Protein AF-A0A7C3US54-F1 (afdb_monomer_lite)

Structure (mmCIF, N/CA/C/O backbone):
data_AF-A0A7C3US54-F1
#
_entry.id   AF-A0A7C3US54-F1
#
loop_
_atom_site.group_PDB
_atom_site.id
_atom_site.type_symbol
_atom_site.label_atom_id
_atom_site.label_alt_id
_atom_site.label_comp_id
_atom_site.label_asym_id
_atom_site.label_entity_id
_atom_site.label_seq_id
_atom_site.pdbx_PDB_ins_code
_atom_site.Cartn_x
_atom_site.Cartn_y
_atom_site.Cartn_z
_atom_site.occupancy
_atom_site.B_iso_or_equiv
_atom_site.auth_seq_id
_atom_site.auth_comp_id
_atom_site.auth_asym_id
_atom_site.auth_atom_id
_atom_site.pdbx_PDB_model_num
ATOM 1 N N . MET A 1 1 ? -48.140 4.385 60.393 1.00 35.81 1 MET A N 1
ATOM 2 C CA . MET A 1 1 ? -47.039 3.477 60.007 1.00 35.81 1 MET A CA 1
ATOM 3 C C . MET A 1 1 ? -47.183 3.166 58.527 1.00 35.81 1 MET A C 1
ATOM 5 O O . MET A 1 1 ? -48.168 2.559 58.137 1.00 35.81 1 MET A O 1
ATOM 9 N N . ILE A 1 2 ? -46.263 3.697 57.724 1.00 23.53 2 ILE A N 1
ATOM 10 C CA . ILE A 1 2 ? -46.192 3.577 56.259 1.00 23.53 2 ILE A CA 1
ATOM 11 C C . ILE A 1 2 ? -45.453 2.259 55.897 1.00 23.53 2 ILE A C 1
ATOM 13 O O . ILE A 1 2 ? -44.579 1.858 56.667 1.00 23.53 2 ILE A O 1
ATOM 17 N N . PRO A 1 3 ? -45.800 1.570 54.786 1.00 53.53 3 PRO A N 1
ATOM 18 C CA . PRO A 1 3 ? -45.443 0.174 54.487 1.00 53.53 3 PRO A CA 1
ATOM 19 C C . PRO A 1 3 ? -44.293 0.050 53.470 1.00 53.53 3 PRO A C 1
ATOM 21 O O . PRO A 1 3 ? -44.214 0.888 52.579 1.00 53.53 3 PRO A O 1
ATOM 24 N N . ILE A 1 4 ? -43.458 -1.008 53.498 1.00 31.31 4 ILE A N 1
ATOM 25 C CA . ILE A 1 4 ? -42.535 -1.314 52.376 1.00 31.31 4 ILE A CA 1
ATOM 26 C C . ILE A 1 4 ? -42.378 -2.830 52.115 1.00 31.31 4 ILE A C 1
ATOM 28 O O . ILE A 1 4 ? -41.689 -3.551 52.827 1.00 31.31 4 ILE A O 1
ATOM 32 N N . PHE A 1 5 ? -43.041 -3.233 51.026 1.00 30.67 5 PHE A N 1
ATOM 33 C CA . PHE A 1 5 ? -42.710 -4.196 49.964 1.00 30.67 5 PHE A CA 1
ATOM 34 C C . PHE A 1 5 ? -42.272 -5.645 50.255 1.00 30.67 5 PHE A C 1
ATOM 36 O O . PHE A 1 5 ? -41.184 -5.968 50.725 1.00 30.67 5 PHE A O 1
ATOM 43 N N . ASN A 1 6 ? -43.149 -6.534 49.783 1.00 31.12 6 ASN A N 1
ATOM 44 C CA . ASN A 1 6 ? -43.106 -7.985 49.828 1.00 31.12 6 ASN A CA 1
ATOM 45 C C . ASN A 1 6 ? -42.250 -8.551 48.670 1.00 31.12 6 ASN A C 1
ATOM 47 O O . ASN A 1 6 ? -42.545 -8.348 47.493 1.00 31.12 6 ASN A O 1
ATOM 51 N N . LYS A 1 7 ? -41.198 -9.300 49.015 1.00 34.69 7 LYS A N 1
ATOM 52 C CA . LYS A 1 7 ? -40.131 -9.845 48.147 1.00 34.69 7 LYS A CA 1
ATOM 53 C C . LYS A 1 7 ? -40.537 -10.992 47.197 1.00 34.69 7 LYS A C 1
ATOM 55 O O . LYS A 1 7 ? -39.666 -11.690 46.688 1.00 34.69 7 LYS A O 1
ATOM 60 N N . LYS A 1 8 ? -41.828 -11.232 46.946 1.00 31.34 8 LYS A N 1
ATOM 61 C CA . LYS A 1 8 ? -42.293 -12.450 46.242 1.00 31.34 8 LYS A CA 1
ATOM 62 C C . LYS A 1 8 ? -42.841 -12.251 44.824 1.00 31.34 8 LYS A C 1
ATOM 64 O O . LYS A 1 8 ? -43.105 -13.242 44.158 1.00 31.34 8 LYS A O 1
ATOM 69 N N . ALA A 1 9 ? -42.923 -11.020 44.316 1.00 32.28 9 ALA A N 1
ATOM 70 C CA . ALA A 1 9 ? -43.407 -10.767 42.950 1.00 32.28 9 ALA A CA 1
ATOM 71 C C . ALA A 1 9 ? -42.309 -10.768 41.861 1.00 32.28 9 ALA A C 1
ATOM 73 O O . ALA A 1 9 ? -42.632 -10.756 40.680 1.00 32.28 9 ALA A O 1
ATOM 74 N N . PHE A 1 10 ? -41.020 -10.820 42.224 1.00 33.91 10 PHE A N 1
ATOM 75 C CA . PHE A 1 10 ? -39.912 -10.690 41.258 1.00 33.91 10 PHE A CA 1
ATOM 76 C C . PHE A 1 10 ? -39.234 -12.018 40.867 1.00 33.91 10 PHE A C 1
ATOM 78 O O . PHE A 1 10 ? -38.395 -12.043 39.975 1.00 33.91 10 PHE A O 1
ATOM 85 N N . ILE A 1 11 ? -39.595 -13.131 41.516 1.00 35.44 11 ILE A N 1
ATOM 86 C CA . ILE A 1 11 ? -38.935 -14.439 41.324 1.00 35.44 11 ILE A CA 1
ATOM 87 C C . ILE A 1 11 ? -39.655 -15.311 40.275 1.00 35.44 11 ILE A C 1
ATOM 89 O O . ILE A 1 11 ? -39.061 -16.229 39.721 1.00 35.44 11 ILE A O 1
ATOM 93 N N . VAL A 1 12 ? -40.906 -14.998 39.922 1.00 31.88 12 VAL A N 1
ATOM 94 C CA . VAL A 1 12 ? -41.716 -15.855 39.032 1.00 31.88 12 VAL A CA 1
ATOM 95 C C . VAL A 1 12 ? -41.492 -15.565 37.537 1.00 31.88 12 VAL A C 1
ATOM 97 O O . VAL A 1 12 ? -41.744 -16.436 36.712 1.00 31.88 12 VAL A O 1
ATOM 100 N N . LEU A 1 13 ? -40.910 -14.418 37.161 1.00 34.03 13 LEU A N 1
ATOM 101 C CA . LEU A 1 13 ? -40.567 -14.137 35.755 1.00 34.03 13 LEU A CA 1
ATOM 102 C C . LEU A 1 13 ? -39.196 -14.699 35.318 1.00 34.03 13 LEU A C 1
ATOM 104 O O . LEU A 1 13 ? -38.851 -14.616 34.144 1.00 34.03 13 LEU A O 1
ATOM 108 N N . PHE A 1 14 ? -38.412 -15.270 36.242 1.00 36.09 14 PHE A N 1
ATOM 109 C CA . PHE A 1 14 ? -37.009 -15.641 35.999 1.00 36.09 14 PHE A CA 1
ATOM 110 C C . PHE A 1 14 ? -36.790 -17.127 35.654 1.00 36.09 14 PHE A C 1
ATOM 112 O O . PHE A 1 14 ? -35.673 -17.530 35.349 1.00 36.09 14 PHE A O 1
ATOM 119 N N . LEU A 1 15 ? -37.844 -17.951 35.679 1.00 32.41 15 LEU A N 1
ATOM 120 C CA . LEU A 1 15 ? -37.748 -19.409 35.496 1.00 32.41 15 LEU A CA 1
ATOM 121 C C . LEU A 1 15 ? -38.333 -19.939 34.174 1.00 32.41 15 LEU A C 1
ATOM 123 O O . LEU A 1 15 ? -38.174 -21.119 33.888 1.00 32.41 15 LEU A O 1
ATOM 127 N N . PHE A 1 16 ? -38.942 -19.092 33.334 1.00 34.66 16 PHE A N 1
ATOM 128 C CA . PHE A 1 16 ? -39.591 -19.533 32.084 1.00 34.66 16 PHE A CA 1
ATOM 129 C C . PHE A 1 16 ? -38.756 -19.373 30.799 1.00 34.66 16 PHE A C 1
ATOM 131 O O . PHE A 1 16 ? -39.230 -19.726 29.725 1.00 34.66 16 PHE A O 1
ATOM 138 N N . PHE A 1 17 ? -37.504 -18.910 30.887 1.00 34.47 17 PHE A N 1
ATOM 139 C CA . PHE A 1 17 ? -36.594 -18.776 29.732 1.00 34.47 17 PHE A CA 1
ATOM 140 C C . PHE A 1 17 ? -35.448 -19.806 29.725 1.00 34.47 17 PHE A C 1
ATOM 142 O O . PHE A 1 17 ? -34.390 -19.582 29.146 1.00 34.47 17 PHE A O 1
ATOM 149 N N . LEU A 1 18 ? -35.660 -20.960 30.363 1.00 32.53 18 LEU A N 1
ATOM 150 C CA . LEU A 1 18 ? -34.814 -22.151 30.232 1.00 32.53 18 LEU A CA 1
ATOM 151 C C . LEU A 1 18 ? -35.495 -23.164 29.302 1.00 32.53 18 LEU A C 1
ATOM 153 O O . LEU A 1 18 ? -35.832 -24.268 29.712 1.00 32.53 18 LEU A O 1
ATOM 157 N N . ILE A 1 19 ? -35.725 -22.785 28.043 1.00 34.28 19 ILE A N 1
ATOM 158 C CA . ILE A 1 19 ? -36.080 -23.739 26.985 1.00 34.28 19 ILE A CA 1
ATOM 159 C C . ILE A 1 19 ? -35.162 -23.484 25.784 1.00 34.28 19 ILE A C 1
ATOM 161 O O . ILE A 1 19 ? -35.350 -22.555 25.007 1.00 34.28 19 ILE A O 1
ATOM 165 N N . SER A 1 20 ? -34.111 -24.307 25.737 1.00 37.22 20 SER A N 1
ATOM 166 C CA . SER A 1 20 ? -33.373 -24.791 24.562 1.00 37.22 20 SER A CA 1
ATOM 167 C C . SER A 1 20 ? -33.284 -23.872 23.335 1.00 37.22 20 SER A C 1
ATOM 169 O O . SER A 1 20 ? -34.081 -23.982 22.404 1.00 37.22 20 SER A O 1
ATOM 171 N N . VAL A 1 21 ? -32.206 -23.089 23.263 1.00 31.91 21 VAL A N 1
ATOM 172 C CA . VAL A 1 21 ? -31.596 -22.697 21.982 1.00 31.91 21 VAL A CA 1
ATOM 173 C C . VAL A 1 21 ? -30.257 -23.438 21.888 1.00 31.91 21 VAL A C 1
ATOM 175 O O . VAL A 1 21 ? -29.496 -23.397 22.861 1.00 31.91 21 VAL A O 1
ATOM 178 N N . PRO A 1 22 ? -29.954 -24.152 20.787 1.00 32.31 22 PRO A N 1
ATOM 179 C CA . PRO A 1 22 ? -28.672 -24.828 20.627 1.00 32.31 22 PRO A CA 1
ATOM 180 C C . PRO A 1 22 ? -27.536 -23.814 20.729 1.00 32.31 22 PRO A C 1
ATOM 182 O O . PRO A 1 22 ? -27.635 -22.701 20.210 1.00 32.31 22 PRO A O 1
ATOM 185 N N . ALA A 1 23 ? -26.454 -24.207 21.394 1.00 31.52 23 ALA A N 1
ATOM 186 C CA . ALA A 1 23 ? -25.244 -23.414 21.513 1.00 31.52 23 ALA A CA 1
ATOM 187 C C . ALA A 1 23 ? -24.623 -23.173 20.125 1.00 31.52 23 ALA A C 1
ATOM 189 O O . ALA A 1 23 ? -23.796 -23.954 19.663 1.00 31.52 23 ALA A O 1
ATOM 190 N N . LEU A 1 24 ? -24.994 -22.074 19.463 1.00 28.88 24 LEU A N 1
ATOM 191 C CA . LEU A 1 24 ? -24.120 -21.470 18.465 1.00 28.88 24 LEU A CA 1
ATOM 192 C C . LEU A 1 24 ? -22.898 -20.947 19.219 1.00 28.88 24 LEU A C 1
ATOM 194 O O . LEU A 1 24 ? -23.015 -20.062 20.072 1.00 28.88 24 LEU A O 1
ATOM 198 N N . SER A 1 25 ? -21.726 -21.510 18.929 1.00 30.16 25 SER A N 1
ATOM 199 C CA . SER A 1 25 ? -20.461 -21.014 19.457 1.00 30.16 25 SER A CA 1
ATOM 200 C C . SER A 1 25 ? -20.162 -19.644 18.847 1.00 30.16 25 SER A C 1
ATOM 202 O O . SER A 1 25 ? -19.461 -19.518 17.844 1.00 30.16 25 SER A O 1
ATOM 204 N N . PHE A 1 26 ? -20.697 -18.591 19.456 1.00 33.28 26 PHE A N 1
ATOM 205 C CA . PHE A 1 26 ? -20.136 -17.263 19.280 1.00 33.28 26 PHE A CA 1
ATOM 206 C C . PHE A 1 26 ? -18.711 -17.292 19.833 1.00 33.28 26 PHE A C 1
ATOM 208 O O . PHE A 1 26 ? -18.492 -17.704 20.976 1.00 33.28 26 PHE A O 1
ATOM 215 N N . SER A 1 27 ? -17.741 -16.875 19.016 1.00 34.56 27 SER A N 1
ATOM 216 C CA . SER A 1 27 ? -16.387 -16.565 19.474 1.00 34.56 27 SER A CA 1
ATOM 217 C C . SER A 1 27 ? -16.487 -15.697 20.733 1.00 34.56 27 SER A C 1
ATOM 219 O O . SER A 1 27 ? -17.011 -14.581 20.685 1.00 34.56 27 SER A O 1
ATOM 221 N N . LYS A 1 28 ? -16.074 -16.242 21.885 1.00 43.22 28 LYS A N 1
ATOM 222 C CA . LYS A 1 28 ? -16.088 -15.531 23.168 1.00 43.22 28 LYS A CA 1
ATOM 223 C C . LYS A 1 28 ? -15.021 -14.441 23.117 1.00 43.22 28 LYS A C 1
ATOM 225 O O . LYS A 1 28 ? -13.876 -14.674 23.498 1.00 43.22 28 LYS A O 1
ATOM 230 N N . THR A 1 29 ? -15.379 -13.243 22.667 1.00 50.97 29 THR A N 1
ATOM 231 C CA . THR A 1 29 ? -14.553 -12.066 22.946 1.00 50.97 29 THR A CA 1
ATOM 232 C C . THR A 1 29 ? -14.470 -11.877 24.447 1.00 50.97 29 THR A C 1
ATOM 234 O O . THR A 1 29 ? -15.498 -11.727 25.113 1.00 50.97 29 THR A O 1
ATOM 237 N N . LYS A 1 30 ? -13.242 -11.916 24.967 1.00 71.19 30 LYS A N 1
ATOM 238 C CA . LYS A 1 30 ? -12.977 -11.686 26.382 1.00 71.19 30 LYS A CA 1
ATOM 239 C C . LYS A 1 30 ? -13.421 -10.277 26.764 1.00 71.19 30 LYS A C 1
ATOM 241 O O . LYS A 1 30 ? -13.181 -9.337 26.009 1.00 71.19 30 LYS A O 1
ATOM 246 N N . LYS A 1 31 ? -14.052 -10.125 27.924 1.00 79.31 31 LYS A N 1
ATOM 247 C CA . LYS A 1 31 ? -14.560 -8.841 28.429 1.00 79.31 31 LYS A CA 1
ATOM 248 C C . LYS A 1 31 ? -14.144 -8.624 29.871 1.00 79.31 31 LYS A C 1
ATOM 250 O O . LYS A 1 31 ? -13.974 -9.571 30.630 1.00 79.31 31 LYS A O 1
ATOM 255 N N . ILE A 1 32 ? -14.019 -7.365 30.258 1.00 83.31 32 ILE A N 1
ATOM 256 C CA . ILE A 1 32 ? -13.775 -6.953 31.635 1.00 83.31 32 ILE A CA 1
ATOM 257 C C . ILE A 1 32 ? -14.896 -6.006 32.049 1.00 83.31 32 ILE A C 1
ATOM 259 O O . ILE A 1 32 ? -15.244 -5.098 31.296 1.00 83.31 32 ILE A O 1
ATOM 263 N N . VAL A 1 33 ? -15.458 -6.220 33.238 1.00 87.88 33 VAL A N 1
ATOM 264 C CA . VAL A 1 33 ? -16.332 -5.260 33.920 1.00 87.88 33 VAL A CA 1
ATOM 265 C C . VAL A 1 33 ? -15.626 -4.771 35.177 1.00 87.88 33 VAL A C 1
ATOM 267 O O . VAL A 1 33 ? -15.167 -5.574 35.988 1.00 87.88 33 VAL A O 1
ATOM 270 N N . LEU A 1 34 ? -15.543 -3.455 35.329 1.00 91.19 34 LEU A N 1
ATOM 271 C CA . LEU A 1 34 ? -14.987 -2.770 36.487 1.00 91.19 34 LEU A CA 1
ATOM 272 C C . LEU A 1 34 ? -16.121 -2.109 37.267 1.00 91.19 34 LEU A C 1
ATOM 274 O O . LEU A 1 34 ? -16.958 -1.421 36.686 1.00 91.19 34 LEU A O 1
ATOM 278 N N . ILE A 1 35 ? -16.148 -2.312 38.582 1.00 93.44 35 ILE A N 1
ATOM 279 C CA . ILE A 1 35 ? -17.165 -1.750 39.475 1.00 93.44 35 ILE A CA 1
ATOM 280 C C . ILE A 1 35 ? -16.452 -1.007 40.592 1.00 93.44 35 ILE A C 1
ATOM 282 O O . ILE A 1 35 ? -15.770 -1.619 41.421 1.00 93.44 35 ILE A O 1
ATOM 286 N N . LYS A 1 36 ? -16.621 0.313 40.629 1.00 93.88 36 LYS A N 1
ATOM 287 C CA . LYS A 1 36 ? -16.100 1.156 41.700 1.00 93.88 36 LYS A CA 1
ATOM 288 C C . LYS A 1 36 ? -17.197 1.421 42.715 1.00 93.88 36 LYS A C 1
ATOM 290 O O . LYS A 1 36 ? -18.272 1.905 42.368 1.00 93.88 36 LYS A O 1
ATOM 295 N N . PHE A 1 37 ? -16.909 1.134 43.977 1.00 94.19 37 PHE A N 1
ATOM 296 C CA . PHE A 1 37 ? -17.789 1.433 45.099 1.00 94.19 37 PHE A CA 1
ATOM 297 C C . PHE A 1 37 ? -17.300 2.662 45.863 1.00 94.19 37 PHE A C 1
ATOM 299 O O . PHE A 1 37 ? -16.101 2.884 46.015 1.00 94.19 37 PHE A O 1
ATOM 306 N N . LYS A 1 38 ? -18.242 3.413 46.434 1.00 91.31 38 LYS A N 1
ATOM 307 C CA . LYS A 1 38 ? -17.962 4.594 47.265 1.00 91.31 38 LYS A CA 1
ATOM 308 C C . LYS A 1 38 ? -17.380 4.248 48.636 1.00 91.31 38 LYS A C 1
ATOM 310 O O . LYS A 1 38 ? -16.891 5.132 49.329 1.00 91.31 38 LYS A O 1
ATOM 315 N N . ASN A 1 39 ? -17.488 2.991 49.074 1.00 92.44 39 ASN A N 1
ATOM 316 C CA . ASN A 1 39 ? -16.942 2.539 50.351 1.00 92.44 39 ASN A CA 1
ATOM 317 C C . ASN A 1 39 ? -16.528 1.061 50.326 1.00 92.44 39 ASN A C 1
ATOM 319 O O . ASN A 1 39 ? -17.101 0.236 49.607 1.00 92.44 39 ASN A O 1
ATOM 323 N N . GLN A 1 40 ? -15.568 0.729 51.189 1.00 92.31 40 GLN A N 1
ATOM 324 C CA . GLN A 1 40 ? -14.991 -0.608 51.308 1.00 92.31 40 GLN A CA 1
ATOM 325 C C . GLN A 1 40 ? -16.030 -1.673 51.655 1.00 92.31 40 GLN A C 1
ATOM 327 O O . GLN A 1 40 ? -16.058 -2.730 51.024 1.00 92.31 40 GLN A O 1
ATOM 332 N N . LYS A 1 41 ? -16.934 -1.382 52.595 1.00 93.81 41 LYS A N 1
ATOM 333 C CA . LYS A 1 41 ? -17.951 -2.335 53.061 1.00 93.81 41 LYS A CA 1
ATOM 334 C C . LYS A 1 41 ? -18.859 -2.816 51.922 1.00 93.81 41 LYS A C 1
ATOM 336 O O . LYS A 1 41 ? -19.197 -3.998 51.874 1.00 93.81 41 LYS A O 1
ATOM 341 N N . ALA A 1 42 ? -19.231 -1.926 51.002 1.00 90.31 42 ALA A N 1
ATOM 342 C CA . ALA A 1 42 ? -20.020 -2.268 49.822 1.00 90.31 42 ALA A CA 1
ATOM 343 C C . ALA A 1 42 ? -19.232 -3.154 48.843 1.00 90.31 42 ALA A C 1
ATOM 345 O O . ALA A 1 42 ? -19.743 -4.193 48.427 1.00 90.31 42 ALA A O 1
ATOM 346 N N . SER A 1 43 ? -17.968 -2.814 48.556 1.00 91.31 43 SER A N 1
ATOM 347 C CA . SER A 1 43 ? -17.116 -3.634 47.680 1.00 91.31 43 SER A CA 1
ATOM 348 C C . SER A 1 43 ? -16.856 -5.040 48.244 1.00 91.31 43 SER A C 1
ATOM 350 O O . SER A 1 43 ? -16.920 -6.028 47.516 1.00 91.31 43 SER A O 1
ATOM 352 N N . GLU A 1 44 ? -16.642 -5.166 49.557 1.00 91.25 44 GLU A N 1
ATOM 353 C CA . GLU A 1 44 ? -16.421 -6.455 50.224 1.00 91.25 44 GLU A CA 1
ATOM 354 C C . GLU A 1 44 ? -17.678 -7.316 50.265 1.00 91.25 44 GLU A C 1
ATOM 356 O O . GLU A 1 44 ? -17.603 -8.539 50.136 1.00 91.25 44 GLU A O 1
ATOM 361 N N . ARG A 1 45 ? -18.845 -6.689 50.437 1.00 90.38 45 ARG A N 1
ATOM 362 C CA . ARG A 1 45 ? -20.123 -7.386 50.326 1.00 90.38 45 ARG A CA 1
ATOM 363 C C . ARG A 1 45 ? -20.322 -7.923 48.910 1.00 90.38 45 ARG A C 1
ATOM 365 O O . ARG A 1 45 ? -20.666 -9.091 48.760 1.00 90.38 45 ARG A O 1
ATOM 372 N N . PHE A 1 46 ? -20.050 -7.103 47.898 1.00 89.44 46 PHE A N 1
ATOM 373 C CA . PHE A 1 46 ? -20.179 -7.505 46.503 1.00 89.44 46 PHE A CA 1
ATOM 374 C C . PHE A 1 46 ? -19.272 -8.698 46.162 1.00 89.44 46 PHE A C 1
ATOM 376 O O . PHE A 1 46 ? -19.759 -9.681 45.607 1.00 89.44 46 PHE A O 1
ATOM 383 N N . LEU A 1 47 ? -17.999 -8.664 46.581 1.00 89.19 47 LEU A N 1
ATOM 384 C CA . LEU A 1 47 ? -17.037 -9.765 46.402 1.00 89.19 47 LEU A CA 1
ATOM 385 C C . LEU A 1 47 ? -17.506 -11.083 47.043 1.00 89.19 47 LEU A C 1
ATOM 387 O O . LEU A 1 47 ? -17.237 -12.160 46.516 1.00 89.19 47 LEU A O 1
ATOM 391 N N . LYS A 1 48 ? -18.216 -11.020 48.178 1.00 89.44 48 LYS A N 1
ATOM 392 C CA . LYS A 1 48 ? -18.788 -12.212 48.832 1.00 89.44 48 LYS A CA 1
ATOM 393 C C . LYS A 1 48 ? -19.981 -12.785 48.067 1.00 89.44 48 LYS A C 1
ATOM 395 O O . LYS A 1 48 ? -20.170 -13.999 48.064 1.00 89.44 48 LYS A O 1
ATOM 400 N N . GLU A 1 49 ? -20.787 -11.920 47.458 1.00 84.81 49 GLU A N 1
ATOM 401 C CA . GLU A 1 49 ? -21.992 -12.298 46.713 1.00 84.81 49 GLU A CA 1
ATOM 402 C C . GLU A 1 49 ? -21.664 -12.767 45.275 1.00 84.81 49 GLU A C 1
ATOM 404 O O . GLU A 1 49 ? -22.356 -13.641 44.756 1.00 84.81 49 GLU A O 1
ATOM 409 N N . HIS A 1 50 ? -20.575 -12.276 44.663 1.00 84.06 50 HIS A N 1
ATOM 410 C CA . HIS A 1 50 ? -20.191 -12.552 43.268 1.00 84.06 50 HIS A CA 1
ATOM 411 C C . HIS A 1 50 ? -18.857 -13.305 43.182 1.00 84.06 50 HIS A C 1
ATOM 413 O O . HIS A 1 50 ? -17.781 -12.712 43.114 1.00 84.06 50 HIS A O 1
ATOM 419 N N . LYS A 1 51 ? -18.914 -14.640 43.165 1.00 81.25 51 LYS A N 1
ATOM 420 C CA . LYS A 1 51 ? -17.720 -15.508 43.255 1.00 81.25 51 LYS A CA 1
ATOM 421 C C . LYS A 1 51 ? -16.753 -15.433 42.064 1.00 81.25 51 LYS A C 1
ATOM 423 O O . LYS A 1 51 ? -15.614 -15.863 42.190 1.00 81.25 51 LYS A O 1
ATOM 428 N N . ASN A 1 52 ? -17.199 -14.931 40.919 1.00 82.31 52 ASN A N 1
ATOM 429 C CA . ASN A 1 52 ? -16.388 -14.706 39.717 1.00 82.31 52 ASN A CA 1
ATOM 430 C C . ASN A 1 52 ? -15.691 -13.333 39.703 1.00 82.31 52 ASN A C 1
ATOM 432 O O . ASN A 1 52 ? -14.964 -13.024 38.759 1.00 82.31 52 ASN A O 1
ATOM 436 N N . SER A 1 53 ? -15.911 -12.516 40.734 1.00 87.50 53 SER A N 1
ATOM 437 C CA . SER A 1 53 ? -15.298 -11.203 40.873 1.00 87.50 53 SER A CA 1
ATOM 438 C C . SER A 1 53 ? -13.969 -11.258 41.631 1.00 87.50 53 SER A C 1
ATOM 440 O O . SER A 1 53 ? -13.729 -12.132 42.464 1.00 87.50 53 SER A O 1
ATOM 442 N N . GLN A 1 54 ? -13.077 -10.324 41.318 1.00 90.12 54 GLN A N 1
ATOM 443 C CA . GLN A 1 54 ? -11.728 -10.232 41.859 1.00 90.12 54 GLN A CA 1
ATOM 444 C C . GLN A 1 54 ? -11.500 -8.852 42.472 1.00 90.12 54 GLN A C 1
ATOM 446 O O . GLN A 1 54 ? -11.841 -7.820 41.891 1.00 90.12 54 GLN A O 1
ATOM 451 N N . LYS A 1 55 ? -10.894 -8.827 43.663 1.00 90.00 55 LYS A N 1
ATOM 452 C CA . LYS A 1 55 ? -10.471 -7.582 44.308 1.00 90.00 55 LYS A CA 1
ATOM 453 C C . LYS A 1 55 ? -9.241 -7.040 43.585 1.00 90.00 55 LYS A C 1
ATOM 455 O O . LYS A 1 55 ? -8.259 -7.762 43.419 1.00 90.00 55 LYS A O 1
ATOM 460 N N . THR A 1 56 ? -9.272 -5.771 43.197 1.00 87.88 56 THR A N 1
ATOM 461 C CA . THR A 1 56 ? -8.108 -5.112 42.594 1.00 87.88 56 THR A CA 1
ATOM 462 C C . THR A 1 56 ? -7.228 -4.455 43.667 1.00 87.88 56 THR A C 1
ATOM 464 O O . THR A 1 56 ? -7.616 -4.338 44.831 1.00 87.88 56 THR A O 1
ATOM 467 N N . LYS A 1 57 ? -6.024 -4.007 43.285 1.00 88.94 57 LYS A N 1
ATOM 468 C CA . LYS A 1 57 ? -5.172 -3.174 44.157 1.00 88.94 57 LYS A CA 1
ATOM 469 C C . LYS A 1 57 ? -5.674 -1.730 44.278 1.00 88.94 57 LYS A C 1
ATOM 471 O O . LYS A 1 57 ? -5.207 -1.006 45.150 1.00 88.94 57 LYS A O 1
ATOM 476 N N . ILE A 1 58 ? -6.593 -1.313 43.408 1.00 81.94 58 ILE A N 1
ATOM 477 C CA . ILE A 1 58 ? -7.216 0.006 43.461 1.00 81.94 58 ILE A CA 1
ATOM 478 C C . ILE A 1 58 ? -8.334 -0.053 44.504 1.00 81.94 58 ILE A C 1
ATOM 480 O O . ILE A 1 58 ? -9.152 -0.974 44.516 1.00 81.94 58 ILE A O 1
ATOM 484 N N . GLU A 1 59 ? -8.360 0.929 45.404 1.00 91.12 59 GLU A N 1
ATOM 485 C CA . GLU A 1 59 ? -9.293 0.943 46.529 1.00 91.12 59 GLU A CA 1
ATOM 486 C C . GLU A 1 59 ? -10.750 0.849 46.053 1.00 91.12 59 GLU A C 1
ATOM 488 O O . GLU A 1 59 ? -11.144 1.539 45.114 1.00 91.12 59 GLU A O 1
ATOM 493 N N . ASN A 1 60 ? -11.555 0.007 46.705 1.00 93.00 60 ASN A N 1
ATOM 494 C CA . ASN A 1 60 ? -12.991 -0.161 46.446 1.00 93.00 60 ASN A CA 1
ATOM 495 C C . ASN A 1 60 ? -13.351 -0.510 44.988 1.00 93.00 60 ASN A C 1
ATOM 497 O O . ASN A 1 60 ? -14.497 -0.320 44.581 1.00 93.00 60 ASN A O 1
ATOM 501 N N . LEU A 1 61 ? -12.393 -1.012 44.202 1.00 94.31 61 LEU A N 1
ATOM 502 C CA . LEU A 1 61 ? -12.593 -1.416 42.816 1.00 94.31 61 LEU A CA 1
ATOM 503 C C . LEU A 1 61 ? -12.573 -2.944 42.697 1.00 94.31 61 LEU A C 1
ATOM 505 O O . LEU A 1 61 ? -11.626 -3.614 43.130 1.00 94.31 61 LEU A O 1
ATOM 509 N N . VAL A 1 62 ? -13.625 -3.472 42.080 1.00 94.31 62 VAL A N 1
ATOM 510 C CA . VAL A 1 62 ? -13.822 -4.895 41.804 1.00 94.31 62 VAL A CA 1
ATOM 511 C C . VAL A 1 62 ? -13.796 -5.124 40.297 1.00 94.31 62 VAL A C 1
ATOM 513 O O . VAL A 1 62 ? -14.359 -4.340 39.537 1.00 94.31 62 VAL A O 1
ATOM 516 N N . GLU A 1 63 ? -13.155 -6.207 39.875 1.00 92.81 63 GLU A N 1
ATOM 517 C CA . GLU A 1 63 ? -13.043 -6.612 38.477 1.00 92.81 63 GLU A CA 1
ATOM 518 C C . GLU A 1 63 ? -13.747 -7.952 38.246 1.00 92.81 63 GLU A C 1
ATOM 520 O O . GLU A 1 63 ? -13.588 -8.885 39.030 1.00 92.81 63 GLU A O 1
ATOM 525 N N . ILE A 1 64 ? -14.497 -8.074 37.155 1.00 91.12 64 ILE A N 1
ATOM 526 C CA . ILE A 1 64 ? -15.060 -9.341 36.682 1.00 91.12 64 ILE A CA 1
ATOM 527 C C . ILE A 1 64 ? -14.534 -9.594 35.276 1.00 91.12 64 ILE A C 1
ATOM 529 O O . ILE A 1 64 ? -14.672 -8.747 34.392 1.00 91.12 64 ILE A O 1
ATOM 533 N N . ARG A 1 65 ? -13.940 -10.772 35.071 1.00 87.44 65 ARG A N 1
ATOM 534 C CA . ARG A 1 65 ? -13.447 -11.221 33.766 1.00 87.44 65 ARG A CA 1
ATOM 535 C C . ARG A 1 65 ? -14.454 -12.161 33.127 1.00 87.44 65 ARG A C 1
ATOM 537 O O . ARG A 1 65 ? -14.971 -13.058 33.784 1.00 87.44 65 ARG A O 1
ATOM 544 N N . ASP A 1 66 ? -14.687 -11.944 31.843 1.00 84.31 66 ASP A N 1
ATOM 545 C CA . ASP A 1 66 ? -15.579 -12.709 30.978 1.00 84.31 66 ASP A CA 1
ATOM 546 C C . ASP A 1 66 ? -16.990 -12.917 31.569 1.00 84.31 66 ASP A C 1
ATOM 548 O O . ASP A 1 66 ? -17.474 -14.054 31.607 1.00 84.31 66 ASP A O 1
ATOM 552 N N . PRO A 1 67 ? -17.671 -11.842 32.030 1.00 81.44 67 PRO A N 1
ATOM 553 C CA . PRO A 1 67 ? -19.031 -11.961 32.542 1.00 81.44 67 PRO A CA 1
ATOM 554 C C . PRO A 1 67 ? -19.984 -12.435 31.444 1.00 81.44 67 PRO A C 1
ATOM 556 O O . PRO A 1 67 ? -19.796 -12.155 30.254 1.00 81.44 67 PRO A O 1
ATOM 559 N N . SER A 1 68 ? -21.056 -13.117 31.844 1.00 75.94 68 SER A N 1
ATOM 560 C CA . SER A 1 68 ? -22.138 -13.420 30.901 1.00 75.94 68 SER A CA 1
ATOM 561 C C . SER A 1 68 ? -22.792 -12.126 30.395 1.00 75.94 68 SER A C 1
ATOM 563 O O . SER A 1 68 ? -22.778 -11.102 31.080 1.00 75.94 68 SER A O 1
ATOM 565 N N . PHE A 1 69 ? -23.421 -12.163 29.215 1.00 68.25 69 PHE A N 1
ATOM 566 C CA . PHE A 1 69 ? -24.134 -10.997 28.676 1.00 68.25 69 PHE A CA 1
ATOM 567 C C . PHE A 1 69 ? -25.143 -10.419 29.684 1.00 68.25 69 PHE A C 1
ATOM 569 O O . PHE A 1 69 ? -25.185 -9.209 29.897 1.00 68.25 69 PHE A O 1
ATOM 576 N N . PHE A 1 70 ? -25.920 -11.282 30.345 1.00 66.25 70 PHE A N 1
ATOM 577 C CA . PHE A 1 70 ? -26.909 -10.869 31.342 1.00 66.25 70 PHE A CA 1
ATOM 578 C C . PHE A 1 70 ? -26.273 -10.243 32.584 1.00 66.25 70 PHE A C 1
ATOM 580 O O . PHE A 1 70 ? -26.788 -9.254 33.099 1.00 66.25 70 PHE A O 1
ATOM 587 N N . GLU A 1 71 ? -25.145 -10.784 33.036 1.00 70.94 71 GLU A N 1
ATOM 588 C CA . GLU A 1 71 ? -24.395 -10.252 34.171 1.00 70.94 71 GLU A CA 1
ATOM 589 C C . GLU A 1 71 ? -23.826 -8.861 33.868 1.00 70.94 71 GLU A C 1
ATOM 591 O O . GLU A 1 71 ? -24.001 -7.942 34.664 1.00 70.94 71 GLU A O 1
ATOM 596 N N . GLU A 1 72 ? -23.252 -8.657 32.679 1.00 71.94 72 GLU A N 1
ATOM 597 C CA . GLU A 1 72 ? -22.796 -7.336 32.229 1.00 71.94 72 GLU A CA 1
ATOM 598 C C . GLU A 1 72 ? -23.945 -6.310 32.220 1.00 71.94 72 GLU A C 1
ATOM 600 O O . GLU A 1 72 ? -23.788 -5.195 32.726 1.00 71.94 72 GLU A O 1
ATOM 605 N N . GLN A 1 73 ? -25.109 -6.671 31.661 1.00 68.12 73 GLN A N 1
ATOM 606 C CA . GLN A 1 73 ? -26.262 -5.764 31.605 1.00 68.12 73 GLN A CA 1
ATOM 607 C C . GLN A 1 73 ? -26.814 -5.451 32.997 1.00 68.12 73 GLN A C 1
ATOM 609 O O . GLN A 1 73 ? -27.142 -4.298 33.284 1.00 68.12 73 GLN A O 1
ATOM 614 N N . TRP A 1 74 ? -26.894 -6.452 33.874 1.00 71.44 74 TRP A N 1
ATOM 615 C CA . TRP A 1 74 ? -27.368 -6.265 35.240 1.00 71.44 74 TRP A CA 1
ATOM 616 C C . TRP A 1 74 ? -26.463 -5.312 36.030 1.00 71.44 74 TRP A C 1
ATOM 618 O O . TRP A 1 74 ? -26.968 -4.392 36.670 1.00 71.44 74 TRP A O 1
ATOM 628 N N . LEU A 1 75 ? -25.139 -5.455 35.917 1.00 75.62 75 LEU A N 1
ATOM 629 C CA . LEU A 1 75 ? -24.169 -4.588 36.598 1.00 75.62 75 LEU A CA 1
ATOM 630 C C . LEU A 1 75 ? -24.224 -3.140 36.103 1.00 75.62 75 LEU A C 1
ATOM 632 O O . LEU A 1 75 ? -24.160 -2.195 36.886 1.00 75.62 75 LEU A O 1
ATOM 636 N N . LYS A 1 76 ? -24.404 -2.937 34.797 1.00 69.88 76 LYS A N 1
ATOM 637 C CA . LYS A 1 76 ? -24.598 -1.591 34.236 1.00 69.88 76 LYS A CA 1
ATOM 638 C C . LYS A 1 76 ? -25.892 -0.934 34.699 1.00 69.88 76 LYS A C 1
ATOM 640 O O . LYS A 1 76 ? -25.955 0.287 34.799 1.00 69.88 76 LYS A O 1
ATOM 645 N N . LEU A 1 77 ? -26.937 -1.724 34.933 1.00 66.62 77 LEU A N 1
ATOM 646 C CA . LEU A 1 77 ? -28.205 -1.220 35.450 1.00 66.62 77 LEU A CA 1
ATOM 647 C C . LEU A 1 77 ? -28.126 -0.955 36.955 1.00 66.62 77 LEU A C 1
ATOM 649 O O . LEU A 1 77 ? -28.673 0.049 37.405 1.00 66.62 77 LEU A O 1
ATOM 653 N N . SER A 1 78 ? -27.432 -1.796 37.725 1.00 69.81 78 SER A N 1
ATOM 654 C CA . SER A 1 78 ? -27.343 -1.660 39.182 1.00 69.81 78 SER A CA 1
ATOM 655 C C . SER A 1 78 ? -26.670 -0.356 39.609 1.00 69.81 78 SER A C 1
ATOM 657 O O . SER A 1 78 ? -27.127 0.256 40.570 1.00 69.81 78 SER A O 1
ATOM 659 N N . SER A 1 79 ? -25.694 0.150 38.848 1.00 71.50 79 SER A N 1
ATOM 660 C CA . SER A 1 79 ? -25.061 1.455 39.108 1.00 71.50 79 SER A CA 1
ATOM 661 C C . SER A 1 79 ? -26.037 2.638 39.110 1.00 71.50 79 SER A C 1
ATOM 663 O O . SER A 1 79 ? -25.768 3.655 39.742 1.00 71.50 79 SER A O 1
ATOM 665 N N . LYS A 1 80 ? -27.196 2.510 38.446 1.00 66.56 80 LYS A N 1
ATOM 666 C CA . LYS A 1 80 ? -28.238 3.550 38.414 1.00 66.56 80 LYS A CA 1
ATOM 667 C C . LYS A 1 80 ? -29.150 3.539 39.638 1.00 66.56 80 LYS A C 1
ATOM 669 O O . LYS A 1 80 ? -29.863 4.514 39.863 1.00 66.56 80 LYS A O 1
ATOM 674 N N . PHE A 1 81 ? -29.162 2.445 40.397 1.00 64.62 81 PHE A N 1
ATOM 675 C CA . PHE A 1 81 ? -30.106 2.228 41.496 1.00 64.62 81 PHE A CA 1
ATOM 676 C C . PHE A 1 81 ? -29.420 1.953 42.840 1.00 64.62 81 PHE A C 1
ATOM 678 O O . PHE A 1 81 ? -30.041 2.147 43.883 1.00 64.62 81 PHE A O 1
ATOM 685 N N . ASP A 1 82 ? -28.153 1.533 42.844 1.00 79.38 82 ASP A N 1
ATOM 686 C CA . ASP A 1 82 ? -27.361 1.341 44.056 1.00 79.38 82 ASP A CA 1
ATOM 687 C C . ASP A 1 82 ? -26.521 2.586 44.351 1.00 79.38 82 ASP A C 1
ATOM 689 O O . ASP A 1 82 ? -25.515 2.867 43.699 1.00 79.38 82 ASP A O 1
ATOM 693 N N . SER A 1 83 ? -26.907 3.318 45.397 1.00 84.88 83 SER A N 1
ATOM 694 C CA . SER A 1 83 ? -26.215 4.532 45.830 1.00 84.88 83 SER A CA 1
ATOM 695 C C . SER A 1 83 ? -24.765 4.301 46.272 1.00 84.88 83 SER A C 1
ATOM 697 O O . SER A 1 83 ? -24.020 5.279 46.389 1.00 84.88 83 SER A O 1
ATOM 699 N N . ASN A 1 84 ? -24.365 3.051 46.545 1.00 88.69 84 ASN A N 1
ATOM 700 C CA . ASN A 1 84 ? -23.004 2.684 46.941 1.00 88.69 84 ASN A CA 1
ATOM 701 C C . ASN A 1 84 ? -22.057 2.484 45.756 1.00 88.69 84 ASN A C 1
ATOM 703 O O . ASN A 1 84 ? -20.847 2.421 45.975 1.00 88.69 84 ASN A O 1
ATOM 707 N N . ILE A 1 85 ? -22.579 2.375 44.535 1.00 87.75 85 ILE A N 1
ATOM 708 C CA . ILE A 1 85 ? -21.775 2.271 43.321 1.00 87.75 85 ILE A CA 1
ATOM 709 C C . ILE A 1 85 ? -21.450 3.689 42.840 1.00 87.75 85 ILE A C 1
ATOM 711 O O . ILE A 1 85 ? -22.304 4.573 42.798 1.00 87.75 85 ILE A O 1
ATOM 715 N N . GLU A 1 86 ? -20.177 3.927 42.551 1.00 86.69 86 GLU A N 1
ATOM 716 C CA . GLU A 1 86 ? -19.680 5.172 41.969 1.00 86.69 86 GLU A CA 1
ATOM 717 C C . G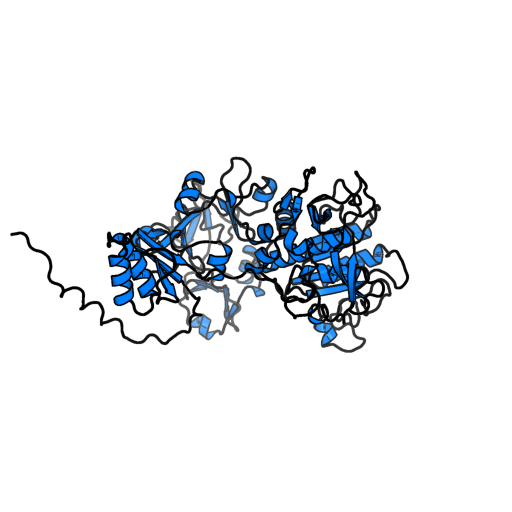LU A 1 86 ? -19.782 5.113 40.444 1.00 86.69 86 GLU A C 1
ATOM 719 O O . GLU A 1 86 ? -20.382 5.993 39.834 1.00 86.69 86 GLU A O 1
ATOM 724 N N . TYR A 1 87 ? -19.270 4.037 39.844 1.00 81.75 87 TYR A N 1
ATOM 725 C CA . TYR A 1 87 ? -19.418 3.753 38.421 1.00 81.75 87 TYR A CA 1
ATOM 726 C C . TYR A 1 87 ? -19.295 2.257 38.126 1.00 81.75 87 TYR A C 1
ATOM 728 O O . TYR A 1 87 ? -18.727 1.483 38.903 1.00 81.75 87 TYR A O 1
ATOM 736 N N . VAL A 1 88 ? -19.824 1.872 36.963 1.00 84.38 88 VAL A N 1
ATOM 737 C CA . VAL A 1 88 ? -19.603 0.565 36.342 1.00 84.38 88 VAL A CA 1
ATOM 738 C C . VAL A 1 88 ? -19.157 0.793 34.912 1.00 84.38 88 VAL A C 1
ATOM 740 O O . VAL A 1 88 ? -19.872 1.416 34.128 1.00 84.38 88 VAL A O 1
ATOM 743 N N . GLU A 1 89 ? -17.998 0.249 34.575 1.00 79.50 89 GLU A N 1
ATOM 744 C CA . GLU A 1 89 ? -17.424 0.294 33.237 1.00 79.50 89 GLU A CA 1
ATOM 745 C C . GLU A 1 89 ? -17.282 -1.122 32.693 1.00 79.50 89 GLU A C 1
ATOM 747 O O . GLU A 1 89 ? -17.114 -2.085 33.438 1.00 79.50 89 GLU A O 1
ATOM 752 N N . SER A 1 90 ? -17.361 -1.269 31.376 1.00 81.56 90 SER A N 1
ATOM 753 C CA . SER A 1 90 ? -17.110 -2.545 30.716 1.00 81.56 90 SER A CA 1
ATOM 754 C C . SER A 1 90 ? -16.337 -2.310 29.434 1.00 81.56 90 SER A C 1
ATOM 756 O O . SER A 1 90 ? -16.714 -1.421 28.668 1.00 81.56 90 SER A O 1
ATOM 758 N N . GLY A 1 91 ? -15.372 -3.162 29.133 1.00 68.56 91 GLY A N 1
ATOM 759 C CA . GLY A 1 91 ? -14.611 -3.068 27.897 1.00 68.56 91 GLY A CA 1
ATOM 760 C C . GLY A 1 91 ? -13.923 -4.373 27.543 1.00 68.56 91 GLY A C 1
ATOM 761 O O . GLY A 1 91 ? -14.024 -5.372 28.259 1.00 68.56 91 GLY A O 1
ATOM 762 N N . GLU A 1 92 ? -13.223 -4.364 26.416 1.00 69.50 92 GLU A N 1
ATOM 763 C CA . GLU A 1 92 ? -12.259 -5.417 26.115 1.00 69.50 92 GLU A CA 1
ATOM 764 C C . GLU A 1 92 ? -11.021 -5.275 27.020 1.00 69.50 92 GLU A C 1
ATOM 766 O O . GLU A 1 92 ? -10.698 -4.166 27.459 1.00 69.50 92 GLU A O 1
ATOM 771 N N . PRO A 1 93 ? -10.299 -6.374 27.310 1.00 69.56 93 PRO A N 1
ATOM 772 C CA . PRO A 1 93 ? -8.990 -6.292 27.937 1.00 69.56 93 PRO A CA 1
ATOM 773 C C . PRO A 1 93 ? -8.053 -5.393 27.128 1.00 69.56 93 PRO A C 1
ATOM 775 O O . PRO A 1 93 ? -8.082 -5.402 25.897 1.00 69.56 93 PRO A O 1
ATOM 778 N N . ILE A 1 94 ? -7.151 -4.695 27.818 1.00 54.28 94 ILE A N 1
ATOM 779 C CA . ILE A 1 94 ? -6.058 -3.971 27.164 1.00 54.28 94 ILE A CA 1
ATOM 780 C C . ILE A 1 94 ? -5.209 -4.990 26.387 1.00 54.28 94 ILE A C 1
ATOM 782 O O . ILE A 1 94 ? -4.594 -5.881 26.980 1.00 54.28 94 ILE A O 1
ATOM 786 N N . LYS A 1 95 ? -5.196 -4.876 25.056 1.00 53.19 95 LYS A N 1
ATOM 787 C CA . LYS A 1 95 ? -4.367 -5.706 24.172 1.00 53.19 95 LYS A CA 1
ATOM 788 C C . LYS A 1 95 ? -2.936 -5.168 24.175 1.00 53.19 95 LYS A C 1
ATOM 790 O O . LYS A 1 95 ? -2.722 -3.956 24.202 1.00 53.19 95 LYS A O 1
ATOM 795 N N . LYS A 1 96 ? -1.943 -6.063 24.131 1.00 49.47 96 LYS A N 1
ATOM 796 C CA . LYS A 1 96 ? -0.578 -5.657 23.767 1.00 49.47 96 LYS A CA 1
ATOM 797 C C . LYS A 1 96 ? -0.614 -5.142 22.326 1.00 49.47 96 LYS A C 1
ATOM 799 O O . LYS A 1 96 ? -1.332 -5.717 21.511 1.00 49.47 96 LYS A O 1
ATOM 804 N N . ALA A 1 97 ? 0.135 -4.080 22.028 1.00 54.38 97 ALA A N 1
ATOM 805 C CA . ALA A 1 97 ? 0.320 -3.646 20.646 1.00 54.38 97 ALA A CA 1
ATOM 806 C C . ALA A 1 97 ? 0.885 -4.814 19.828 1.00 54.38 97 ALA A C 1
ATOM 808 O O . ALA A 1 97 ? 1.767 -5.523 20.322 1.00 54.38 97 ALA A O 1
ATOM 809 N N . LEU A 1 98 ? 0.370 -5.023 18.615 1.00 70.19 98 LEU A N 1
ATOM 810 C CA . LEU A 1 98 ? 0.912 -6.025 17.710 1.00 70.19 98 LEU A CA 1
ATOM 811 C C . LEU A 1 98 ? 2.350 -5.629 17.341 1.00 70.19 98 LEU A C 1
ATOM 813 O O . LEU A 1 98 ? 2.584 -4.598 16.710 1.00 70.19 98 LEU A O 1
ATOM 817 N N . VAL A 1 99 ? 3.307 -6.422 17.816 1.00 80.94 99 VAL A N 1
ATOM 818 C CA . VAL A 1 99 ? 4.738 -6.270 17.549 1.00 80.94 99 VAL A CA 1
ATOM 819 C C . VAL A 1 99 ? 5.176 -7.542 16.827 1.00 80.94 99 VAL A C 1
ATOM 821 O O . VAL A 1 99 ? 4.996 -8.615 17.407 1.00 80.94 99 VAL A O 1
ATOM 824 N N . PRO A 1 100 ? 5.694 -7.439 15.593 1.00 90.12 100 PRO A N 1
ATOM 825 C CA . PRO A 1 100 ? 6.242 -8.584 14.881 1.00 90.12 100 PRO A CA 1
ATOM 826 C C . PRO A 1 100 ? 7.365 -9.273 15.672 1.00 90.12 100 PRO A C 1
ATOM 828 O O . PRO A 1 100 ? 8.086 -8.621 16.432 1.00 90.12 100 PRO A O 1
ATOM 831 N N . ASN A 1 101 ? 7.493 -10.593 15.526 1.00 90.56 101 ASN A N 1
ATOM 832 C CA . ASN A 1 101 ? 8.526 -11.401 16.193 1.00 90.56 101 ASN A CA 1
ATOM 833 C C . ASN A 1 101 ? 9.822 -11.546 15.365 1.00 90.56 101 ASN A C 1
ATOM 835 O O . ASN A 1 101 ? 10.724 -12.282 15.765 1.00 90.56 101 ASN A O 1
ATOM 839 N N . ASP A 1 102 ? 9.897 -10.858 14.230 1.00 97.19 102 ASP A N 1
ATOM 840 C CA . ASP A 1 102 ? 10.974 -10.900 13.246 1.00 97.19 102 ASP A CA 1
ATOM 841 C C . ASP A 1 102 ? 12.289 -10.391 13.851 1.00 97.19 102 ASP A C 1
ATOM 843 O O . ASP A 1 102 ? 12.346 -9.347 14.511 1.00 97.19 102 ASP A O 1
ATOM 847 N N . SER A 1 103 ? 13.369 -11.147 13.646 1.00 96.06 103 SER A N 1
ATOM 848 C CA . SER A 1 103 ? 14.642 -10.963 14.364 1.00 96.06 103 SER A CA 1
ATOM 849 C C . SER A 1 103 ? 15.303 -9.591 14.152 1.00 96.06 103 SER A C 1
ATOM 851 O O . SER A 1 103 ? 16.011 -9.090 15.025 1.00 96.06 103 SER A O 1
ATOM 853 N N . GLY A 1 104 ? 15.052 -8.971 13.001 1.00 95.75 104 GLY A N 1
ATOM 854 C CA . GLY A 1 104 ? 15.553 -7.671 12.571 1.00 95.75 104 GLY A CA 1
ATOM 855 C C . GLY A 1 104 ? 14.558 -6.526 12.758 1.00 95.75 104 GLY A C 1
ATOM 856 O O . GLY A 1 104 ? 14.913 -5.383 12.466 1.00 95.75 104 GLY A O 1
ATOM 857 N N . TYR A 1 105 ? 13.348 -6.772 13.278 1.00 95.62 105 TYR A N 1
ATOM 858 C CA . TYR A 1 105 ? 12.318 -5.735 13.445 1.00 95.62 105 TYR A CA 1
ATOM 859 C C . TYR A 1 105 ? 12.795 -4.550 14.301 1.00 95.62 105 TYR A C 1
ATOM 861 O O . TYR A 1 105 ? 12.484 -3.393 14.013 1.00 95.62 105 TYR A O 1
ATOM 869 N N . SER A 1 106 ? 13.624 -4.798 15.322 1.00 94.62 106 SER A N 1
ATOM 870 C CA . SER A 1 106 ? 14.181 -3.736 16.174 1.00 94.62 106 SER A CA 1
ATOM 871 C C . SER A 1 106 ? 15.080 -2.746 15.427 1.00 94.62 106 SER A C 1
ATOM 873 O O . SER A 1 106 ? 15.285 -1.633 15.909 1.00 94.62 106 SER A O 1
ATOM 875 N N . ASN A 1 107 ? 15.600 -3.129 14.258 1.00 96.94 107 ASN A N 1
ATOM 876 C CA . ASN A 1 107 ? 16.444 -2.285 13.413 1.00 96.94 107 ASN A CA 1
ATOM 877 C C . ASN A 1 107 ? 15.614 -1.367 12.492 1.00 96.94 107 ASN A C 1
ATOM 879 O O . ASN A 1 107 ? 16.143 -0.418 11.911 1.00 96.94 107 ASN A O 1
ATOM 883 N N . GLN A 1 108 ? 14.304 -1.608 12.363 1.00 97.56 108 GLN A N 1
ATOM 884 C CA . GLN A 1 108 ? 13.426 -0.918 11.415 1.00 97.56 108 GLN A CA 1
ATOM 885 C C . GLN A 1 108 ? 12.724 0.293 12.041 1.00 97.56 108 GLN A C 1
ATOM 887 O O . GLN A 1 108 ? 11.506 0.326 12.239 1.00 97.56 108 GLN A O 1
ATOM 892 N N . TRP A 1 109 ? 13.490 1.352 12.312 1.00 97.44 109 TRP A N 1
ATOM 893 C CA . TRP A 1 109 ? 12.955 2.594 12.889 1.00 97.44 109 TRP A CA 1
ATOM 894 C C . TRP A 1 109 ? 11.796 3.197 12.067 1.00 97.44 109 TRP A C 1
ATOM 896 O O . TRP A 1 109 ? 10.879 3.801 12.636 1.00 97.44 109 TRP A O 1
ATOM 906 N N . GLY A 1 110 ? 11.822 3.017 10.739 1.00 97.50 110 GLY A N 1
ATOM 907 C CA . GLY A 1 110 ? 10.834 3.556 9.803 1.00 97.50 110 GLY A CA 1
ATOM 908 C C . GLY A 1 110 ? 9.409 3.085 10.097 1.00 97.50 110 GLY A C 1
ATOM 909 O O . GLY A 1 110 ? 8.492 3.904 10.116 1.00 97.50 110 GLY A O 1
ATOM 910 N N . LEU A 1 111 ? 9.226 1.806 10.444 1.00 96.75 111 LEU A N 1
ATOM 911 C CA . LEU A 1 111 ? 7.913 1.225 10.764 1.00 96.75 111 LEU A CA 1
ATOM 912 C C . LEU A 1 111 ? 7.291 1.878 12.003 1.00 96.75 111 LEU A C 1
ATOM 914 O O . LEU A 1 111 ? 6.104 2.213 12.025 1.00 96.75 111 LEU A O 1
ATOM 918 N N . SER A 1 112 ? 8.113 2.142 13.021 1.00 89.94 112 SER A N 1
ATOM 919 C CA . SER A 1 112 ? 7.685 2.889 14.205 1.00 89.94 112 SER A CA 1
ATOM 920 C C . SER A 1 112 ? 7.311 4.333 13.851 1.00 89.94 112 SER A C 1
ATOM 922 O O . SER A 1 112 ? 6.261 4.822 14.276 1.00 89.94 112 SER A O 1
ATOM 924 N N . LYS A 1 113 ? 8.115 5.005 13.008 1.00 92.62 113 LYS A N 1
ATOM 925 C CA . LYS A 1 113 ? 7.876 6.398 12.590 1.00 92.62 113 LYS A CA 1
ATOM 926 C C . LYS A 1 113 ? 6.541 6.577 11.863 1.00 92.62 113 LYS A C 1
ATOM 928 O O . LYS A 1 113 ? 5.871 7.585 12.082 1.00 92.62 113 LYS A O 1
ATOM 933 N N . ILE A 1 114 ? 6.144 5.609 11.039 1.00 92.69 114 ILE A N 1
ATOM 934 C CA . ILE A 1 114 ? 4.877 5.654 10.294 1.00 92.69 114 ILE A CA 1
ATOM 935 C C . ILE A 1 114 ? 3.695 5.082 11.087 1.00 92.69 114 ILE A C 1
ATOM 937 O O . ILE A 1 114 ? 2.600 4.968 10.546 1.00 92.69 114 ILE A O 1
ATOM 941 N N . TYR A 1 115 ? 3.880 4.757 12.373 1.00 85.19 115 TYR A N 1
ATOM 942 C CA . TYR A 1 115 ? 2.850 4.196 13.256 1.00 85.19 115 TYR A CA 1
ATOM 943 C C . TYR A 1 115 ? 2.319 2.823 12.804 1.00 85.19 115 TYR A C 1
ATOM 945 O O . TYR A 1 115 ? 1.148 2.507 13.032 1.00 85.19 115 TYR A O 1
ATOM 953 N N . ALA A 1 116 ? 3.176 1.985 12.212 1.00 90.62 116 ALA A N 1
ATOM 954 C CA . ALA A 1 116 ? 2.775 0.704 11.634 1.00 90.62 116 ALA A CA 1
ATOM 955 C C . ALA A 1 116 ? 2.147 -0.254 12.657 1.00 90.62 116 ALA A C 1
ATOM 957 O O . ALA A 1 116 ? 1.048 -0.746 12.433 1.00 90.62 116 ALA A O 1
ATOM 958 N N . SER A 1 117 ? 2.736 -0.406 13.848 1.00 82.56 117 SER A N 1
ATOM 959 C CA . SER A 1 117 ? 2.185 -1.272 14.908 1.00 82.56 117 SER A CA 1
ATOM 960 C C . SER A 1 117 ? 0.777 -0.891 15.364 1.00 82.56 117 SER A C 1
ATOM 962 O O . SER A 1 117 ? 0.006 -1.747 15.796 1.00 82.56 117 SER A O 1
ATOM 964 N N . LYS A 1 118 ? 0.406 0.394 15.268 1.00 74.75 118 LYS A N 1
ATOM 965 C CA . LYS A 1 118 ? -0.969 0.831 15.536 1.00 74.75 118 LYS A CA 1
ATOM 966 C C . LYS A 1 118 ? -1.890 0.490 14.372 1.00 74.75 118 LYS A C 1
ATOM 968 O O . LYS A 1 118 ? -3.005 0.038 14.616 1.00 74.75 118 LYS A O 1
ATOM 973 N N . ALA A 1 119 ? -1.420 0.703 13.146 1.00 78.69 119 ALA A N 1
ATOM 974 C CA . ALA A 1 119 ? -2.152 0.412 11.922 1.00 78.69 119 ALA A CA 1
ATOM 975 C C . ALA A 1 119 ? -2.440 -1.086 11.754 1.00 78.69 119 ALA A C 1
ATOM 977 O O . ALA A 1 119 ? -3.561 -1.454 11.420 1.00 78.69 119 ALA A O 1
ATOM 978 N N . TRP A 1 120 ? -1.491 -1.950 12.111 1.00 83.12 120 TRP A N 1
ATOM 979 C CA . TRP A 1 120 ? -1.653 -3.400 12.038 1.00 83.12 120 TRP A CA 1
ATOM 980 C C . TRP A 1 120 ? -2.681 -3.975 13.018 1.00 83.12 120 TRP A C 1
ATOM 982 O O . TRP A 1 120 ? -3.168 -5.082 12.815 1.00 83.12 120 TRP A O 1
ATOM 992 N N . ASN A 1 121 ? -3.091 -3.217 14.045 1.00 72.94 121 ASN A N 1
ATOM 993 C CA . ASN A 1 121 ? -4.256 -3.599 14.854 1.00 72.94 121 ASN A CA 1
ATOM 994 C C . ASN A 1 121 ? -5.588 -3.402 14.105 1.00 72.94 121 ASN A C 1
ATOM 996 O O . ASN A 1 121 ? -6.613 -3.889 14.576 1.00 72.94 121 ASN A O 1
ATOM 1000 N N . ILE A 1 122 ? -5.586 -2.658 12.992 1.00 71.38 122 ILE A N 1
ATOM 1001 C CA . ILE A 1 122 ? -6.745 -2.439 12.118 1.00 71.38 122 ILE A CA 1
ATOM 1002 C C . ILE A 1 122 ? -6.715 -3.453 10.974 1.00 71.38 122 ILE A C 1
ATOM 1004 O O . ILE A 1 122 ? -7.677 -4.191 10.790 1.00 71.38 122 ILE A O 1
ATOM 1008 N N . SER A 1 123 ? -5.606 -3.504 10.232 1.00 82.06 123 SER A N 1
ATOM 1009 C CA . SER A 1 123 ? -5.399 -4.447 9.133 1.00 82.06 123 SER A CA 1
ATOM 1010 C C . SER A 1 123 ? -3.916 -4.769 8.976 1.00 82.06 123 SER A C 1
ATOM 1012 O O . SER A 1 123 ? -3.077 -3.870 9.020 1.00 82.06 123 SER A O 1
ATOM 1014 N N . THR A 1 124 ? -3.600 -6.046 8.766 1.00 87.38 124 THR A N 1
ATOM 1015 C CA . THR A 1 124 ? -2.267 -6.516 8.354 1.00 87.38 124 THR A CA 1
ATOM 1016 C C . THR A 1 124 ? -2.172 -6.753 6.845 1.00 87.38 124 THR A C 1
ATOM 1018 O O . THR A 1 124 ? -1.144 -7.231 6.380 1.00 87.38 124 THR A O 1
ATOM 1021 N N . GLY A 1 125 ? -3.221 -6.409 6.091 1.00 90.88 125 GLY A N 1
ATOM 1022 C CA . GLY A 1 125 ? -3.265 -6.504 4.635 1.00 90.88 125 GLY A CA 1
ATOM 1023 C C . GLY A 1 125 ? -4.101 -7.662 4.104 1.00 90.88 125 GLY A C 1
ATOM 1024 O O . GLY A 1 125 ? -4.857 -8.290 4.847 1.00 90.88 125 GLY A O 1
ATOM 1025 N N . SER A 1 126 ? -3.951 -7.934 2.809 1.00 90.50 126 SER A N 1
ATOM 1026 C CA . SER A 1 126 ? -4.604 -9.029 2.093 1.00 90.50 126 SER A CA 1
ATOM 1027 C C . SER A 1 126 ? -3.665 -9.626 1.048 1.00 90.50 126 SER A C 1
ATOM 1029 O O . SER A 1 126 ? -3.023 -8.893 0.297 1.00 90.50 126 SER A O 1
ATOM 1031 N N . SER A 1 127 ? -3.643 -10.955 0.934 1.00 91.81 127 SER A N 1
ATOM 1032 C CA . SER A 1 127 ? -2.899 -11.661 -0.120 1.00 91.81 127 SER A CA 1
ATOM 1033 C C . SER A 1 127 ? -3.478 -11.472 -1.521 1.00 91.81 127 SER A C 1
ATOM 1035 O O . SER A 1 127 ? -2.812 -11.798 -2.497 1.00 91.81 127 SER A O 1
ATOM 1037 N N . SER A 1 128 ? -4.689 -10.917 -1.636 1.00 91.12 128 SER A N 1
ATOM 1038 C CA . SER A 1 128 ? -5.273 -10.511 -2.920 1.00 91.12 128 SER A CA 1
ATOM 1039 C C . SER A 1 128 ? -4.618 -9.263 -3.514 1.00 91.12 128 SER A C 1
ATOM 1041 O O . SER A 1 128 ? -4.860 -8.945 -4.676 1.00 91.12 128 SER A O 1
ATOM 1043 N N . ASN A 1 129 ? -3.863 -8.506 -2.715 1.00 94.50 129 ASN A N 1
ATOM 1044 C CA . ASN A 1 129 ? -3.234 -7.280 -3.177 1.00 94.50 129 ASN A CA 1
ATOM 1045 C C . ASN A 1 129 ? -1.843 -7.591 -3.708 1.00 94.50 129 ASN A C 1
ATOM 1047 O O . ASN A 1 129 ? -0.992 -8.115 -2.991 1.00 94.50 129 ASN A O 1
ATOM 1051 N N . ILE A 1 130 ? -1.629 -7.235 -4.970 1.00 98.56 130 ILE A N 1
ATOM 1052 C CA . ILE A 1 130 ? -0.358 -7.399 -5.662 1.00 98.56 130 ILE A CA 1
ATOM 1053 C C . ILE A 1 130 ? 0.333 -6.036 -5.715 1.00 98.56 130 ILE A C 1
ATOM 1055 O O . ILE A 1 130 ? -0.239 -5.059 -6.216 1.00 98.56 130 ILE A O 1
ATOM 1059 N N . ILE A 1 131 ? 1.556 -5.983 -5.192 1.00 98.88 131 ILE A N 1
ATOM 1060 C CA . ILE A 1 131 ? 2.486 -4.867 -5.340 1.00 98.88 131 ILE A CA 1
ATOM 1061 C C . ILE A 1 131 ? 3.530 -5.299 -6.371 1.00 98.88 131 ILE A C 1
ATOM 1063 O O . ILE A 1 131 ? 4.337 -6.188 -6.104 1.00 98.88 131 ILE A O 1
ATOM 1067 N N . ALA A 1 132 ? 3.516 -4.678 -7.546 1.00 98.88 132 ALA A N 1
ATOM 1068 C CA . ALA A 1 132 ? 4.564 -4.869 -8.536 1.00 98.88 132 ALA A CA 1
ATOM 1069 C C . ALA A 1 132 ? 5.775 -4.003 -8.196 1.00 98.88 132 ALA A C 1
ATOM 1071 O O . ALA A 1 132 ? 5.651 -2.792 -7.975 1.00 98.88 132 ALA A O 1
ATOM 1072 N N . ILE A 1 133 ? 6.943 -4.634 -8.165 1.00 98.88 133 ILE A N 1
ATOM 1073 C CA . ILE A 1 133 ? 8.234 -3.978 -7.985 1.00 98.88 133 ILE A CA 1
ATOM 1074 C C . ILE A 1 133 ? 8.904 -3.954 -9.355 1.00 98.88 133 ILE A C 1
ATOM 1076 O O . ILE A 1 133 ? 9.472 -4.954 -9.784 1.00 98.88 133 ILE A O 1
ATOM 1080 N N . VAL A 1 134 ? 8.772 -2.819 -10.048 1.00 98.81 134 VAL A N 1
ATOM 1081 C CA . VAL A 1 134 ? 9.412 -2.574 -11.347 1.00 98.81 134 VAL A CA 1
ATOM 1082 C C . VAL A 1 134 ? 10.801 -2.017 -11.063 1.00 98.81 134 VAL A C 1
ATOM 1084 O O . VAL A 1 134 ? 10.921 -0.839 -10.731 1.00 98.81 134 VAL A O 1
ATOM 1087 N N . ASP A 1 135 ? 11.826 -2.868 -11.085 1.00 98.50 135 ASP A N 1
ATOM 1088 C CA . ASP A 1 135 ? 13.158 -2.555 -10.541 1.00 98.50 135 ASP A CA 1
ATOM 1089 C C . ASP A 1 135 ? 14.252 -3.484 -11.130 1.00 98.50 135 ASP A C 1
ATOM 1091 O O . ASP A 1 135 ? 14.126 -3.962 -12.257 1.00 98.50 135 ASP A O 1
ATOM 1095 N N . THR A 1 136 ? 15.338 -3.760 -10.401 1.00 98.12 136 THR A N 1
ATOM 1096 C CA . THR A 1 136 ? 16.440 -4.650 -10.821 1.00 98.12 136 THR A CA 1
ATOM 1097 C C . THR A 1 136 ? 16.126 -6.148 -10.755 1.00 98.12 136 THR A C 1
ATOM 1099 O O . THR A 1 136 ? 16.994 -6.973 -11.057 1.00 98.12 136 THR A O 1
ATOM 1102 N N . GLY A 1 137 ? 14.891 -6.494 -10.389 1.00 98.06 137 GLY A N 1
ATOM 1103 C CA . GLY A 1 137 ? 14.430 -7.844 -10.077 1.00 98.06 137 GLY A CA 1
ATOM 1104 C C . GLY A 1 137 ? 14.204 -8.047 -8.580 1.00 98.06 137 GLY A C 1
ATOM 1105 O O . GLY A 1 137 ? 14.408 -7.142 -7.771 1.00 98.06 137 GLY A O 1
ATOM 1106 N N . VAL A 1 138 ? 13.782 -9.248 -8.191 1.00 98.62 138 VAL A N 1
ATOM 1107 C CA . VAL A 1 138 ? 13.610 -9.632 -6.778 1.00 98.62 138 VAL A CA 1
ATOM 1108 C C . VAL A 1 138 ? 14.291 -10.970 -6.538 1.00 98.62 138 VAL A C 1
ATOM 1110 O O . VAL A 1 138 ? 14.141 -11.889 -7.334 1.00 98.62 138 VAL A O 1
ATOM 1113 N N . GLN A 1 139 ? 15.042 -11.131 -5.445 1.00 98.25 139 GLN A N 1
ATOM 1114 C CA . GLN A 1 139 ? 15.565 -12.449 -5.085 1.00 98.25 139 GLN A CA 1
ATOM 1115 C C . GLN A 1 139 ? 14.405 -13.381 -4.677 1.00 98.25 139 GLN A C 1
ATOM 1117 O O . GLN A 1 139 ? 13.991 -13.411 -3.516 1.00 98.25 139 GLN A O 1
ATOM 1122 N N . LEU A 1 140 ? 13.913 -14.175 -5.631 1.00 98.06 140 LEU A N 1
ATOM 1123 C CA . LEU A 1 140 ? 12.701 -14.994 -5.496 1.00 98.06 140 LEU A CA 1
ATOM 1124 C C . LEU A 1 140 ? 12.789 -16.048 -4.381 1.00 98.06 140 LEU A C 1
ATOM 1126 O O . LEU A 1 140 ? 11.785 -16.399 -3.770 1.00 98.06 140 LEU A O 1
ATOM 1130 N N . ASN A 1 141 ? 13.997 -16.531 -4.076 1.00 97.75 141 ASN A N 1
ATOM 1131 C CA . ASN A 1 141 ? 14.250 -17.530 -3.033 1.00 97.75 141 ASN A CA 1
ATOM 1132 C C . ASN A 1 141 ? 14.742 -16.934 -1.700 1.00 97.75 141 ASN A C 1
ATOM 1134 O O . ASN A 1 141 ? 15.243 -17.672 -0.848 1.00 97.75 141 ASN A O 1
ATOM 1138 N N . HIS A 1 142 ? 14.651 -15.614 -1.509 1.00 98.44 142 HIS A N 1
ATOM 1139 C CA . HIS A 1 142 ? 15.018 -15.000 -0.236 1.00 98.44 142 HIS A CA 1
ATOM 1140 C C . HIS A 1 142 ? 14.090 -15.541 0.874 1.00 98.44 142 HIS A C 1
ATOM 1142 O O . HIS A 1 142 ? 12.872 -15.476 0.702 1.00 98.44 142 HIS A O 1
ATOM 1148 N N . PRO A 1 143 ? 14.602 -16.039 2.021 1.00 97.94 143 PRO A N 1
ATOM 1149 C CA . PRO A 1 143 ? 13.777 -16.688 3.050 1.00 97.94 143 PRO A CA 1
ATOM 1150 C C . PRO A 1 143 ? 12.605 -15.837 3.547 1.00 97.94 143 PRO A C 1
ATOM 1152 O O . PRO A 1 143 ? 11.564 -16.373 3.900 1.00 97.94 143 PRO A O 1
ATOM 1155 N N . ASP A 1 144 ? 12.790 -14.519 3.541 1.00 97.81 144 ASP A N 1
ATOM 1156 C CA . ASP A 1 144 ? 11.810 -13.522 3.986 1.00 97.81 144 ASP A CA 1
ATOM 1157 C C . ASP A 1 144 ? 10.870 -13.003 2.879 1.00 97.81 144 ASP A C 1
ATOM 1159 O O . ASP A 1 144 ? 9.991 -12.187 3.141 1.00 97.81 144 ASP A O 1
ATOM 1163 N N . LEU A 1 145 ? 11.069 -13.431 1.625 1.00 98.44 145 LEU A N 1
ATOM 1164 C CA . LEU A 1 145 ? 10.262 -13.005 0.470 1.00 98.44 145 LEU A CA 1
ATOM 1165 C C . LEU A 1 145 ? 9.649 -14.169 -0.304 1.00 98.44 145 LEU A C 1
ATOM 1167 O O . LEU A 1 145 ? 8.651 -13.962 -0.981 1.00 98.44 145 LEU A O 1
ATOM 1171 N N . VAL A 1 146 ? 10.189 -15.383 -0.211 1.00 97.88 146 VAL A N 1
ATOM 1172 C CA . VAL A 1 146 ? 9.764 -16.525 -1.037 1.00 97.88 146 VAL A CA 1
ATOM 1173 C C . VAL A 1 146 ? 8.262 -16.814 -0.928 1.00 97.88 146 VAL A C 1
ATOM 1175 O O . VAL A 1 146 ? 7.596 -17.039 -1.932 1.00 97.88 146 VAL A O 1
ATOM 1178 N N . ASN A 1 147 ? 7.676 -16.684 0.266 1.00 96.75 147 ASN A N 1
ATOM 1179 C CA . ASN A 1 147 ? 6.232 -16.872 0.480 1.00 96.75 147 ASN A CA 1
ATOM 1180 C C . ASN A 1 147 ? 5.387 -15.649 0.071 1.00 96.75 147 ASN A C 1
ATOM 1182 O O . ASN A 1 147 ? 4.149 -15.676 0.102 1.00 96.75 147 ASN A O 1
ATOM 1186 N N . LYS A 1 148 ? 6.051 -14.553 -0.292 1.00 98.00 148 LYS A N 1
ATOM 1187 C CA . LYS A 1 148 ? 5.472 -13.268 -0.686 1.00 98.00 148 LYS A CA 1
ATOM 1188 C C . LYS A 1 148 ? 5.452 -13.088 -2.191 1.00 98.00 148 LYS A C 1
ATOM 1190 O O . LYS A 1 148 ? 4.635 -12.302 -2.652 1.00 98.00 148 LYS A O 1
ATOM 1195 N N . ILE A 1 149 ? 6.267 -13.823 -2.940 1.00 98.62 149 ILE A N 1
ATOM 1196 C CA . ILE A 1 149 ? 6.283 -13.749 -4.399 1.00 98.62 149 ILE A CA 1
ATOM 1197 C C . ILE A 1 149 ? 4.886 -14.074 -4.958 1.00 98.62 149 ILE A C 1
ATOM 1199 O O . ILE A 1 149 ? 4.197 -14.992 -4.494 1.00 98.62 149 ILE A O 1
ATOM 1203 N N . TRP A 1 150 ? 4.427 -13.220 -5.871 1.00 98.56 150 TRP A N 1
ATOM 1204 C CA . TRP A 1 150 ? 3.226 -13.417 -6.671 1.00 98.56 150 TRP A CA 1
ATOM 1205 C C . TRP A 1 150 ? 3.469 -14.543 -7.670 1.00 98.56 150 TRP A C 1
ATOM 1207 O O . TRP A 1 150 ? 4.579 -14.699 -8.166 1.00 98.56 150 TRP A O 1
ATOM 1217 N N . VAL A 1 151 ? 2.428 -15.320 -7.940 1.00 98.44 151 VAL A N 1
ATOM 1218 C CA . VAL A 1 151 ? 2.490 -16.445 -8.866 1.00 98.44 151 VAL A CA 1
ATOM 1219 C C . VAL A 1 151 ? 1.468 -16.200 -9.967 1.00 98.44 151 VAL A C 1
ATOM 1221 O O . VAL A 1 151 ? 0.288 -16.001 -9.660 1.00 98.44 151 VAL A O 1
ATOM 1224 N N . ASN A 1 152 ? 1.914 -16.225 -11.221 1.00 98.06 152 ASN A N 1
ATOM 1225 C CA . ASN A 1 152 ? 1.030 -16.401 -12.359 1.00 98.06 152 ASN A CA 1
ATOM 1226 C C . ASN A 1 152 ? 0.537 -17.851 -12.345 1.00 98.06 152 ASN A C 1
ATOM 1228 O O . ASN A 1 152 ? 1.244 -18.777 -12.737 1.00 98.06 152 ASN A O 1
ATOM 1232 N N . GLU A 1 153 ? -0.663 -18.064 -11.807 1.00 97.31 153 GLU A N 1
ATOM 1233 C CA . GLU A 1 153 ? -1.237 -19.405 -11.642 1.00 97.31 153 GLU A CA 1
ATOM 1234 C C . GLU A 1 153 ? -1.474 -20.115 -12.982 1.00 97.31 153 GLU A C 1
ATOM 1236 O O . GLU A 1 153 ? -1.510 -21.346 -13.006 1.00 97.31 153 GLU A O 1
ATOM 1241 N N . SER A 1 154 ? -1.639 -19.368 -14.078 1.00 97.38 154 SER A N 1
ATOM 1242 C CA . SER A 1 154 ? -1.794 -19.945 -15.416 1.00 97.38 154 SER A CA 1
ATOM 1243 C C . SER A 1 154 ? -0.501 -20.623 -15.864 1.00 97.38 154 SER A C 1
ATOM 1245 O O . SER A 1 154 ? -0.529 -21.815 -16.150 1.00 97.38 154 SER A O 1
ATOM 1247 N N . GLU A 1 155 ? 0.626 -19.912 -15.803 1.00 98.19 155 GLU A N 1
ATOM 1248 C CA . GLU A 1 155 ? 1.947 -20.454 -16.150 1.00 98.19 155 GLU A CA 1
ATOM 1249 C C . GLU A 1 155 ? 2.432 -21.499 -15.140 1.00 98.19 155 GLU A C 1
ATOM 1251 O O . GLU A 1 155 ? 2.973 -22.538 -15.503 1.00 98.19 155 GLU A O 1
ATOM 1256 N N . TYR A 1 156 ? 2.198 -21.284 -13.839 1.00 97.31 156 TYR A N 1
ATOM 1257 C CA . TYR A 1 156 ? 2.642 -22.225 -12.803 1.00 97.31 156 TYR A CA 1
ATOM 1258 C C . TYR A 1 156 ? 2.023 -23.622 -12.963 1.00 97.31 156 TYR A C 1
ATOM 1260 O O . TYR A 1 156 ? 2.663 -24.631 -12.662 1.00 97.31 156 TYR A O 1
ATOM 1268 N N . ASN A 1 157 ? 0.769 -23.679 -13.418 1.00 97.31 157 ASN A N 1
ATOM 1269 C CA . ASN A 1 157 ? 0.054 -24.924 -13.707 1.00 97.31 157 ASN A CA 1
ATOM 1270 C C . ASN A 1 157 ? 0.067 -25.274 -15.210 1.00 97.31 157 ASN A C 1
ATOM 1272 O O . ASN A 1 157 ? -0.647 -26.195 -15.623 1.00 97.31 157 ASN A O 1
ATOM 1276 N N . GLY A 1 158 ? 0.834 -24.517 -15.995 1.00 96.44 158 GLY A N 1
ATOM 1277 C CA . GLY A 1 158 ? 0.912 -24.556 -17.444 1.00 96.44 158 GLY A CA 1
ATOM 1278 C C . GLY A 1 158 ? 1.890 -25.593 -17.987 1.00 96.44 158 GLY A C 1
ATOM 1279 O O . GLY A 1 158 ? 2.293 -26.544 -17.304 1.00 96.44 158 GLY A O 1
ATOM 1280 N N . THR A 1 159 ? 2.240 -25.435 -19.258 1.00 97.94 159 THR A N 1
ATOM 1281 C CA . THR A 1 159 ? 3.162 -26.300 -19.989 1.00 97.94 159 THR A CA 1
ATOM 1282 C C . THR A 1 159 ? 4.488 -25.582 -20.195 1.00 97.94 159 THR A C 1
ATOM 1284 O O . THR A 1 159 ? 4.535 -24.588 -20.900 1.00 97.94 159 THR A O 1
ATOM 1287 N N . GLU A 1 160 ? 5.581 -26.155 -19.684 1.00 97.12 160 GLU A N 1
ATOM 1288 C CA . GLU A 1 160 ? 6.933 -25.599 -19.858 1.00 97.12 160 GLU A CA 1
ATOM 1289 C C . GLU A 1 160 ? 7.227 -25.223 -21.324 1.00 97.12 160 GLU A C 1
ATOM 1291 O O . GLU A 1 160 ? 7.122 -26.058 -22.235 1.00 97.12 160 GLU A O 1
ATOM 1296 N N . GLY A 1 161 ? 7.625 -23.970 -21.542 1.00 97.31 161 GLY A N 1
ATOM 1297 C CA . GLY A 1 161 ? 7.932 -23.397 -22.849 1.00 97.31 161 GLY A CA 1
ATOM 1298 C C . GLY A 1 161 ? 6.714 -22.901 -23.634 1.00 97.31 161 GLY A C 1
ATOM 1299 O O . GLY A 1 161 ? 6.842 -22.648 -24.838 1.00 97.31 161 GLY A O 1
ATOM 1300 N N . VAL A 1 162 ? 5.547 -22.783 -22.997 1.00 98.12 162 VAL A N 1
ATOM 1301 C CA . VAL A 1 162 ? 4.305 -22.255 -23.577 1.00 98.12 162 VAL A CA 1
ATOM 1302 C C . VAL A 1 162 ? 3.891 -20.989 -22.824 1.00 98.12 162 VAL A C 1
ATOM 1304 O O . VAL A 1 162 ? 4.195 -20.827 -21.659 1.00 98.12 162 VAL A O 1
ATOM 1307 N N . ASP A 1 163 ? 3.256 -20.059 -23.533 1.00 98.06 163 ASP A N 1
ATOM 1308 C CA . ASP A 1 163 ? 2.566 -18.900 -22.956 1.00 98.06 163 ASP A CA 1
ATOM 1309 C C . ASP A 1 163 ? 1.092 -19.304 -22.767 1.00 98.06 163 ASP A C 1
ATOM 1311 O O . ASP A 1 163 ? 0.290 -19.259 -23.711 1.00 98.06 163 ASP A O 1
ATOM 1315 N N . ASP A 1 164 ? 0.777 -19.856 -21.594 1.00 98.31 164 ASP A N 1
ATOM 1316 C CA . ASP A 1 164 ? -0.500 -20.499 -21.276 1.00 98.31 164 ASP A CA 1
ATOM 1317 C C . ASP A 1 164 ? -1.630 -19.487 -21.040 1.00 98.31 164 ASP A C 1
ATOM 1319 O O . ASP A 1 164 ? -2.798 -19.793 -21.313 1.00 98.31 164 ASP A O 1
ATOM 1323 N N . ASP A 1 165 ? -1.317 -18.276 -20.572 1.00 97.19 165 ASP A N 1
ATOM 1324 C CA . ASP A 1 165 ? -2.293 -17.183 -20.463 1.00 97.19 165 ASP A CA 1
ATOM 1325 C C . ASP A 1 165 ? -2.372 -16.281 -21.710 1.00 97.19 165 ASP A C 1
ATOM 1327 O O . ASP A 1 165 ? -3.280 -15.444 -21.811 1.00 97.19 165 ASP A O 1
ATOM 1331 N N . SER A 1 166 ? -1.507 -16.521 -22.703 1.00 97.56 166 SER A N 1
ATOM 1332 C CA . SER A 1 166 ? -1.420 -15.768 -23.958 1.00 97.56 166 SER A CA 1
ATOM 1333 C C . SER A 1 166 ? -1.162 -14.272 -23.741 1.00 97.56 166 SER A C 1
ATOM 1335 O O . SER A 1 166 ? -1.671 -13.435 -24.503 1.00 97.56 166 SER A O 1
ATOM 1337 N N . ASN A 1 167 ? -0.411 -13.923 -22.694 1.00 96.12 167 ASN A N 1
ATOM 1338 C CA . ASN A 1 167 ? -0.059 -12.546 -22.356 1.00 96.12 167 ASN A CA 1
ATOM 1339 C C . ASN A 1 167 ? 1.179 -12.031 -23.125 1.00 96.12 167 ASN A C 1
ATOM 1341 O O . ASN A 1 167 ? 1.472 -10.831 -23.084 1.00 96.12 167 ASN A O 1
ATOM 1345 N N . GLY A 1 168 ? 1.854 -12.904 -23.881 1.00 97.31 168 GLY A N 1
ATOM 1346 C CA . GLY A 1 168 ? 3.052 -12.616 -24.667 1.00 97.31 168 GLY A CA 1
ATOM 1347 C C . GLY A 1 168 ? 4.369 -12.999 -23.987 1.00 97.31 168 GLY A C 1
ATOM 1348 O O . GLY A 1 168 ? 5.426 -12.744 -24.574 1.00 97.31 168 GLY A O 1
ATOM 1349 N N . PHE A 1 169 ? 4.327 -13.594 -22.792 1.00 97.88 169 PHE A N 1
ATOM 1350 C CA . PHE A 1 169 ? 5.480 -13.884 -21.943 1.00 97.88 169 PHE A CA 1
ATOM 1351 C C . PHE A 1 169 ? 5.477 -15.353 -21.504 1.00 97.88 169 PHE A C 1
ATOM 1353 O O . PHE A 1 169 ? 4.819 -15.742 -20.550 1.00 97.88 169 PHE A O 1
ATOM 1360 N N . VAL A 1 170 ? 6.252 -16.174 -22.214 1.00 98.44 170 VAL A N 1
ATOM 1361 C CA . VAL A 1 170 ? 6.357 -17.623 -21.970 1.00 98.44 170 VAL A CA 1
ATOM 1362 C C . VAL A 1 170 ? 6.902 -17.916 -20.569 1.00 98.44 170 VAL A C 1
ATOM 1364 O O . VAL A 1 170 ? 8.013 -17.486 -20.258 1.00 98.44 170 VAL A O 1
ATOM 1367 N N . ASP A 1 171 ? 6.186 -18.715 -19.773 1.00 98.06 171 ASP A N 1
ATOM 1368 C CA . ASP A 1 171 ? 6.595 -19.171 -18.441 1.00 98.06 171 ASP A CA 1
ATOM 1369 C C . ASP A 1 171 ? 6.878 -18.030 -17.428 1.00 98.06 171 ASP A C 1
ATOM 1371 O O . ASP A 1 171 ? 7.759 -18.160 -16.571 1.00 98.06 171 ASP A O 1
ATOM 1375 N N . ASP A 1 172 ? 6.154 -16.906 -17.475 1.00 98.25 172 ASP A N 1
ATOM 1376 C CA . ASP A 1 172 ? 6.316 -15.737 -16.583 1.00 98.25 172 ASP A CA 1
ATOM 1377 C C . ASP A 1 172 ? 5.781 -15.942 -15.140 1.00 98.25 172 ASP A C 1
ATOM 1379 O O . ASP A 1 172 ? 5.193 -15.063 -14.503 1.00 98.25 172 ASP A O 1
ATOM 1383 N N . ILE A 1 173 ? 6.058 -17.119 -14.572 1.00 98.50 173 ILE A N 1
ATOM 1384 C CA . ILE A 1 173 ? 5.500 -17.659 -13.321 1.00 98.50 173 ILE A CA 1
ATOM 1385 C C . ILE A 1 173 ? 5.582 -16.686 -12.136 1.00 98.50 173 ILE A C 1
ATOM 1387 O O . ILE A 1 173 ? 4.667 -16.646 -11.317 1.00 98.50 173 ILE A O 1
ATOM 1391 N N . TYR A 1 174 ? 6.671 -15.931 -11.991 1.00 97.81 174 TYR A N 1
ATOM 1392 C CA . TYR A 1 174 ? 6.888 -15.024 -10.849 1.00 97.81 174 TYR A CA 1
ATOM 1393 C C . TYR A 1 174 ? 6.953 -13.545 -11.257 1.00 97.81 174 TYR A C 1
ATOM 1395 O O . TYR A 1 174 ? 7.276 -12.675 -10.435 1.00 97.81 174 TYR A O 1
ATOM 1403 N N . GLY A 1 175 ? 6.644 -13.267 -12.524 1.00 98.38 175 GLY A N 1
ATOM 1404 C CA . GLY A 1 175 ? 6.914 -12.016 -13.214 1.00 98.38 175 GLY A CA 1
ATOM 1405 C C . GLY A 1 175 ? 7.893 -12.199 -14.377 1.00 98.38 175 GLY A C 1
ATOM 1406 O O . GLY A 1 175 ? 8.241 -13.323 -14.736 1.00 98.38 175 GLY A O 1
ATOM 1407 N N . TRP A 1 176 ? 8.366 -11.086 -14.939 1.00 98.75 176 TRP A N 1
ATOM 1408 C CA . TRP A 1 176 ? 9.144 -11.072 -16.182 1.00 98.75 176 TRP A CA 1
ATOM 1409 C C . TRP A 1 176 ? 10.413 -10.216 -16.091 1.00 98.75 176 TRP A C 1
ATOM 1411 O O . TRP A 1 176 ? 10.436 -9.195 -15.388 1.00 98.75 176 TRP A O 1
ATOM 1421 N N . ASP A 1 177 ? 11.455 -10.612 -16.826 1.00 98.56 177 ASP A N 1
ATOM 1422 C CA . ASP A 1 177 ? 12.678 -9.839 -17.033 1.00 98.56 177 ASP A CA 1
ATOM 1423 C C . ASP A 1 177 ? 12.688 -9.180 -18.414 1.00 98.56 177 ASP A C 1
ATOM 1425 O O . ASP A 1 177 ? 13.008 -9.786 -19.432 1.00 98.56 177 ASP A O 1
ATOM 1429 N N . PHE A 1 178 ? 12.367 -7.889 -18.455 1.00 98.25 178 PHE A N 1
ATOM 1430 C CA . PHE A 1 178 ? 12.481 -7.073 -19.662 1.00 98.25 178 PHE A CA 1
ATOM 1431 C C . PHE A 1 178 ? 13.924 -6.684 -19.986 1.00 98.25 178 PHE A C 1
ATOM 1433 O O . PHE A 1 178 ? 14.232 -6.457 -21.153 1.00 98.25 178 PHE A O 1
ATOM 1440 N N . GLY A 1 179 ? 14.802 -6.606 -18.982 1.00 95.88 179 GLY A N 1
ATOM 1441 C CA . GLY A 1 179 ? 16.194 -6.204 -19.173 1.00 95.88 179 GLY A CA 1
ATOM 1442 C C . GLY A 1 179 ? 16.997 -7.249 -19.945 1.00 95.88 179 GLY A C 1
ATOM 1443 O O . GLY A 1 179 ? 17.766 -6.900 -20.841 1.00 95.88 179 GLY A O 1
ATOM 1444 N N . ASP A 1 180 ? 16.792 -8.527 -19.628 1.00 97.12 180 ASP A N 1
ATOM 1445 C CA . ASP A 1 180 ? 17.414 -9.655 -20.331 1.00 97.12 180 ASP A CA 1
ATOM 1446 C C . ASP A 1 180 ? 16.444 -10.393 -21.283 1.00 97.12 180 ASP A C 1
ATOM 1448 O O . ASP A 1 180 ? 16.879 -11.222 -22.083 1.00 97.12 180 ASP A O 1
ATOM 1452 N N . SER A 1 181 ? 15.163 -9.996 -21.301 1.00 96.75 181 SER A N 1
ATOM 1453 C CA . SER A 1 181 ? 14.102 -10.547 -22.163 1.00 96.75 181 SER A CA 1
ATOM 1454 C C . SER A 1 181 ? 13.849 -12.043 -21.944 1.00 96.75 181 SER A C 1
ATOM 1456 O O . SER A 1 181 ? 13.761 -12.810 -22.905 1.00 96.75 181 SER A O 1
ATOM 1458 N N . ASP A 1 182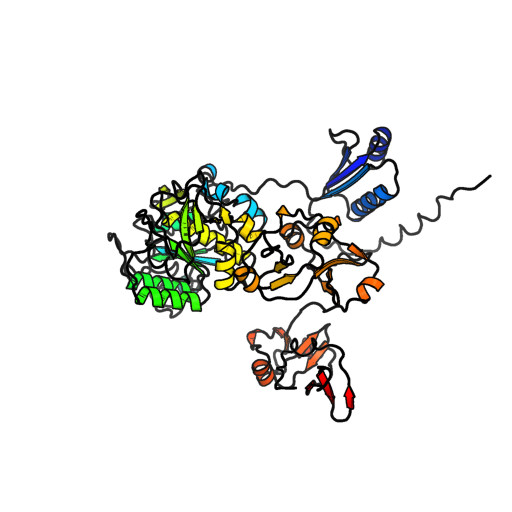 ? 13.726 -12.451 -20.681 1.00 97.69 182 ASP A N 1
ATOM 1459 C CA . ASP A 1 182 ? 13.460 -13.831 -20.276 1.00 97.69 182 ASP A CA 1
ATOM 1460 C C . ASP A 1 182 ? 12.500 -13.932 -19.070 1.00 97.69 182 ASP A C 1
ATOM 1462 O O . ASP A 1 182 ? 12.028 -12.935 -18.517 1.00 97.69 182 ASP A O 1
ATOM 1466 N N . ASN A 1 183 ? 12.183 -15.165 -18.672 1.00 97.19 183 ASN A N 1
ATOM 1467 C CA . ASN A 1 183 ? 11.250 -15.478 -17.590 1.00 97.19 183 ASN A CA 1
ATOM 1468 C C . ASN A 1 183 ? 11.887 -15.481 -16.188 1.00 97.19 183 ASN A C 1
ATOM 1470 O O . ASN A 1 183 ? 11.308 -16.014 -15.237 1.00 97.19 183 ASN A O 1
ATOM 1474 N N . ASN A 1 184 ? 13.088 -14.919 -16.029 1.00 97.81 184 ASN A N 1
ATOM 1475 C CA . ASN A 1 184 ? 13.828 -14.952 -14.776 1.00 97.81 184 ASN A CA 1
ATOM 1476 C C . ASN A 1 184 ? 14.011 -13.547 -14.176 1.00 97.81 184 ASN A C 1
ATOM 1478 O O . ASN A 1 184 ? 15.106 -12.985 -14.219 1.00 97.81 184 ASN A O 1
ATOM 1482 N N . PRO A 1 185 ? 13.004 -13.007 -13.463 1.00 97.81 185 PRO A N 1
ATOM 1483 C CA . PRO A 1 185 ? 13.088 -11.690 -12.828 1.00 97.81 185 PRO A CA 1
ATOM 1484 C C . PRO A 1 185 ? 13.947 -11.674 -11.545 1.00 97.81 185 PRO A C 1
ATOM 1486 O O . PRO A 1 185 ? 13.745 -10.834 -10.660 1.00 97.81 185 PRO A O 1
ATOM 1489 N N . SER A 1 186 ? 14.891 -12.609 -11.397 1.00 96.56 186 SER A N 1
ATOM 1490 C CA . SER A 1 186 ? 15.755 -12.699 -10.220 1.00 96.56 186 SER A CA 1
ATOM 1491 C C . SER A 1 186 ? 16.727 -11.523 -10.132 1.00 96.56 186 SER A C 1
ATOM 1493 O O . SER A 1 186 ? 17.344 -11.100 -11.107 1.00 96.56 186 SER A O 1
ATOM 1495 N N . ASP A 1 187 ? 16.915 -11.014 -8.917 1.00 96.31 187 ASP A N 1
ATOM 1496 C CA . ASP A 1 187 ? 17.762 -9.847 -8.669 1.00 96.31 187 ASP A CA 1
ATOM 1497 C C . ASP A 1 187 ? 19.259 -10.194 -8.610 1.00 96.31 187 ASP A C 1
ATOM 1499 O O . ASP A 1 187 ? 19.714 -10.934 -7.731 1.00 96.31 187 ASP A O 1
ATOM 1503 N N . SER A 1 188 ? 20.046 -9.604 -9.507 1.00 90.44 188 SER A N 1
ATOM 1504 C CA . SER A 1 188 ? 21.514 -9.697 -9.519 1.00 90.44 188 SER A CA 1
ATOM 1505 C C . SER A 1 188 ? 22.196 -8.478 -8.874 1.00 90.44 188 SER A C 1
ATOM 1507 O O . SER A 1 188 ? 23.345 -8.560 -8.410 1.00 90.44 188 SER A O 1
ATOM 1509 N N . ASP A 1 189 ? 21.482 -7.355 -8.769 1.00 95.00 189 ASP A N 1
ATOM 1510 C CA . ASP A 1 189 ? 21.989 -6.091 -8.235 1.00 95.00 189 ASP A CA 1
ATOM 1511 C C . ASP A 1 189 ? 21.762 -5.984 -6.719 1.00 95.00 189 ASP A C 1
ATOM 1513 O O . ASP A 1 189 ? 22.704 -5.739 -5.955 1.00 95.00 189 ASP A O 1
ATOM 1517 N N . GLY A 1 190 ? 20.548 -6.292 -6.267 1.00 97.06 190 GLY A N 1
ATOM 1518 C CA . GLY A 1 190 ? 20.122 -6.251 -4.871 1.00 97.06 190 GLY A CA 1
ATOM 1519 C C . GLY A 1 190 ? 19.186 -5.086 -4.535 1.00 97.06 190 GLY A C 1
ATOM 1520 O O . GLY A 1 190 ? 18.571 -5.116 -3.464 1.00 97.06 190 GLY A O 1
ATOM 1521 N N . HIS A 1 191 ? 19.072 -4.065 -5.395 1.00 98.06 191 HIS A N 1
ATOM 1522 C CA . HIS A 1 191 ? 18.206 -2.910 -5.153 1.00 98.06 191 HIS A CA 1
ATOM 1523 C C . HIS A 1 191 ? 16.718 -3.289 -5.100 1.00 98.06 191 HIS A C 1
ATOM 1525 O O . HIS A 1 191 ? 16.053 -2.996 -4.101 1.00 98.06 191 HIS A O 1
ATOM 1531 N N . GLY A 1 192 ? 16.196 -4.010 -6.094 1.00 98.56 192 GLY A N 1
ATOM 1532 C CA . GLY A 1 192 ? 14.795 -4.436 -6.103 1.00 98.56 192 GLY A CA 1
ATOM 1533 C C . GLY A 1 192 ? 14.443 -5.380 -4.945 1.00 98.56 192 GLY A C 1
ATOM 1534 O O . GLY A 1 192 ? 13.348 -5.294 -4.377 1.00 98.56 192 GLY A O 1
ATOM 1535 N N . THR A 1 193 ? 15.398 -6.191 -4.476 1.00 98.81 193 THR A N 1
ATOM 1536 C CA . THR A 1 193 ? 15.251 -6.993 -3.248 1.00 98.81 193 THR A CA 1
ATOM 1537 C C . THR A 1 193 ? 15.124 -6.117 -1.995 1.00 98.81 193 THR A C 1
ATOM 1539 O O . THR A 1 193 ? 14.274 -6.407 -1.152 1.00 98.81 193 THR A O 1
ATOM 1542 N N . LEU A 1 194 ? 15.886 -5.020 -1.866 1.00 98.69 194 LEU A N 1
ATOM 1543 C CA . LEU A 1 194 ? 15.728 -4.062 -0.754 1.00 98.69 194 LEU A CA 1
ATOM 1544 C C . LEU A 1 194 ? 14.344 -3.422 -0.756 1.00 98.69 194 LEU A C 1
ATOM 1546 O O . LEU A 1 194 ? 13.693 -3.352 0.290 1.00 98.69 194 LEU A O 1
ATOM 1550 N N . VAL A 1 195 ? 13.902 -2.967 -1.927 1.00 98.81 195 VAL A N 1
ATOM 1551 C CA . VAL A 1 195 ? 12.607 -2.306 -2.122 1.00 98.81 195 VAL A CA 1
ATOM 1552 C C . VAL A 1 195 ? 11.456 -3.255 -1.771 1.00 98.81 195 VAL A C 1
ATOM 1554 O O . VAL A 1 195 ? 10.544 -2.874 -1.032 1.00 98.81 195 VAL A O 1
ATOM 1557 N N . SER A 1 196 ? 11.536 -4.508 -2.225 1.00 98.88 196 SER A N 1
ATOM 1558 C CA . SER A 1 196 ? 10.536 -5.551 -1.960 1.00 98.88 196 SER A CA 1
ATOM 1559 C C . SER A 1 196 ? 10.361 -5.830 -0.469 1.00 98.88 196 SER A C 1
ATOM 1561 O O . SER A 1 196 ? 9.230 -5.891 0.019 1.00 98.88 196 SER A O 1
ATOM 1563 N N . GLY A 1 197 ? 11.469 -5.931 0.276 1.00 98.75 197 GLY A N 1
ATOM 1564 C CA . GLY A 1 197 ? 11.426 -6.168 1.719 1.00 98.75 197 GLY A CA 1
ATOM 1565 C C . GLY A 1 197 ? 10.720 -5.060 2.492 1.00 98.75 197 GLY A C 1
ATOM 1566 O O . GLY A 1 197 ? 9.906 -5.341 3.372 1.00 98.75 197 GLY A O 1
ATOM 1567 N N . VAL A 1 198 ? 10.949 -3.796 2.117 1.00 98.88 198 VAL A N 1
ATOM 1568 C CA . VAL A 1 198 ? 10.257 -2.659 2.741 1.00 98.88 198 VAL A CA 1
ATOM 1569 C C . VAL A 1 198 ? 8.753 -2.727 2.470 1.00 98.88 198 VAL A C 1
ATOM 1571 O O . VAL A 1 198 ? 7.955 -2.537 3.389 1.00 98.88 198 VAL A O 1
ATOM 1574 N N . ALA A 1 199 ? 8.353 -3.005 1.226 1.00 98.75 199 ALA A N 1
ATOM 1575 C CA . ALA A 1 199 ? 6.945 -3.022 0.844 1.00 98.75 199 ALA A CA 1
ATOM 1576 C C . ALA A 1 199 ? 6.165 -4.152 1.538 1.00 98.75 199 ALA A C 1
ATOM 1578 O O . ALA A 1 199 ? 5.079 -3.898 2.071 1.00 98.75 199 ALA A O 1
ATOM 1579 N N . GLY A 1 200 ? 6.718 -5.370 1.568 1.00 97.81 200 GLY A N 1
ATOM 1580 C CA . GLY A 1 200 ? 5.958 -6.549 1.984 1.00 97.81 200 GLY A CA 1
ATOM 1581 C C . GLY A 1 200 ? 6.768 -7.802 2.316 1.00 97.81 200 GLY A C 1
ATOM 1582 O O . GLY A 1 200 ? 6.343 -8.889 1.926 1.00 97.81 200 GLY A O 1
ATOM 1583 N N . ALA A 1 201 ? 7.897 -7.684 3.031 1.00 98.31 201 ALA A N 1
ATOM 1584 C CA . ALA A 1 201 ? 8.549 -8.851 3.638 1.00 98.31 201 ALA A CA 1
ATOM 1585 C C . ALA A 1 201 ? 7.576 -9.685 4.491 1.00 98.31 201 ALA A C 1
ATOM 1587 O O . ALA A 1 201 ? 6.654 -9.157 5.131 1.00 98.31 201 ALA A O 1
ATOM 1588 N N . GLU A 1 202 ? 7.779 -11.002 4.490 1.00 97.19 202 GLU A N 1
ATOM 1589 C CA . GLU A 1 202 ? 7.015 -11.919 5.322 1.00 97.19 202 GLU A CA 1
ATOM 1590 C C . GLU A 1 202 ? 7.196 -11.546 6.784 1.00 97.19 202 GLU A C 1
ATOM 1592 O O . GLU A 1 202 ? 8.301 -11.510 7.295 1.00 97.19 202 GLU A O 1
ATOM 1597 N N . THR A 1 203 ? 6.087 -11.230 7.442 1.00 96.31 203 THR A N 1
ATOM 1598 C CA . THR A 1 203 ? 6.121 -10.665 8.783 1.00 96.31 203 THR A CA 1
ATOM 1599 C C . THR A 1 203 ? 5.567 -11.654 9.790 1.00 96.31 203 THR A C 1
ATOM 1601 O O . THR A 1 203 ? 4.582 -12.350 9.530 1.00 96.31 203 THR A O 1
ATOM 1604 N N . ASN A 1 204 ? 6.145 -11.637 10.985 1.00 93.38 204 ASN A N 1
ATOM 1605 C CA . ASN A 1 204 ? 5.822 -12.489 12.111 1.00 93.38 204 ASN A CA 1
ATOM 1606 C C . ASN A 1 204 ? 6.225 -13.966 11.894 1.00 93.38 204 ASN A C 1
ATOM 1608 O O . ASN A 1 204 ? 5.542 -14.882 12.371 1.00 93.38 204 ASN A O 1
ATOM 1612 N N . ASN A 1 205 ? 7.345 -14.193 11.197 1.00 93.38 205 ASN A N 1
ATOM 1613 C CA . ASN A 1 205 ? 7.883 -15.520 10.857 1.00 93.38 205 ASN A CA 1
ATOM 1614 C C . ASN A 1 205 ? 9.103 -15.946 11.721 1.00 93.38 205 ASN A C 1
ATOM 1616 O O . ASN A 1 205 ? 9.655 -17.027 11.518 1.00 93.38 205 ASN A O 1
ATOM 1620 N N . ASN A 1 206 ? 9.473 -15.163 12.746 1.00 93.06 206 ASN A N 1
ATOM 1621 C CA . ASN A 1 206 ? 10.649 -15.326 13.628 1.00 93.06 206 ASN A CA 1
ATOM 1622 C C . ASN A 1 206 ? 12.027 -15.157 12.957 1.00 93.06 206 ASN A C 1
ATOM 1624 O O . ASN A 1 206 ? 13.048 -15.445 13.586 1.00 93.06 206 ASN A O 1
ATOM 1628 N N . GLN A 1 207 ? 12.090 -14.691 11.716 1.00 94.00 207 GLN A N 1
ATOM 1629 C CA . GLN A 1 207 ? 13.335 -14.428 10.992 1.00 94.00 207 GLN A CA 1
ATOM 1630 C C . GLN A 1 207 ? 13.290 -13.012 10.414 1.00 94.00 207 GLN A C 1
ATOM 1632 O O . GLN A 1 207 ? 12.33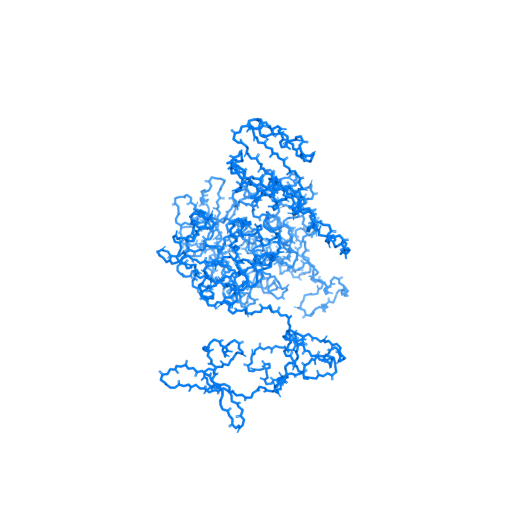2 -12.295 10.639 1.00 94.00 207 GLN A O 1
ATOM 1637 N N . GLY A 1 208 ? 14.378 -12.562 9.796 1.00 97.31 208 GLY A N 1
ATOM 1638 C CA . GLY A 1 208 ? 14.364 -11.376 8.940 1.00 97.31 208 GLY A CA 1
ATOM 1639 C C . GLY A 1 208 ? 13.716 -10.112 9.494 1.00 97.31 208 GLY A C 1
ATOM 1640 O O . GLY A 1 208 ? 14.013 -9.704 10.619 1.00 97.31 208 GLY A O 1
ATO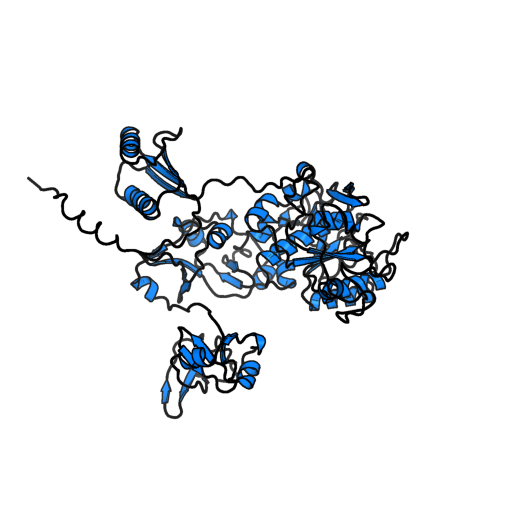M 1641 N N . ILE A 1 209 ? 12.920 -9.448 8.664 1.00 98.44 209 ILE A N 1
ATOM 1642 C CA . ILE A 1 209 ? 12.342 -8.125 8.887 1.00 98.44 209 ILE A CA 1
ATOM 1643 C C . ILE A 1 209 ? 10.821 -8.138 8.685 1.00 98.44 209 ILE A C 1
ATOM 1645 O O . ILE A 1 209 ? 10.260 -9.047 8.099 1.00 98.44 209 ILE A O 1
ATOM 1649 N N . ALA A 1 210 ? 10.140 -7.080 9.124 1.00 98.00 210 ALA A N 1
ATOM 1650 C CA . ALA A 1 210 ? 8.730 -6.875 8.812 1.00 98.00 210 ALA A CA 1
ATOM 1651 C C . ALA A 1 210 ? 8.558 -5.992 7.566 1.00 98.00 210 ALA A C 1
ATOM 1653 O O . ALA A 1 210 ? 9.183 -4.931 7.458 1.00 98.00 210 ALA A O 1
ATOM 1654 N N . GLY A 1 211 ? 7.659 -6.385 6.667 1.00 98.00 211 GLY A N 1
ATOM 1655 C CA . GLY A 1 211 ? 7.164 -5.534 5.589 1.00 98.00 211 GLY A CA 1
ATOM 1656 C C . GLY A 1 211 ? 6.106 -4.555 6.089 1.00 98.00 211 GLY A C 1
ATOM 1657 O O . GLY A 1 211 ? 5.510 -4.737 7.156 1.00 98.00 211 GLY A O 1
ATOM 1658 N N . VAL A 1 212 ? 5.834 -3.500 5.318 1.00 98.31 212 VAL A N 1
ATOM 1659 C CA . VAL A 1 212 ? 4.722 -2.596 5.641 1.00 98.31 212 VAL A CA 1
ATOM 1660 C C . VAL A 1 212 ? 3.381 -3.324 5.546 1.00 98.31 212 VAL A C 1
ATOM 1662 O O . VAL A 1 212 ? 2.604 -3.261 6.501 1.00 98.31 212 VAL A O 1
ATOM 1665 N N . ASP A 1 213 ? 3.120 -4.032 4.445 1.00 97.50 213 ASP A N 1
ATOM 1666 C CA . ASP A 1 213 ? 1.959 -4.914 4.293 1.00 97.50 213 ASP A CA 1
ATOM 1667 C C . ASP A 1 213 ? 2.376 -6.374 4.531 1.00 97.50 213 ASP A C 1
ATOM 1669 O O . ASP A 1 213 ? 3.186 -6.926 3.790 1.00 97.50 213 ASP A O 1
ATOM 1673 N N . TRP A 1 214 ? 1.829 -7.016 5.568 1.00 95.56 214 TRP A N 1
ATOM 1674 C CA . TRP A 1 214 ? 2.252 -8.368 5.956 1.00 95.56 214 TRP A CA 1
ATOM 1675 C C . TRP A 1 214 ? 1.746 -9.429 4.985 1.00 95.56 214 TRP A C 1
ATOM 1677 O O . TRP A 1 214 ? 2.287 -10.535 4.936 1.00 95.56 214 TRP A O 1
ATOM 1687 N N . GLN A 1 215 ? 0.674 -9.142 4.244 1.00 94.88 215 GLN A N 1
ATOM 1688 C CA . GLN A 1 215 ? -0.067 -10.136 3.474 1.00 94.88 215 GLN A CA 1
ATOM 1689 C C . GLN A 1 215 ? 0.040 -9.938 1.964 1.00 94.88 215 GLN A C 1
ATOM 1691 O O . GLN A 1 215 ? -0.058 -10.942 1.262 1.00 94.88 215 GLN A O 1
ATOM 1696 N N . ALA A 1 216 ? 0.359 -8.735 1.481 1.00 97.12 216 ALA A N 1
ATOM 1697 C CA . ALA A 1 216 ? 0.533 -8.441 0.056 1.00 97.12 216 ALA A CA 1
ATOM 1698 C C . ALA A 1 216 ? 1.458 -9.429 -0.670 1.00 97.12 216 ALA A C 1
ATOM 1700 O O . ALA A 1 216 ? 2.407 -9.960 -0.084 1.00 97.12 216 ALA A O 1
ATOM 1701 N N . LYS A 1 217 ? 1.181 -9.656 -1.953 1.00 98.62 217 LYS A N 1
ATOM 1702 C CA . LYS A 1 217 ? 2.037 -10.415 -2.864 1.00 98.62 217 LYS A CA 1
ATOM 1703 C C . LYS A 1 217 ? 2.927 -9.476 -3.676 1.00 98.62 217 LYS A C 1
ATOM 1705 O O . LYS A 1 217 ? 2.500 -8.383 -4.037 1.00 98.62 217 LYS A O 1
ATOM 1710 N N . ILE A 1 218 ? 4.157 -9.901 -3.944 1.00 98.88 218 ILE A N 1
ATOM 1711 C CA . ILE A 1 218 ? 5.187 -9.142 -4.655 1.00 98.88 218 ILE A CA 1
ATOM 1712 C C . ILE A 1 218 ? 5.347 -9.717 -6.058 1.00 98.88 218 ILE A C 1
ATOM 1714 O O . ILE A 1 218 ? 5.811 -10.843 -6.206 1.00 98.88 218 ILE A O 1
ATOM 1718 N N . MET A 1 219 ? 4.981 -8.947 -7.076 1.00 98.88 219 MET A N 1
ATOM 1719 C CA . MET A 1 219 ? 5.251 -9.288 -8.474 1.00 98.88 219 MET A CA 1
ATOM 1720 C C . MET A 1 219 ? 6.614 -8.717 -8.866 1.00 98.88 219 MET A C 1
ATOM 1722 O O . MET A 1 219 ? 6.833 -7.507 -8.747 1.00 98.88 219 MET A O 1
ATOM 1726 N N . ALA A 1 220 ? 7.530 -9.586 -9.292 1.00 98.75 220 ALA A N 1
ATOM 1727 C CA . ALA A 1 220 ? 8.889 -9.204 -9.644 1.00 98.75 220 ALA A CA 1
ATOM 1728 C C . ALA A 1 220 ? 8.946 -8.788 -11.118 1.00 98.75 220 ALA A C 1
ATOM 1730 O O . ALA A 1 220 ? 8.778 -9.616 -12.002 1.00 98.75 220 ALA A O 1
ATOM 1731 N N . VAL A 1 221 ? 9.180 -7.505 -11.393 1.00 98.81 221 VAL A N 1
ATOM 1732 C CA . VAL A 1 221 ? 9.288 -7.002 -12.767 1.00 98.81 221 VAL A CA 1
ATOM 1733 C C . VAL A 1 221 ? 10.668 -6.394 -12.943 1.00 98.81 221 VAL A C 1
ATOM 1735 O O . VAL A 1 221 ? 10.960 -5.313 -12.427 1.00 98.81 221 VAL A O 1
ATOM 1738 N N . LYS A 1 222 ? 11.545 -7.111 -13.638 1.00 98.69 222 LYS A N 1
ATOM 1739 C CA . LYS A 1 222 ? 12.933 -6.697 -13.823 1.00 98.69 222 LYS A CA 1
ATOM 1740 C C . LYS A 1 222 ? 13.061 -5.889 -15.108 1.00 98.69 222 LYS A C 1
ATOM 1742 O O . LYS A 1 222 ? 12.635 -6.327 -16.168 1.00 98.69 222 LYS A O 1
ATOM 1747 N N . VAL A 1 223 ? 13.614 -4.683 -15.004 1.00 98.25 223 VAL A N 1
ATOM 1748 C CA . VAL A 1 223 ? 13.807 -3.768 -16.150 1.00 98.25 223 VAL A CA 1
ATOM 1749 C C . VAL A 1 223 ? 15.259 -3.304 -16.300 1.00 98.25 223 VAL A C 1
ATOM 1751 O O . VAL A 1 223 ? 15.584 -2.586 -17.240 1.00 98.25 223 VAL A O 1
ATOM 1754 N N . TRP A 1 224 ? 16.141 -3.725 -15.386 1.00 97.06 224 TRP A N 1
ATOM 1755 C CA . TRP A 1 224 ? 17.591 -3.587 -15.534 1.00 97.06 224 TRP A CA 1
ATOM 1756 C C . TRP A 1 224 ? 18.188 -4.872 -16.066 1.00 97.06 224 TRP A C 1
ATOM 1758 O O . TRP A 1 224 ? 18.105 -5.915 -15.411 1.00 97.06 224 TRP A O 1
ATOM 1768 N N . LYS A 1 225 ? 18.893 -4.741 -17.182 1.00 94.94 225 LYS A N 1
ATOM 1769 C CA . LYS A 1 225 ? 19.737 -5.790 -17.727 1.00 94.94 225 LYS A CA 1
ATOM 1770 C C . LYS A 1 225 ? 20.922 -6.092 -16.811 1.00 94.94 225 LYS A C 1
ATOM 1772 O O . LYS A 1 225 ? 21.513 -5.195 -16.202 1.00 94.94 225 LYS A O 1
ATOM 1777 N N . ASN A 1 226 ? 21.296 -7.363 -16.718 1.00 92.00 226 ASN A N 1
ATOM 1778 C CA . ASN A 1 226 ? 22.405 -7.798 -15.878 1.00 92.00 226 ASN A CA 1
ATOM 1779 C C . ASN A 1 226 ? 23.734 -7.101 -16.227 1.00 92.00 226 ASN A C 1
ATOM 1781 O O . ASN A 1 226 ? 24.225 -7.155 -17.353 1.00 92.00 226 ASN A O 1
ATOM 1785 N N . GLY A 1 227 ? 24.353 -6.485 -15.215 1.00 87.62 227 GLY A N 1
ATOM 1786 C CA . GLY A 1 227 ? 25.638 -5.791 -15.343 1.00 87.62 227 GLY A CA 1
ATOM 1787 C C . GLY A 1 227 ? 25.552 -4.366 -15.898 1.00 87.62 227 GLY A C 1
ATOM 1788 O O . GLY A 1 227 ? 26.592 -3.723 -16.044 1.00 87.62 227 GLY A O 1
ATOM 1789 N N . GLU A 1 228 ? 24.350 -3.861 -16.180 1.00 89.19 228 GLU A N 1
ATOM 1790 C CA . GLU A 1 228 ? 24.131 -2.477 -16.600 1.00 89.19 228 GLU A CA 1
ATOM 1791 C C . GLU A 1 228 ? 23.721 -1.591 -15.414 1.00 89.19 228 GLU A C 1
ATOM 1793 O O . GLU A 1 228 ? 23.082 -2.039 -14.464 1.00 89.19 228 GLU A O 1
ATOM 1798 N N . ASN A 1 229 ? 24.108 -0.313 -15.459 1.00 86.75 229 ASN A N 1
ATOM 1799 C CA . ASN A 1 229 ? 23.784 0.660 -14.404 1.00 86.75 229 ASN A CA 1
ATOM 1800 C C . ASN A 1 229 ? 22.500 1.452 -14.702 1.00 86.75 229 ASN A C 1
ATOM 1802 O O . ASN A 1 229 ? 21.990 2.165 -13.840 1.00 86.75 229 ASN A O 1
ATOM 1806 N N . GLU A 1 230 ? 21.981 1.352 -15.923 1.00 89.56 230 GLU A N 1
ATOM 1807 C CA . GLU A 1 230 ? 20.838 2.113 -16.422 1.00 89.56 230 GLU A CA 1
ATOM 1808 C C . GLU A 1 230 ? 19.856 1.149 -17.092 1.00 89.56 230 GLU A C 1
ATOM 1810 O O . GLU A 1 230 ? 20.275 0.168 -17.701 1.00 89.56 230 GLU A O 1
ATOM 1815 N N . ALA A 1 231 ? 18.559 1.427 -16.977 1.00 91.44 231 ALA A N 1
ATOM 1816 C CA . ALA A 1 231 ? 17.513 0.698 -17.689 1.00 91.44 231 ALA A CA 1
ATOM 1817 C C . ALA A 1 231 ? 17.102 1.440 -18.963 1.00 91.44 231 ALA A C 1
ATOM 1819 O O . ALA A 1 231 ? 17.079 2.677 -18.999 1.00 91.44 231 ALA A O 1
ATOM 1820 N N . SER A 1 232 ? 16.690 0.692 -19.987 1.00 95.25 232 SER A N 1
ATOM 1821 C CA . SER A 1 232 ? 16.050 1.281 -21.160 1.00 95.25 232 SER A CA 1
ATOM 1822 C C . SER A 1 232 ? 14.683 1.877 -20.785 1.00 95.25 232 SER A C 1
ATOM 1824 O O . SER A 1 232 ? 13.888 1.218 -20.105 1.00 95.25 232 SER A O 1
ATOM 1826 N N . PRO A 1 233 ? 14.325 3.081 -21.275 1.00 94.81 233 PRO A N 1
ATOM 1827 C CA . PRO A 1 233 ? 12.977 3.621 -21.108 1.00 94.81 233 PRO A CA 1
ATOM 1828 C C . PRO A 1 233 ? 11.878 2.719 -21.687 1.00 94.81 233 PRO A C 1
ATOM 1830 O O . PRO A 1 233 ? 10.750 2.764 -21.204 1.00 94.81 233 PRO A O 1
ATOM 1833 N N . THR A 1 234 ? 12.180 1.915 -22.715 1.00 96.38 234 THR A N 1
ATOM 1834 C CA . THR A 1 234 ? 11.214 0.962 -23.286 1.00 96.38 234 THR A CA 1
ATOM 1835 C C . THR A 1 234 ? 10.931 -0.187 -22.333 1.00 96.38 234 THR A C 1
ATOM 1837 O O . THR A 1 234 ? 9.771 -0.520 -22.127 1.00 96.38 234 THR A O 1
ATOM 1840 N N . ASP A 1 235 ? 11.967 -0.734 -21.705 1.00 97.62 235 ASP A N 1
ATOM 1841 C CA . ASP A 1 235 ? 11.859 -1.892 -20.813 1.00 97.62 235 ASP A CA 1
ATOM 1842 C C . ASP A 1 235 ? 11.152 -1.482 -19.521 1.00 97.62 235 ASP A C 1
ATOM 1844 O O . ASP A 1 235 ? 10.245 -2.164 -19.049 1.00 97.62 235 ASP A O 1
ATOM 1848 N N . ALA A 1 236 ? 11.471 -0.288 -19.011 1.00 97.88 236 ALA A N 1
ATOM 1849 C CA . ALA A 1 236 ? 10.756 0.319 -17.896 1.00 97.88 236 ALA A CA 1
ATOM 1850 C C . ALA A 1 236 ? 9.267 0.568 -18.211 1.00 97.88 236 ALA A C 1
ATOM 1852 O O . ALA A 1 236 ? 8.408 0.304 -17.369 1.00 97.88 236 ALA A O 1
ATOM 1853 N N . ALA A 1 237 ? 8.939 1.051 -19.415 1.00 98.31 237 ALA A N 1
ATOM 1854 C CA . ALA A 1 237 ? 7.552 1.262 -19.835 1.00 98.31 237 ALA A CA 1
ATOM 1855 C C . ALA A 1 237 ? 6.779 -0.060 -19.982 1.00 98.31 237 ALA A C 1
ATOM 1857 O O . ALA A 1 237 ? 5.657 -0.167 -19.482 1.00 98.31 237 ALA A O 1
ATOM 1858 N N . LEU A 1 238 ? 7.388 -1.069 -20.612 1.00 98.44 238 LEU A N 1
ATOM 1859 C CA . LEU A 1 238 ? 6.810 -2.405 -20.751 1.00 98.44 238 LEU A CA 1
ATOM 1860 C C . LEU A 1 238 ? 6.592 -3.062 -19.387 1.00 98.44 238 LEU A C 1
ATOM 1862 O O . LEU A 1 238 ? 5.518 -3.601 -19.148 1.00 98.44 238 LEU A O 1
ATOM 1866 N N . GLY A 1 239 ? 7.539 -2.923 -18.456 1.00 98.62 239 GLY A N 1
ATOM 1867 C CA . GLY A 1 239 ? 7.384 -3.421 -17.091 1.00 98.62 239 GLY A CA 1
ATOM 1868 C C . GLY A 1 239 ? 6.189 -2.809 -16.352 1.00 98.62 239 GLY A C 1
ATOM 1869 O O . GLY A 1 239 ? 5.451 -3.512 -15.661 1.00 98.62 239 GLY A O 1
ATOM 1870 N N . VAL A 1 240 ? 5.939 -1.508 -16.530 1.00 98.81 240 VAL A N 1
ATOM 1871 C CA . VAL A 1 240 ? 4.753 -0.843 -15.960 1.00 98.81 240 VAL A CA 1
ATOM 1872 C C . VAL A 1 240 ? 3.456 -1.356 -16.599 1.00 98.81 240 VAL A C 1
ATOM 1874 O O . VAL A 1 240 ? 2.479 -1.580 -15.884 1.00 98.81 240 VAL A O 1
ATOM 1877 N N . GLN A 1 241 ? 3.431 -1.559 -17.920 1.00 98.69 241 GLN A N 1
ATOM 1878 C CA . GLN A 1 241 ? 2.261 -2.105 -18.622 1.00 98.69 241 GLN A CA 1
ATOM 1879 C C . GLN A 1 241 ? 1.974 -3.550 -18.203 1.00 98.69 241 GLN A C 1
ATOM 1881 O O . GLN A 1 241 ? 0.851 -3.850 -17.803 1.00 98.69 241 GLN A O 1
ATOM 1886 N N . TYR A 1 242 ? 3.003 -4.397 -18.197 1.00 98.81 242 TYR A N 1
ATOM 1887 C CA . TYR A 1 242 ? 2.952 -5.784 -17.744 1.00 98.81 242 TYR A CA 1
ATOM 1888 C C . TYR A 1 242 ? 2.374 -5.903 -16.336 1.00 98.81 242 TYR A C 1
ATOM 1890 O O . TYR A 1 242 ? 1.441 -6.670 -16.105 1.00 98.81 242 TYR A O 1
ATOM 1898 N N . ALA A 1 243 ? 2.875 -5.092 -15.400 1.00 98.88 243 ALA A N 1
ATOM 1899 C CA . ALA A 1 243 ? 2.374 -5.080 -14.033 1.00 98.88 243 ALA A CA 1
ATOM 1900 C C . ALA A 1 243 ? 0.876 -4.744 -13.971 1.00 98.88 243 ALA A C 1
ATOM 1902 O O . ALA A 1 243 ? 0.120 -5.381 -13.234 1.00 98.88 243 ALA A O 1
ATOM 1903 N N . ALA A 1 244 ? 0.434 -3.748 -14.743 1.00 98.62 244 ALA A N 1
ATOM 1904 C CA . ALA A 1 244 ? -0.969 -3.356 -14.790 1.00 98.62 244 ALA A CA 1
ATOM 1905 C C . ALA A 1 244 ? -1.863 -4.454 -15.387 1.00 98.62 244 ALA A C 1
ATOM 1907 O O . ALA A 1 244 ? -2.948 -4.714 -14.862 1.00 98.62 244 ALA A O 1
ATOM 1908 N N . ASP A 1 245 ? -1.407 -5.105 -16.457 1.00 98.31 245 ASP A N 1
ATOM 1909 C CA . ASP A 1 245 ? -2.159 -6.155 -17.145 1.00 98.31 245 ASP A CA 1
ATOM 1910 C C . ASP A 1 245 ? -2.243 -7.450 -16.334 1.00 98.31 245 ASP A C 1
ATOM 1912 O O . ASP A 1 245 ? -3.309 -8.063 -16.290 1.00 98.31 245 ASP A O 1
ATOM 1916 N N . ASN A 1 246 ? -1.205 -7.763 -15.556 1.00 98.00 246 ASN A N 1
ATOM 1917 C CA . ASN A 1 246 ? -1.190 -8.883 -14.614 1.00 98.00 246 ASN A CA 1
ATOM 1918 C C . ASN A 1 246 ? -1.817 -8.557 -13.242 1.00 98.00 246 ASN A C 1
ATOM 1920 O O . ASN A 1 246 ? -1.650 -9.274 -12.254 1.00 98.00 246 ASN A O 1
ATOM 1924 N N . GLY A 1 247 ? -2.597 -7.474 -13.163 1.00 96.75 247 GLY A N 1
ATOM 1925 C CA . GLY A 1 247 ? -3.491 -7.212 -12.036 1.00 96.75 247 GLY A CA 1
ATOM 1926 C C . GLY A 1 247 ? -2.839 -6.562 -10.815 1.00 96.75 247 GLY A C 1
ATOM 1927 O O . GLY A 1 247 ? -3.460 -6.540 -9.742 1.00 96.75 247 GLY A O 1
ATOM 1928 N N . ALA A 1 248 ? -1.637 -5.989 -10.951 1.00 98.44 248 ALA A N 1
ATOM 1929 C CA . ALA A 1 248 ? -1.018 -5.220 -9.877 1.00 98.44 248 ALA A CA 1
ATOM 1930 C C . ALA A 1 248 ? -1.941 -4.084 -9.415 1.00 98.44 248 ALA A C 1
ATOM 1932 O O . ALA A 1 248 ? -2.404 -3.250 -10.197 1.00 98.44 248 ALA A O 1
ATOM 1933 N N . LYS A 1 249 ? -2.201 -4.020 -8.105 1.00 96.56 249 LYS A N 1
ATOM 1934 C CA . LYS A 1 249 ? -2.954 -2.910 -7.502 1.00 96.56 249 LYS A CA 1
ATOM 1935 C C . LYS A 1 249 ? -2.059 -1.702 -7.280 1.00 96.56 249 LYS A C 1
ATOM 1937 O O . LYS A 1 249 ? -2.508 -0.565 -7.419 1.00 96.56 249 LYS A O 1
ATOM 1942 N N . VAL A 1 250 ? -0.797 -1.954 -6.948 1.00 98.81 250 VAL A N 1
ATOM 1943 C CA . VAL A 1 250 ? 0.213 -0.929 -6.696 1.00 98.81 250 VAL A CA 1
ATOM 1944 C C . VAL A 1 250 ? 1.431 -1.219 -7.556 1.00 98.81 250 VAL A C 1
ATOM 1946 O O . VAL A 1 250 ? 1.902 -2.351 -7.571 1.00 98.81 250 VAL A O 1
ATOM 1949 N N . ILE A 1 251 ? 1.951 -0.203 -8.242 1.00 98.94 251 ILE A N 1
ATOM 1950 C CA . ILE A 1 251 ? 3.193 -0.296 -9.016 1.00 98.94 251 ILE A CA 1
ATOM 1951 C C . ILE A 1 251 ? 4.208 0.647 -8.381 1.00 98.94 251 ILE A C 1
ATOM 1953 O O . ILE A 1 251 ? 4.022 1.869 -8.366 1.00 98.94 251 ILE A O 1
ATOM 1957 N N . ASN A 1 252 ? 5.267 0.066 -7.826 1.00 98.94 252 ASN A N 1
ATOM 1958 C CA . ASN A 1 252 ? 6.367 0.792 -7.217 1.00 98.94 252 ASN A CA 1
ATOM 1959 C C . ASN A 1 252 ? 7.489 0.999 -8.240 1.00 98.94 252 ASN A C 1
ATOM 1961 O O . ASN A 1 252 ? 8.062 0.031 -8.736 1.00 98.94 252 ASN A O 1
ATOM 1965 N N . MET A 1 253 ? 7.840 2.258 -8.486 1.00 98.75 253 MET A N 1
ATOM 1966 C CA . MET A 1 253 ? 8.903 2.673 -9.400 1.00 98.75 253 MET A CA 1
ATOM 1967 C C . MET A 1 253 ? 9.970 3.423 -8.605 1.00 98.75 253 MET A C 1
ATOM 1969 O O . MET A 1 253 ? 9.962 4.652 -8.487 1.00 98.75 253 MET A O 1
ATOM 1973 N N . SER A 1 254 ? 10.888 2.664 -8.014 1.00 98.38 254 SER A N 1
ATOM 1974 C CA . SER A 1 254 ? 11.978 3.181 -7.179 1.00 98.38 254 SER A CA 1
ATOM 1975 C C . SER A 1 254 ? 13.169 3.688 -8.007 1.00 98.38 254 SER A C 1
ATOM 1977 O O . SER A 1 254 ? 14.318 3.621 -7.579 1.00 98.38 254 SER A O 1
ATOM 1979 N N . TRP A 1 255 ? 12.879 4.249 -9.179 1.00 97.62 255 TRP A N 1
ATOM 1980 C CA . TRP A 1 255 ? 13.821 4.742 -10.176 1.00 97.62 255 TRP A CA 1
ATOM 1981 C C . TRP A 1 255 ? 13.286 6.013 -10.838 1.00 97.62 255 TRP A C 1
ATOM 1983 O O . TRP A 1 255 ? 12.125 6.390 -10.669 1.00 97.62 255 TRP A O 1
ATOM 1993 N N . GLY A 1 256 ? 14.136 6.687 -11.608 1.00 96.25 256 GLY A N 1
ATOM 1994 C CA . GLY A 1 256 ? 13.702 7.807 -12.425 1.00 96.25 256 GLY A CA 1
ATOM 1995 C C . GLY A 1 256 ? 14.842 8.564 -13.087 1.00 96.25 256 GLY A C 1
ATOM 1996 O O . GLY A 1 256 ? 16.015 8.278 -12.867 1.00 96.25 256 GLY A O 1
ATOM 1997 N N . SER A 1 257 ? 14.478 9.548 -13.906 1.00 95.19 257 SER A N 1
ATOM 1998 C CA . SER A 1 257 ? 15.420 10.473 -14.543 1.00 95.19 257 SER A CA 1
ATOM 1999 C C . SER A 1 257 ? 14.801 11.862 -14.706 1.00 95.19 257 SER A C 1
ATOM 2001 O O . SER A 1 257 ? 13.591 12.037 -14.569 1.00 95.19 257 SER A O 1
ATOM 2003 N N . PHE A 1 258 ? 15.602 12.876 -15.037 1.00 96.00 258 PHE A N 1
ATOM 2004 C CA . PHE A 1 258 ? 15.076 14.215 -15.342 1.00 96.00 258 PHE A CA 1
ATOM 2005 C C . PHE A 1 258 ? 14.350 14.306 -16.697 1.00 96.00 258 PHE A C 1
ATOM 2007 O O . PHE A 1 258 ? 13.694 15.316 -16.968 1.00 96.00 258 PHE A O 1
ATOM 2014 N N . THR A 1 259 ? 14.456 13.279 -17.542 1.00 96.62 259 THR A N 1
ATOM 2015 C CA . THR A 1 259 ? 13.911 13.276 -18.903 1.00 96.62 259 THR A CA 1
ATOM 2016 C C . THR A 1 259 ? 12.464 12.789 -18.920 1.00 96.62 259 THR A C 1
ATOM 2018 O O . THR A 1 259 ? 12.142 11.730 -18.386 1.00 96.62 259 THR A O 1
ATOM 2021 N N . ASP A 1 260 ? 11.589 13.560 -19.567 1.00 96.44 260 ASP A N 1
ATOM 2022 C CA . ASP A 1 260 ? 10.201 13.179 -19.842 1.00 96.44 260 ASP A CA 1
ATOM 2023 C C . ASP A 1 260 ? 10.141 12.338 -21.122 1.00 96.44 260 ASP A C 1
ATOM 2025 O O . ASP A 1 260 ? 10.071 12.869 -22.233 1.00 96.44 260 ASP A O 1
ATOM 2029 N N . TRP A 1 261 ? 10.199 11.019 -20.966 1.00 96.12 261 TRP A N 1
ATOM 2030 C CA . TRP A 1 261 ? 10.047 10.087 -22.075 1.00 96.12 261 TRP A CA 1
ATOM 2031 C C . TRP A 1 261 ? 8.567 9.837 -22.365 1.00 96.12 261 TRP A C 1
ATOM 2033 O O . TRP A 1 261 ? 7.840 9.354 -21.498 1.00 96.12 261 TRP A O 1
ATOM 2043 N N . SER A 1 262 ? 8.126 10.092 -23.601 1.00 97.31 262 SER A N 1
ATOM 2044 C CA . SER A 1 262 ? 6.741 9.825 -24.019 1.00 97.31 262 SER A CA 1
ATOM 2045 C C . SER A 1 262 ? 6.326 8.375 -23.767 1.00 97.31 262 SER A C 1
ATOM 2047 O O . SER A 1 262 ? 5.248 8.150 -23.242 1.00 97.31 262 SER A O 1
ATOM 2049 N N . VAL A 1 263 ? 7.214 7.406 -24.017 1.00 95.50 263 VAL A N 1
ATOM 2050 C CA . VAL A 1 263 ? 6.919 5.980 -23.790 1.00 95.50 263 VAL A CA 1
ATOM 2051 C C . VAL A 1 263 ? 6.626 5.654 -22.318 1.00 95.50 263 VAL A C 1
ATOM 2053 O O . VAL A 1 263 ? 5.714 4.887 -22.024 1.00 95.50 263 VAL A O 1
ATOM 2056 N N . ILE A 1 264 ? 7.338 6.287 -21.377 1.00 98.06 264 ILE A N 1
ATOM 2057 C CA . ILE A 1 264 ? 7.073 6.127 -19.941 1.00 98.06 264 ILE A CA 1
ATOM 2058 C C . ILE A 1 264 ? 5.740 6.790 -19.593 1.00 98.06 264 ILE A C 1
ATOM 2060 O O . ILE A 1 264 ? 4.942 6.210 -18.865 1.00 98.06 264 ILE A O 1
ATOM 2064 N N . ARG A 1 265 ? 5.472 7.989 -20.119 1.00 98.38 265 ARG A N 1
ATOM 2065 C CA . ARG A 1 265 ? 4.204 8.696 -19.891 1.00 98.38 265 ARG A CA 1
ATOM 2066 C C . ARG A 1 265 ? 3.002 7.880 -20.357 1.00 98.38 265 ARG A C 1
ATOM 2068 O O . ARG A 1 265 ? 2.052 7.743 -19.595 1.00 98.38 265 ARG A O 1
ATOM 2075 N N . ASP A 1 266 ? 3.080 7.304 -21.552 1.00 97.56 266 ASP A N 1
ATOM 2076 C CA . ASP A 1 266 ? 2.016 6.479 -22.124 1.00 97.56 266 ASP A CA 1
ATOM 2077 C C . ASP A 1 266 ? 1.763 5.234 -21.254 1.00 97.56 266 ASP A C 1
ATOM 2079 O O . ASP A 1 266 ? 0.615 4.893 -20.971 1.00 97.56 266 ASP A O 1
ATOM 2083 N N . ALA A 1 267 ? 2.822 4.595 -20.740 1.00 98.44 267 ALA A N 1
ATOM 2084 C CA . ALA A 1 267 ? 2.701 3.472 -19.808 1.00 98.44 267 ALA A CA 1
ATOM 2085 C C . ALA A 1 267 ? 2.082 3.877 -18.456 1.00 98.44 267 ALA A C 1
ATOM 2087 O O . ALA A 1 267 ? 1.231 3.163 -17.924 1.00 98.44 267 ALA A O 1
ATOM 2088 N N . ILE A 1 268 ? 2.459 5.039 -17.915 1.00 98.75 268 ILE A N 1
ATOM 2089 C CA . ILE A 1 268 ? 1.887 5.602 -16.682 1.00 98.75 268 ILE A CA 1
ATOM 2090 C C . ILE A 1 268 ? 0.397 5.911 -16.862 1.00 98.75 268 ILE A C 1
ATOM 2092 O O . ILE A 1 268 ? -0.416 5.560 -16.007 1.00 98.75 268 ILE A O 1
ATOM 2096 N N . GLU A 1 269 ? 0.018 6.542 -17.972 1.00 98.44 269 GLU A N 1
ATOM 2097 C CA . GLU A 1 269 ? -1.379 6.839 -18.296 1.00 98.44 269 GLU A CA 1
ATOM 2098 C C . GLU A 1 269 ? -2.197 5.558 -18.484 1.00 98.44 269 GLU A C 1
ATOM 2100 O O . GLU A 1 269 ? -3.307 5.453 -17.951 1.00 98.44 269 GLU A O 1
ATOM 2105 N N . TYR A 1 270 ? -1.626 4.555 -19.153 1.00 98.50 270 TYR A N 1
ATOM 2106 C CA . TYR A 1 270 ? -2.239 3.243 -19.319 1.00 98.50 270 TYR A CA 1
ATOM 2107 C C . TYR A 1 270 ? -2.487 2.544 -17.978 1.00 98.50 270 TYR A C 1
ATOM 2109 O O . TYR A 1 270 ? -3.633 2.207 -17.668 1.00 98.50 270 TYR A O 1
ATOM 2117 N N . ALA A 1 271 ? -1.457 2.390 -17.143 1.00 98.69 271 ALA A N 1
ATOM 2118 C CA . ALA A 1 271 ? -1.583 1.734 -15.843 1.00 98.69 271 ALA A CA 1
ATOM 2119 C C . ALA A 1 271 ? -2.559 2.482 -14.919 1.00 98.69 271 ALA A C 1
ATOM 2121 O O . ALA A 1 271 ? -3.391 1.871 -14.244 1.00 98.69 271 ALA A O 1
ATOM 2122 N N . TYR A 1 272 ? -2.540 3.818 -14.944 1.00 97.94 272 TYR A N 1
ATOM 2123 C CA . TYR A 1 272 ? -3.523 4.622 -14.222 1.00 97.94 272 TYR A CA 1
ATOM 2124 C C . TYR A 1 272 ? -4.953 4.369 -14.728 1.00 97.94 272 TYR A C 1
ATOM 2126 O O . TYR A 1 272 ? -5.877 4.246 -13.923 1.00 97.94 272 TYR A O 1
ATOM 2134 N N . SER A 1 273 ? -5.158 4.236 -16.043 1.00 97.19 273 SER A N 1
ATOM 2135 C CA . SER A 1 273 ? -6.474 3.927 -16.625 1.00 97.19 273 SER A CA 1
ATOM 2136 C C . SER A 1 273 ? -6.998 2.533 -16.245 1.00 97.19 273 SER A C 1
ATOM 2138 O O . SER A 1 273 ? -8.208 2.350 -16.119 1.00 97.19 273 SER A O 1
ATOM 2140 N N . LYS A 1 274 ? -6.097 1.577 -15.974 1.00 95.94 274 LYS A N 1
ATOM 2141 C CA . LYS A 1 274 ? -6.410 0.243 -15.427 1.00 95.94 274 LYS A CA 1
ATOM 2142 C C . LYS A 1 274 ? -6.723 0.262 -13.924 1.00 95.94 274 LYS A C 1
ATOM 2144 O O . LYS A 1 274 ? -7.076 -0.765 -13.350 1.00 95.94 274 LYS A O 1
ATOM 2149 N N . GLY A 1 275 ? -6.646 1.433 -13.288 1.00 94.81 275 GLY A N 1
ATOM 2150 C CA . GLY A 1 275 ? -6.945 1.621 -11.871 1.00 94.81 275 GLY A CA 1
ATOM 2151 C C . GLY A 1 275 ? -5.769 1.327 -10.942 1.00 94.81 275 GLY A C 1
ATOM 2152 O O . GLY A 1 275 ? -5.973 1.303 -9.729 1.00 94.81 275 GLY A O 1
ATOM 2153 N N . CYS A 1 276 ? -4.556 1.131 -11.470 1.00 98.31 276 CYS A N 1
ATOM 2154 C CA . CYS A 1 276 ? -3.359 0.952 -10.654 1.00 98.31 276 CYS A CA 1
ATOM 2155 C C . CYS A 1 276 ? -3.028 2.241 -9.890 1.00 98.31 276 CYS A C 1
ATOM 2157 O O . CYS A 1 276 ? -3.237 3.359 -10.377 1.00 98.31 276 CYS A O 1
ATOM 2159 N N . ILE A 1 277 ? -2.475 2.083 -8.687 1.00 98.56 277 ILE A N 1
ATOM 2160 C CA . ILE A 1 277 ? -1.892 3.181 -7.921 1.00 98.56 277 ILE A CA 1
ATOM 2161 C C . ILE A 1 277 ? -0.389 3.177 -8.174 1.00 98.56 277 ILE A C 1
ATOM 2163 O O . ILE A 1 277 ? 0.291 2.179 -7.945 1.00 98.56 277 ILE A O 1
ATOM 2167 N N . LEU A 1 278 ? 0.125 4.308 -8.640 1.00 98.81 278 LEU A N 1
ATOM 2168 C CA . LEU A 1 278 ? 1.505 4.448 -9.080 1.00 98.81 278 LEU A CA 1
ATOM 2169 C C . LEU A 1 278 ? 2.299 5.216 -8.026 1.00 98.81 278 LEU A C 1
ATOM 2171 O O . LEU A 1 278 ? 1.883 6.299 -7.609 1.00 98.81 278 LEU A O 1
ATOM 2175 N N . VAL A 1 279 ? 3.435 4.674 -7.594 1.00 98.94 279 VAL A N 1
ATOM 2176 C CA . VAL A 1 279 ? 4.288 5.276 -6.559 1.00 98.94 279 VAL A CA 1
ATOM 2177 C C . VAL A 1 279 ? 5.705 5.404 -7.102 1.00 98.94 279 VAL A C 1
ATOM 2179 O O . VAL A 1 279 ? 6.267 4.422 -7.578 1.00 98.94 279 VAL A O 1
ATOM 2182 N N . GLY A 1 280 ? 6.279 6.607 -7.050 1.00 98.69 280 GLY A N 1
ATOM 2183 C CA . GLY A 1 280 ? 7.579 6.907 -7.651 1.00 98.69 280 GLY A CA 1
ATOM 2184 C C . GLY A 1 280 ? 8.538 7.610 -6.693 1.00 98.69 280 GLY A C 1
ATOM 2185 O O . GLY A 1 280 ? 8.130 8.480 -5.922 1.00 98.69 280 GLY A O 1
ATOM 2186 N N . ALA A 1 281 ? 9.824 7.272 -6.763 1.00 98.69 281 ALA A N 1
ATOM 2187 C CA . ALA A 1 281 ? 10.878 7.966 -6.023 1.00 98.69 281 ALA A CA 1
ATOM 2188 C C . ALA A 1 281 ? 11.204 9.331 -6.660 1.00 98.69 281 ALA A C 1
ATOM 2190 O O . ALA A 1 281 ? 11.361 9.432 -7.876 1.00 98.69 281 ALA A O 1
ATOM 2191 N N . THR A 1 282 ? 11.333 10.401 -5.863 1.00 98.62 282 THR A N 1
ATOM 2192 C CA . THR A 1 282 ? 11.553 11.744 -6.440 1.00 98.62 282 THR A CA 1
ATOM 2193 C C . THR A 1 282 ? 12.972 12.000 -6.950 1.00 98.62 282 THR A C 1
ATOM 2195 O O . THR A 1 282 ? 13.170 12.930 -7.740 1.00 98.62 282 THR A O 1
ATOM 2198 N N . GLY A 1 283 ? 13.944 11.189 -6.526 1.00 98.19 283 GLY A N 1
ATOM 2199 C CA . GLY A 1 283 ? 15.358 11.291 -6.890 1.00 98.19 283 GLY A CA 1
ATOM 2200 C C . GLY A 1 283 ? 16.254 11.770 -5.744 1.00 98.19 283 GLY A C 1
ATOM 2201 O O . GLY A 1 283 ? 15.775 12.272 -4.721 1.00 98.19 283 GLY A O 1
ATOM 2202 N N . ASN A 1 284 ? 17.567 11.579 -5.915 1.00 98.19 284 ASN A N 1
ATOM 2203 C CA . ASN A 1 284 ? 18.565 11.658 -4.840 1.00 98.19 284 ASN A CA 1
ATOM 2204 C C . ASN A 1 284 ? 19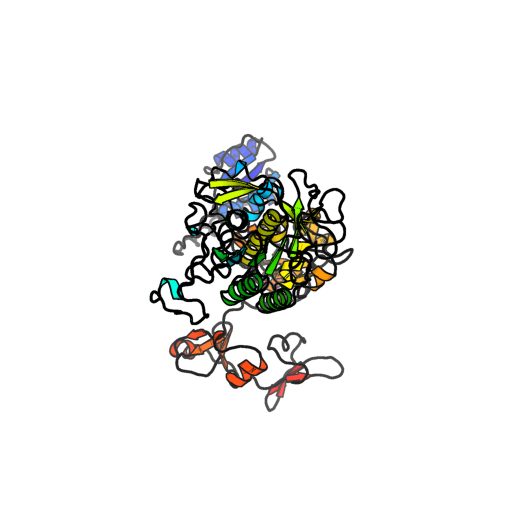.668 12.721 -5.074 1.00 98.19 284 ASN A C 1
ATOM 2206 O O . ASN A 1 284 ? 20.730 12.645 -4.460 1.00 98.19 284 ASN A O 1
ATOM 2210 N N . ASP A 1 285 ? 19.444 13.717 -5.937 1.00 97.81 285 ASP A N 1
ATOM 2211 C CA . ASP A 1 285 ? 20.449 14.747 -6.274 1.00 97.81 285 ASP A CA 1
ATOM 2212 C C . ASP A 1 285 ? 20.399 15.987 -5.366 1.00 97.81 285 ASP A C 1
ATOM 2214 O O . ASP A 1 285 ? 21.215 16.900 -5.491 1.00 97.81 285 ASP A O 1
ATOM 2218 N N . GLY A 1 286 ? 19.411 16.072 -4.473 1.00 96.88 286 GLY A N 1
ATOM 2219 C CA . GLY A 1 286 ? 19.168 17.246 -3.633 1.00 96.88 286 GLY A CA 1
ATOM 2220 C C . GLY A 1 286 ? 18.642 18.467 -4.394 1.00 96.88 286 GLY A C 1
ATOM 2221 O O . GLY A 1 286 ? 18.670 19.578 -3.854 1.00 96.88 286 GLY A O 1
ATOM 2222 N N . SER A 1 287 ? 18.145 18.281 -5.623 1.00 96.62 287 SER A N 1
ATOM 2223 C CA . SER A 1 287 ? 17.574 19.353 -6.439 1.00 96.62 287 SER A CA 1
ATOM 2224 C C . SER A 1 287 ? 16.431 20.055 -5.705 1.00 96.62 287 SER A C 1
ATOM 2226 O O . SER A 1 287 ? 15.596 19.420 -5.064 1.00 96.62 287 SER A O 1
ATOM 2228 N N . LEU A 1 288 ? 16.383 21.386 -5.788 1.00 94.31 288 LEU A N 1
ATOM 2229 C CA . LEU A 1 288 ? 15.342 22.198 -5.145 1.00 94.31 288 LEU A CA 1
ATOM 2230 C C . LEU A 1 288 ? 14.141 22.477 -6.054 1.00 94.31 288 LEU A C 1
ATOM 2232 O O . LEU A 1 288 ? 13.127 22.991 -5.583 1.00 94.31 288 LEU A O 1
ATOM 2236 N N . THR A 1 289 ? 14.276 22.201 -7.350 1.00 94.06 289 THR A N 1
ATOM 2237 C CA . THR A 1 289 ? 13.327 22.636 -8.385 1.00 94.06 289 THR A CA 1
ATOM 2238 C C . THR A 1 289 ? 12.919 21.530 -9.352 1.00 94.06 289 THR A C 1
ATOM 2240 O O . THR A 1 289 ? 11.983 21.726 -10.130 1.00 94.06 289 THR A O 1
ATOM 2243 N N . GLN A 1 290 ? 13.599 20.382 -9.334 1.00 95.12 290 GLN A N 1
ATOM 2244 C CA . GLN A 1 290 ? 13.356 19.279 -10.254 1.00 95.12 290 GLN A CA 1
ATOM 2245 C C . GLN A 1 290 ? 13.175 17.962 -9.501 1.00 95.12 290 GLN A C 1
ATOM 2247 O O . GLN A 1 290 ? 13.948 17.628 -8.609 1.00 95.12 290 GLN A O 1
ATOM 2252 N N . VAL A 1 291 ? 12.159 17.215 -9.925 1.00 97.75 291 VAL A N 1
ATOM 2253 C CA . VAL A 1 291 ? 11.823 15.850 -9.504 1.00 97.75 291 VAL A CA 1
ATOM 2254 C C . VAL A 1 291 ? 11.956 14.944 -10.726 1.00 97.75 291 VAL A C 1
ATOM 2256 O O . VAL A 1 291 ? 11.694 15.394 -11.847 1.00 97.75 291 VAL A O 1
ATOM 2259 N N . TYR A 1 292 ? 12.368 13.696 -10.516 1.00 98.25 292 TYR A N 1
ATOM 2260 C CA . TYR A 1 292 ? 12.444 12.699 -11.579 1.00 98.25 292 TYR A CA 1
ATOM 2261 C C . TYR A 1 292 ? 11.069 12.343 -12.157 1.00 98.25 292 TYR A C 1
ATOM 2263 O O . TYR A 1 292 ? 10.060 12.316 -11.455 1.00 98.25 292 TYR A O 1
ATOM 2271 N N . TYR A 1 293 ? 11.037 11.989 -13.436 1.00 98.25 293 TYR A N 1
ATOM 2272 C CA . TYR A 1 293 ? 9.987 11.144 -13.993 1.00 98.25 293 TYR A CA 1
ATOM 2273 C C . TYR A 1 293 ? 10.313 9.673 -13.682 1.00 98.25 293 TYR A C 1
ATOM 2275 O O . TYR A 1 293 ? 11.485 9.305 -13.772 1.00 98.25 293 TYR A O 1
ATOM 2283 N N . PRO A 1 294 ? 9.317 8.845 -13.307 1.00 98.12 294 PRO A N 1
ATOM 2284 C CA . PRO A 1 294 ? 7.880 9.103 -13.420 1.00 98.12 294 PRO A CA 1
ATOM 2285 C C . PRO A 1 294 ? 7.239 9.817 -12.217 1.00 98.12 294 PRO A C 1
ATOM 2287 O O . PRO A 1 294 ? 6.100 10.259 -12.335 1.00 98.12 294 PRO A O 1
ATOM 2290 N N . ALA A 1 295 ? 7.942 10.000 -11.091 1.00 98.25 295 ALA A N 1
ATOM 2291 C CA . ALA A 1 295 ? 7.387 10.623 -9.876 1.00 98.25 295 ALA A CA 1
ATOM 2292 C C . ALA A 1 295 ? 6.770 12.017 -10.098 1.00 98.25 295 ALA A C 1
ATOM 2294 O O . ALA A 1 295 ? 5.870 12.427 -9.374 1.00 98.25 295 ALA A O 1
ATOM 2295 N N . LYS A 1 296 ? 7.240 12.749 -11.111 1.00 97.94 296 LYS A N 1
ATOM 2296 C CA . LYS A 1 296 ? 6.730 14.069 -11.483 1.00 97.94 296 LYS A CA 1
ATOM 2297 C C . LYS A 1 296 ? 5.376 14.057 -12.210 1.00 97.94 296 LYS A C 1
ATOM 2299 O O . LYS A 1 296 ? 4.726 15.104 -12.267 1.00 97.94 296 LYS A O 1
ATOM 2304 N N . TYR A 1 297 ? 4.935 12.929 -12.770 1.00 98.06 297 TYR A N 1
ATOM 2305 C CA . TYR A 1 297 ? 3.619 12.845 -13.410 1.00 98.06 297 TYR A CA 1
ATOM 2306 C C . TYR A 1 297 ? 2.497 12.934 -12.370 1.00 98.06 297 TYR A C 1
ATOM 2308 O O . TYR A 1 297 ? 2.576 12.346 -11.298 1.00 98.06 297 TYR A O 1
ATOM 2316 N N . SER A 1 298 ? 1.409 13.632 -12.702 1.00 95.19 298 SER A N 1
ATOM 2317 C CA . SER A 1 298 ? 0.297 13.880 -11.769 1.00 95.19 298 SER A CA 1
ATOM 2318 C C . SER A 1 298 ? -0.441 12.622 -11.297 1.00 95.19 298 SER A C 1
ATOM 2320 O O . SER A 1 298 ? -1.101 12.656 -10.260 1.00 95.19 298 SER A O 1
ATOM 2322 N N . GLN A 1 299 ? -0.331 11.539 -12.067 1.00 97.44 299 GLN A N 1
ATOM 2323 C CA . GLN A 1 299 ? -0.889 10.209 -11.829 1.00 97.44 299 GLN A CA 1
ATOM 2324 C C . GLN A 1 299 ? -0.052 9.390 -10.836 1.00 97.44 299 GLN A C 1
ATOM 2326 O O . GLN A 1 299 ? -0.513 8.360 -10.349 1.00 97.44 299 GLN A O 1
ATOM 2331 N N . VAL A 1 300 ? 1.170 9.838 -10.538 1.00 98.62 300 VAL A N 1
ATOM 2332 C CA . VAL A 1 300 ? 2.120 9.149 -9.669 1.00 98.62 300 VAL A CA 1
ATOM 2333 C C . VAL A 1 300 ? 2.168 9.856 -8.321 1.00 98.62 300 VAL A C 1
ATOM 2335 O O . VAL A 1 300 ? 2.116 11.080 -8.231 1.00 98.62 300 VAL A O 1
ATOM 2338 N N . ILE A 1 301 ? 2.221 9.073 -7.248 1.00 98.56 301 ILE A N 1
ATOM 2339 C CA . ILE A 1 301 ? 2.510 9.571 -5.908 1.00 98.56 301 ILE A CA 1
ATOM 2340 C C . ILE A 1 301 ? 4.029 9.694 -5.794 1.00 98.56 301 ILE A C 1
ATOM 2342 O O . ILE A 1 301 ? 4.718 8.681 -5.659 1.00 98.56 301 ILE A O 1
ATOM 2346 N N . GLY A 1 302 ? 4.555 10.915 -5.868 1.00 98.56 302 GLY A N 1
ATOM 2347 C CA . GLY A 1 302 ? 5.988 11.165 -5.747 1.00 98.56 302 GLY A CA 1
ATOM 2348 C C . GLY A 1 302 ? 6.442 11.237 -4.289 1.00 98.56 302 GLY A C 1
ATOM 2349 O O . GLY A 1 302 ? 5.952 12.060 -3.508 1.00 98.56 302 GLY A O 1
ATOM 2350 N N . VAL A 1 303 ? 7.395 10.378 -3.921 1.00 98.81 303 VAL A N 1
ATOM 2351 C CA . VAL A 1 303 ? 7.813 10.153 -2.531 1.00 98.81 303 VAL A CA 1
ATOM 2352 C C . VAL A 1 303 ? 9.256 10.599 -2.283 1.00 98.81 303 VAL A C 1
ATOM 2354 O O . VAL A 1 303 ? 10.203 10.069 -2.865 1.00 98.81 303 VAL A O 1
ATOM 2357 N N . GLY A 1 304 ? 9.417 11.567 -1.380 1.00 98.44 304 GLY A N 1
ATOM 2358 C CA . GLY A 1 304 ? 10.707 11.998 -0.836 1.00 98.44 304 GLY A CA 1
ATOM 2359 C C . GLY A 1 304 ? 11.133 11.204 0.407 1.00 98.44 304 GLY A C 1
ATOM 2360 O O . GLY A 1 304 ? 10.346 10.451 0.980 1.00 98.44 304 GLY A O 1
ATOM 2361 N N . ALA A 1 305 ? 12.364 11.404 0.879 1.00 98.50 305 ALA A N 1
ATOM 2362 C CA . ALA A 1 305 ? 12.918 10.660 2.011 1.00 98.50 305 ALA A CA 1
ATOM 2363 C C . ALA A 1 305 ? 13.055 11.523 3.275 1.00 98.50 305 ALA A C 1
ATOM 2365 O O . ALA A 1 305 ? 13.553 12.650 3.235 1.00 98.50 305 ALA A O 1
ATOM 2366 N N . ILE A 1 306 ? 12.664 10.966 4.424 1.00 97.81 306 ILE A N 1
ATOM 2367 C CA . ILE A 1 306 ? 13.002 11.497 5.751 1.00 97.81 306 ILE A CA 1
ATOM 2368 C C . ILE A 1 306 ? 13.998 10.595 6.479 1.00 97.81 306 ILE A C 1
ATOM 2370 O O . ILE A 1 306 ? 14.053 9.383 6.252 1.00 97.81 306 ILE A O 1
ATOM 2374 N N . ASN A 1 307 ? 14.723 11.192 7.423 1.00 96.62 307 ASN A N 1
ATOM 2375 C CA . ASN A 1 307 ? 15.514 10.468 8.413 1.00 96.62 307 ASN A CA 1
ATOM 2376 C C . ASN A 1 307 ? 14.747 10.225 9.726 1.00 96.62 307 ASN A C 1
ATOM 2378 O O . ASN A 1 307 ? 13.604 10.661 9.912 1.00 96.62 307 ASN A O 1
ATOM 2382 N N . SER A 1 308 ? 15.398 9.538 10.667 1.00 94.88 308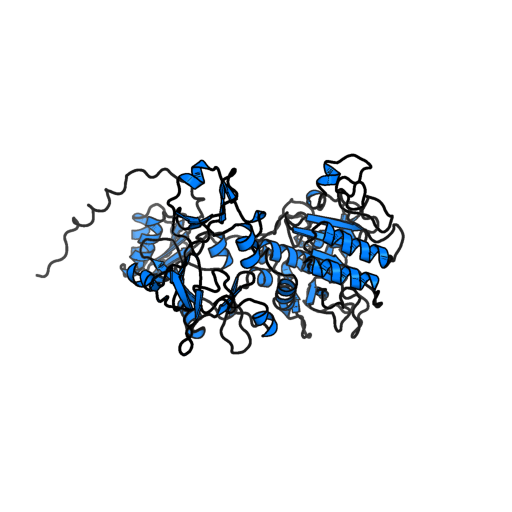 SER A N 1
ATOM 2383 C CA . SER A 1 308 ? 14.823 9.163 11.968 1.00 94.88 308 SER A CA 1
ATOM 2384 C C . SER A 1 308 ? 14.392 10.351 12.835 1.00 94.88 308 SER A C 1
ATOM 2386 O O . SER A 1 308 ? 13.503 10.208 13.680 1.00 94.88 308 SER A O 1
ATOM 2388 N N . SER A 1 309 ? 14.909 11.550 12.562 1.00 91.56 309 SER A N 1
ATOM 2389 C CA . SER A 1 309 ? 14.526 12.809 13.212 1.00 91.56 309 SER A CA 1
ATOM 2390 C C . SER A 1 309 ? 13.351 13.526 12.531 1.00 91.56 309 SER A C 1
ATOM 2392 O O . SER A 1 309 ? 13.041 14.657 12.891 1.00 91.56 309 SER A O 1
ATOM 2394 N N . SER A 1 310 ? 12.673 12.883 11.569 1.00 89.62 310 SER A N 1
ATOM 2395 C CA . SER A 1 310 ? 11.592 13.477 10.759 1.00 89.62 310 SER A CA 1
ATOM 2396 C C . SER A 1 310 ? 12.024 14.675 9.904 1.00 89.62 310 SER A C 1
ATOM 2398 O O . SER A 1 310 ? 11.184 15.479 9.497 1.00 89.62 310 SER A O 1
ATOM 2400 N N . ASN A 1 311 ? 13.322 14.808 9.630 1.00 93.25 311 ASN A N 1
ATOM 2401 C CA . ASN A 1 311 ? 13.828 15.830 8.723 1.00 93.25 311 ASN A CA 1
ATOM 2402 C C . ASN A 1 311 ? 13.876 15.263 7.308 1.00 93.25 311 ASN A C 1
ATOM 2404 O O . ASN A 1 311 ? 14.308 14.123 7.118 1.00 93.25 311 ASN A O 1
ATOM 2408 N N . LEU A 1 312 ? 13.473 16.073 6.327 1.00 95.75 312 LEU A N 1
ATOM 2409 C CA . LEU A 1 312 ? 13.699 15.763 4.918 1.00 95.75 312 LEU A CA 1
ATOM 2410 C C . LEU A 1 312 ? 15.205 15.621 4.669 1.00 95.75 312 LEU A C 1
ATOM 2412 O O . LEU A 1 312 ? 15.990 16.456 5.130 1.00 95.75 312 LEU A O 1
ATOM 2416 N N . THR A 1 313 ? 15.610 14.569 3.971 1.00 97.44 313 THR A N 1
ATOM 2417 C CA . THR A 1 313 ? 17.024 14.313 3.685 1.00 97.44 313 THR A CA 1
ATOM 2418 C C . THR A 1 313 ? 17.562 15.326 2.677 1.00 97.44 313 THR A C 1
ATOM 2420 O O . THR A 1 313 ? 16.836 15.806 1.804 1.00 97.44 313 THR A O 1
ATOM 2423 N N . SER A 1 314 ? 18.850 15.662 2.781 1.00 96.75 314 SER A N 1
ATOM 2424 C CA . SER A 1 314 ? 19.487 16.651 1.899 1.00 96.75 314 SER A CA 1
ATOM 2425 C C . SER A 1 314 ? 19.489 16.229 0.430 1.00 96.75 314 SER A C 1
ATOM 2427 O O . SER A 1 314 ? 19.441 17.097 -0.437 1.00 96.75 314 SER A O 1
ATOM 2429 N N . TYR A 1 315 ? 19.510 14.920 0.168 1.00 97.69 315 TYR A N 1
ATOM 2430 C CA . TYR A 1 315 ? 19.496 14.342 -1.172 1.00 97.69 315 TYR A CA 1
ATOM 2431 C C . TYR A 1 315 ? 18.101 14.298 -1.809 1.00 97.69 315 TYR A C 1
ATOM 2433 O O . TYR A 1 315 ? 18.003 14.078 -3.007 1.00 97.69 315 TYR A O 1
ATOM 2441 N N . THR A 1 316 ? 17.011 14.519 -1.067 1.00 97.94 316 THR A N 1
ATOM 2442 C CA . THR A 1 316 ? 15.669 14.470 -1.667 1.00 97.94 316 THR A CA 1
ATOM 2443 C C . THR A 1 316 ? 15.500 15.579 -2.711 1.00 97.94 316 THR A C 1
ATOM 2445 O O . THR A 1 316 ? 15.562 16.772 -2.386 1.00 97.94 316 THR A O 1
ATOM 2448 N N . ASN A 1 317 ? 15.224 15.172 -3.951 1.00 98.38 317 ASN A N 1
ATOM 2449 C CA . ASN A 1 317 ? 14.787 16.061 -5.022 1.00 98.38 317 ASN A CA 1
ATOM 2450 C C . ASN A 1 317 ? 13.401 16.650 -4.708 1.00 98.38 317 ASN A C 1
ATOM 2452 O O . ASN A 1 317 ? 12.496 15.955 -4.232 1.00 98.38 317 ASN A O 1
ATOM 2456 N N . ARG A 1 318 ? 13.248 17.951 -4.960 1.00 95.31 318 ARG A N 1
ATOM 2457 C CA . ARG A 1 318 ? 12.103 18.788 -4.583 1.00 95.31 318 ARG A CA 1
ATOM 2458 C C . ARG A 1 318 ? 11.588 19.577 -5.779 1.00 95.31 318 ARG A C 1
ATOM 2460 O O . ARG A 1 318 ? 12.330 19.900 -6.699 1.00 95.31 318 ARG A O 1
ATOM 2467 N N . GLY A 1 319 ? 10.308 19.927 -5.730 1.00 93.06 319 GLY A N 1
ATOM 2468 C CA . GLY A 1 319 ? 9.612 20.672 -6.775 1.00 93.06 319 GLY A CA 1
ATOM 2469 C C . GLY A 1 319 ? 8.227 20.090 -7.030 1.00 93.06 319 GLY A C 1
ATOM 2470 O O . GLY A 1 319 ? 7.748 19.245 -6.271 1.00 93.06 319 GLY A O 1
ATOM 2471 N N . THR A 1 320 ? 7.580 20.532 -8.108 1.00 93.62 320 THR A N 1
ATOM 2472 C CA . THR A 1 320 ? 6.327 19.926 -8.579 1.00 93.62 320 THR A CA 1
ATOM 2473 C C . THR A 1 320 ? 6.541 18.433 -8.829 1.00 93.62 320 THR A C 1
ATOM 2475 O O . THR A 1 320 ? 7.456 18.069 -9.567 1.00 93.62 320 THR A O 1
ATOM 2478 N N . GLY A 1 321 ? 5.710 17.595 -8.205 1.00 93.12 321 GLY A N 1
ATOM 2479 C CA . GLY A 1 321 ? 5.844 16.135 -8.214 1.00 93.12 321 GLY A CA 1
ATOM 2480 C C . GLY A 1 321 ? 6.250 15.536 -6.866 1.00 93.12 321 GLY A C 1
ATOM 2481 O O . GLY A 1 321 ? 6.016 14.360 -6.641 1.00 93.12 321 GLY A O 1
ATOM 2482 N N . LEU A 1 322 ? 6.817 16.315 -5.936 1.00 96.69 322 LEU A N 1
ATOM 2483 C CA . LEU A 1 322 ? 7.010 15.850 -4.558 1.00 96.69 322 LEU A CA 1
ATOM 2484 C C . LEU A 1 322 ? 5.699 16.005 -3.781 1.00 96.69 322 LEU A C 1
ATOM 2486 O O . LEU A 1 322 ? 5.312 17.123 -3.440 1.00 96.69 322 LEU A O 1
ATOM 2490 N N . ASP A 1 323 ? 5.037 14.888 -3.491 1.00 94.88 323 ASP A N 1
ATOM 2491 C CA . ASP A 1 323 ? 3.720 14.883 -2.854 1.00 94.88 323 ASP A CA 1
ATOM 2492 C C . ASP A 1 323 ? 3.783 14.693 -1.338 1.00 94.88 323 ASP A C 1
ATOM 2494 O O . ASP A 1 323 ? 3.110 15.387 -0.577 1.00 94.88 323 ASP A O 1
ATOM 2498 N N . LEU A 1 324 ? 4.587 13.728 -0.897 1.00 96.50 324 LEU A N 1
ATOM 2499 C CA . LEU A 1 324 ? 4.816 13.418 0.509 1.00 96.50 324 LEU A CA 1
ATOM 2500 C C . LEU A 1 324 ? 6.209 12.818 0.693 1.00 96.50 324 LEU A C 1
ATOM 2502 O O . LEU A 1 324 ? 6.924 12.544 -0.269 1.00 96.50 324 LEU A O 1
ATOM 2506 N N . ALA A 1 325 ? 6.590 12.590 1.941 1.00 98.19 325 ALA A N 1
ATOM 2507 C CA . ALA A 1 325 ? 7.802 11.864 2.278 1.00 98.19 325 ALA A CA 1
ATOM 2508 C C . ALA A 1 325 ? 7.516 10.567 3.050 1.00 98.19 325 ALA A C 1
ATOM 2510 O O . ALA A 1 325 ? 6.437 10.358 3.608 1.00 98.19 325 ALA A O 1
ATOM 2511 N N . ALA A 1 326 ? 8.507 9.690 3.118 1.00 98.44 326 ALA A N 1
ATOM 2512 C CA . ALA A 1 326 ? 8.484 8.488 3.943 1.00 98.44 326 ALA A CA 1
ATOM 2513 C C . ALA A 1 326 ? 9.905 8.162 4.441 1.00 98.44 326 ALA A C 1
ATOM 2515 O O . ALA A 1 326 ? 10.867 8.784 3.979 1.00 98.44 326 ALA A O 1
ATOM 2516 N N . PRO A 1 327 ? 10.073 7.266 5.432 1.00 98.75 327 PRO A N 1
ATOM 2517 C CA . PRO A 1 327 ? 11.398 6.850 5.884 1.00 98.75 327 PRO A CA 1
ATOM 2518 C C . PRO A 1 327 ? 12.254 6.371 4.710 1.00 98.75 327 PRO A C 1
ATOM 2520 O O . PRO A 1 327 ? 11.871 5.439 4.019 1.00 98.75 327 PRO A O 1
ATOM 2523 N N . GLY A 1 328 ? 13.398 7.010 4.479 1.00 98.38 328 GLY A N 1
ATOM 2524 C CA . GLY A 1 328 ? 14.282 6.655 3.363 1.00 98.38 328 GLY A CA 1
ATOM 2525 C C . GLY A 1 328 ? 15.765 6.699 3.704 1.00 98.38 328 GLY A C 1
ATOM 2526 O O . GLY A 1 328 ? 16.581 6.401 2.846 1.00 98.38 328 GLY A O 1
ATOM 2527 N N . ASP A 1 329 ? 16.135 7.056 4.935 1.00 98.50 329 ASP A N 1
ATOM 2528 C CA . ASP A 1 329 ? 17.530 7.125 5.371 1.00 98.50 329 ASP A CA 1
ATOM 2529 C C . ASP A 1 329 ? 17.878 6.004 6.354 1.00 98.50 329 ASP A C 1
ATOM 2531 O O . ASP A 1 329 ? 17.202 5.838 7.373 1.00 98.50 329 ASP A O 1
ATOM 2535 N N . SER A 1 330 ? 18.948 5.260 6.068 1.00 98.25 330 SER A N 1
ATOM 2536 C CA . SER A 1 330 ? 19.413 4.121 6.867 1.00 98.25 330 SER A CA 1
ATOM 2537 C C . SER A 1 330 ? 18.281 3.127 7.147 1.00 98.25 330 SER A C 1
ATOM 2539 O O . SER A 1 330 ? 17.940 2.840 8.298 1.00 98.25 330 SER A O 1
ATOM 2541 N N . ILE A 1 331 ? 17.658 2.638 6.076 1.00 98.75 331 ILE A N 1
ATOM 2542 C CA . ILE A 1 331 ? 16.565 1.668 6.109 1.00 98.75 331 ILE A CA 1
ATOM 2543 C C . ILE A 1 331 ? 17.147 0.259 6.038 1.00 98.75 331 ILE A C 1
ATOM 2545 O O . ILE A 1 331 ? 17.869 -0.064 5.099 1.00 98.75 331 ILE A O 1
ATOM 2549 N N . TYR A 1 332 ? 16.835 -0.562 7.042 1.00 98.69 332 TYR A N 1
ATOM 2550 C CA . TYR A 1 332 ? 17.224 -1.970 7.103 1.00 98.69 332 TYR A CA 1
ATOM 2551 C C . TYR A 1 332 ? 16.206 -2.836 6.359 1.00 98.69 332 TYR A C 1
ATOM 2553 O O . TYR A 1 332 ? 15.024 -2.817 6.717 1.00 98.69 332 TYR A O 1
ATOM 2561 N N . SER A 1 333 ? 16.652 -3.568 5.337 1.00 98.75 333 SER A N 1
ATOM 2562 C CA . SER A 1 333 ? 15.787 -4.415 4.506 1.00 98.75 333 SER A CA 1
ATOM 2563 C C . SER A 1 333 ? 16.504 -5.667 3.985 1.00 98.75 333 SER A C 1
ATOM 2565 O O . SER A 1 333 ? 17.707 -5.833 4.201 1.00 98.75 333 SER A O 1
ATOM 2567 N N . THR A 1 334 ? 15.756 -6.556 3.331 1.00 98.69 334 THR A N 1
ATOM 2568 C CA . THR A 1 334 ? 16.256 -7.749 2.628 1.00 98.69 334 THR A CA 1
ATOM 2569 C C . THR A 1 334 ? 17.263 -7.378 1.544 1.00 98.69 334 THR A C 1
ATOM 2571 O O . THR A 1 334 ? 17.117 -6.360 0.880 1.00 98.69 334 THR A O 1
ATOM 2574 N N . TYR A 1 335 ? 18.282 -8.200 1.327 1.00 98.31 335 TYR A N 1
ATOM 2575 C CA . TYR A 1 335 ? 19.323 -7.951 0.334 1.00 98.31 335 TYR A CA 1
ATOM 2576 C C . TYR A 1 335 ? 19.776 -9.251 -0.328 1.00 98.31 335 TYR A C 1
ATOM 2578 O O . TYR A 1 335 ? 19.550 -10.349 0.190 1.00 98.31 335 TYR A O 1
ATOM 2586 N N . LYS A 1 336 ? 20.429 -9.125 -1.487 1.00 94.12 336 LYS A N 1
ATOM 2587 C CA . LYS A 1 336 ? 20.867 -10.279 -2.272 1.00 94.12 336 LYS A CA 1
ATOM 2588 C C . LYS A 1 336 ? 21.756 -11.237 -1.472 1.00 94.12 336 LYS A C 1
ATOM 2590 O O . LYS A 1 336 ? 22.461 -10.847 -0.535 1.00 94.12 336 LYS A O 1
ATOM 2595 N N . GLY A 1 337 ? 21.733 -12.505 -1.868 1.00 96.75 337 GLY A N 1
ATOM 2596 C CA . GLY A 1 337 ? 22.433 -13.581 -1.168 1.00 96.75 337 GLY A CA 1
ATOM 2597 C C . GLY A 1 337 ? 21.732 -14.024 0.118 1.00 96.75 337 GLY A C 1
ATOM 2598 O O . GLY A 1 337 ? 22.393 -14.568 0.999 1.00 96.75 337 GLY A O 1
ATOM 2599 N N . SER A 1 338 ? 20.419 -13.787 0.236 1.00 97.50 338 SER A N 1
ATOM 2600 C CA . SER A 1 338 ? 19.631 -14.089 1.443 1.00 97.50 338 SER A CA 1
ATOM 2601 C C . SER A 1 338 ? 20.155 -13.361 2.686 1.00 97.50 338 SER A C 1
ATOM 2603 O O . SER A 1 338 ? 20.246 -13.941 3.771 1.00 97.50 338 SER A O 1
ATOM 2605 N N . THR A 1 339 ? 20.556 -12.100 2.509 1.00 97.88 339 THR A N 1
ATOM 2606 C CA . THR A 1 339 ? 21.127 -11.256 3.565 1.00 97.88 339 THR A CA 1
ATOM 2607 C C . THR A 1 339 ? 20.235 -10.049 3.849 1.00 97.88 339 THR A C 1
ATOM 2609 O O . THR A 1 339 ? 19.147 -9.918 3.305 1.00 97.88 339 THR A O 1
ATOM 2612 N N . TYR A 1 340 ? 20.679 -9.155 4.731 1.00 98.50 340 TYR A N 1
ATOM 2613 C CA . TYR A 1 340 ? 19.972 -7.919 5.054 1.00 98.50 340 TYR A CA 1
ATOM 2614 C C . TYR A 1 340 ? 20.983 -6.779 5.117 1.00 98.50 340 TYR A C 1
ATOM 2616 O O . TYR A 1 340 ? 22.094 -6.966 5.624 1.00 98.50 340 TYR A O 1
ATOM 2624 N N . ALA A 1 341 ? 20.606 -5.597 4.641 1.00 98.38 341 ALA A N 1
ATOM 2625 C CA . ALA A 1 341 ? 21.500 -4.448 4.565 1.00 98.38 341 ALA A CA 1
ATOM 2626 C C . ALA A 1 341 ? 20.788 -3.140 4.921 1.00 98.38 341 ALA A C 1
ATOM 2628 O O . ALA A 1 341 ? 19.565 -3.029 4.843 1.00 98.38 341 ALA A O 1
ATOM 2629 N N . TYR A 1 342 ? 21.582 -2.143 5.319 1.00 98.56 342 TYR A N 1
ATOM 2630 C CA . TYR A 1 342 ? 21.127 -0.761 5.431 1.00 98.56 342 TYR A CA 1
ATOM 2631 C C . TYR A 1 342 ? 21.362 -0.034 4.109 1.00 98.56 342 TYR A C 1
ATOM 2633 O O . TYR A 1 342 ? 22.472 -0.072 3.579 1.00 98.56 342 TYR A O 1
ATOM 2641 N N . ALA A 1 343 ? 20.349 0.677 3.625 1.00 98.25 343 ALA A N 1
ATOM 2642 C CA . ALA A 1 343 ? 20.447 1.541 2.454 1.00 98.25 343 ALA A CA 1
ATOM 2643 C C . ALA A 1 343 ? 19.744 2.886 2.692 1.00 98.25 343 ALA A C 1
ATOM 2645 O O . ALA A 1 343 ? 18.891 3.011 3.575 1.00 98.25 343 ALA A O 1
ATOM 2646 N N . SER A 1 344 ? 20.103 3.896 1.898 1.00 98.62 344 SER A N 1
ATOM 2647 C CA . SER A 1 344 ? 19.480 5.223 1.922 1.00 98.62 344 SER A CA 1
ATOM 2648 C C . SER A 1 344 ? 19.078 5.647 0.513 1.00 98.62 344 SER A C 1
ATOM 2650 O O . SER A 1 344 ? 19.845 5.469 -0.429 1.00 98.62 344 SER A O 1
ATOM 2652 N N . GLY A 1 345 ? 17.905 6.257 0.379 1.00 98.31 345 GLY A N 1
ATOM 2653 C CA . GLY A 1 345 ? 17.408 6.804 -0.876 1.00 98.31 345 GLY A CA 1
ATOM 2654 C C . GLY A 1 345 ? 15.901 7.032 -0.861 1.00 98.31 345 GLY A C 1
ATOM 2655 O O . GLY A 1 345 ? 15.153 6.405 -0.111 1.00 98.31 345 GLY A O 1
ATOM 2656 N N . THR A 1 346 ? 15.429 7.909 -1.746 1.00 98.56 346 THR A N 1
ATOM 2657 C CA . THR A 1 346 ? 13.993 8.031 -2.058 1.00 98.56 346 THR A CA 1
ATOM 2658 C C . THR A 1 346 ? 13.415 6.726 -2.617 1.00 98.56 346 THR A C 1
ATOM 2660 O O . THR A 1 346 ? 12.240 6.438 -2.396 1.00 98.56 346 THR A O 1
ATOM 2663 N N . SER A 1 347 ? 14.257 5.878 -3.218 1.00 97.94 347 SER A N 1
ATOM 2664 C CA . SER A 1 347 ? 13.929 4.510 -3.630 1.00 97.94 347 SER A CA 1
ATOM 2665 C C . SER A 1 347 ? 13.529 3.589 -2.473 1.00 97.94 347 SER A C 1
ATOM 2667 O O . SER A 1 347 ? 12.751 2.665 -2.690 1.00 97.94 347 SER A O 1
ATOM 2669 N N . LEU A 1 348 ? 13.986 3.856 -1.245 1.00 98.69 348 LEU A N 1
ATOM 2670 C CA . LEU A 1 348 ? 13.578 3.128 -0.037 1.00 98.69 348 LEU A CA 1
ATOM 2671 C C . LEU A 1 348 ? 12.376 3.785 0.653 1.00 98.69 348 LEU A C 1
ATOM 2673 O O . LEU A 1 348 ? 11.685 3.129 1.426 1.00 98.69 348 LEU A O 1
ATOM 2677 N N . ALA A 1 349 ? 12.092 5.055 0.355 1.00 98.81 349 ALA A N 1
ATOM 2678 C CA . ALA A 1 349 ? 10.913 5.758 0.854 1.00 98.81 349 ALA A CA 1
ATOM 2679 C C . ALA A 1 349 ? 9.639 5.374 0.082 1.00 98.81 349 ALA A C 1
ATOM 2681 O O . ALA A 1 349 ? 8.596 5.138 0.694 1.00 98.81 349 ALA A O 1
ATOM 2682 N N . ALA A 1 350 ? 9.723 5.268 -1.248 1.00 98.81 350 ALA A N 1
ATOM 2683 C CA . ALA A 1 350 ? 8.620 4.840 -2.111 1.00 98.81 350 ALA A CA 1
ATOM 2684 C C . ALA A 1 350 ? 7.926 3.536 -1.646 1.00 98.81 350 ALA A C 1
ATOM 2686 O O . ALA A 1 350 ? 6.706 3.569 -1.455 1.00 98.81 350 ALA A O 1
ATOM 2687 N N . PRO A 1 351 ? 8.634 2.429 -1.334 1.00 98.81 351 PRO A N 1
ATOM 2688 C CA . PRO A 1 351 ? 7.990 1.180 -0.928 1.00 98.81 351 PRO A CA 1
ATOM 2689 C C . PRO A 1 351 ? 7.252 1.259 0.414 1.00 98.81 351 PRO A C 1
ATOM 2691 O O . PRO A 1 351 ? 6.291 0.513 0.609 1.00 98.81 351 PRO A O 1
ATOM 2694 N N . PHE A 1 352 ? 7.596 2.195 1.314 1.00 98.81 352 PHE A N 1
ATOM 2695 C CA . PHE A 1 352 ? 6.767 2.436 2.504 1.00 98.81 352 PHE A CA 1
ATOM 2696 C C . PHE A 1 352 ? 5.370 2.937 2.126 1.00 98.81 352 PHE A C 1
ATOM 2698 O O . PHE A 1 352 ? 4.379 2.547 2.745 1.00 98.81 352 PHE A O 1
ATOM 2705 N N . VAL A 1 353 ? 5.285 3.806 1.116 1.00 98.75 353 VAL A N 1
ATOM 2706 C CA . VAL A 1 353 ? 4.010 4.320 0.604 1.00 98.75 353 VAL A CA 1
ATOM 2707 C C . VAL A 1 353 ? 3.290 3.247 -0.208 1.00 98.75 353 VAL A C 1
ATOM 2709 O O . VAL A 1 353 ? 2.082 3.094 -0.046 1.00 98.75 353 VAL A O 1
ATOM 2712 N N . SER A 1 354 ? 4.009 2.448 -0.999 1.00 98.81 354 SER A N 1
ATOM 2713 C CA . SER A 1 354 ? 3.433 1.324 -1.749 1.00 98.81 354 SER A CA 1
ATOM 2714 C C . SER A 1 354 ? 2.766 0.297 -0.825 1.00 98.81 354 SER A C 1
ATOM 2716 O O . SER A 1 354 ? 1.601 -0.054 -1.027 1.00 98.81 354 SER A O 1
ATOM 2718 N N . GLY A 1 355 ? 3.441 -0.107 0.257 1.00 98.44 355 GLY A N 1
ATOM 2719 C CA . GLY A 1 355 ? 2.844 -0.970 1.280 1.00 98.44 355 GLY A CA 1
ATOM 2720 C C . GLY A 1 355 ? 1.686 -0.297 2.028 1.00 98.44 355 GLY A C 1
ATOM 2721 O O . GLY A 1 355 ? 0.670 -0.933 2.301 1.00 98.44 355 GLY A O 1
ATOM 2722 N N . ALA A 1 356 ? 1.773 1.010 2.306 1.00 97.31 356 ALA A N 1
ATOM 2723 C CA . ALA A 1 356 ? 0.680 1.755 2.935 1.00 97.31 356 ALA A CA 1
ATOM 2724 C C . ALA A 1 356 ? -0.586 1.797 2.065 1.00 97.31 356 ALA A C 1
ATOM 2726 O O . ALA A 1 356 ? -1.698 1.653 2.578 1.00 97.31 356 ALA A O 1
ATOM 2727 N N . VAL A 1 357 ? -0.419 1.970 0.751 1.00 97.62 357 VAL A N 1
ATOM 2728 C CA . VAL A 1 357 ? -1.507 1.896 -0.228 1.00 97.62 357 VAL A CA 1
ATOM 2729 C C . VAL A 1 357 ? -2.112 0.494 -0.254 1.00 97.62 357 VAL A C 1
ATOM 2731 O O . VAL A 1 357 ? -3.334 0.367 -0.209 1.00 97.62 357 VAL A O 1
ATOM 2734 N N . SER A 1 358 ? -1.287 -0.555 -0.286 1.00 97.25 358 SER A N 1
ATOM 2735 C CA . SER A 1 358 ? -1.782 -1.937 -0.264 1.00 97.25 358 SER A CA 1
ATOM 2736 C C . SER A 1 358 ? -2.591 -2.242 1.004 1.00 97.25 358 SER A C 1
ATOM 2738 O O . SER A 1 358 ? -3.688 -2.805 0.931 1.00 97.25 358 SER A O 1
ATOM 2740 N N . LEU A 1 359 ? -2.132 -1.781 2.170 1.00 91.06 359 LEU A N 1
ATOM 2741 C CA . LEU A 1 359 ? -2.891 -1.901 3.414 1.00 91.06 359 LEU A CA 1
ATOM 2742 C C . LEU A 1 359 ? -4.225 -1.150 3.355 1.00 91.06 359 LEU A C 1
ATOM 2744 O O . LEU A 1 359 ? -5.247 -1.677 3.799 1.00 91.06 359 LEU A O 1
ATOM 2748 N N . LEU A 1 360 ? -4.233 0.060 2.788 1.00 87.50 360 LEU A N 1
ATOM 2749 C CA . LEU A 1 360 ? -5.456 0.840 2.599 1.00 87.50 360 LEU A CA 1
ATOM 2750 C C . LEU A 1 360 ? -6.454 0.101 1.705 1.00 87.50 360 LEU A C 1
ATOM 2752 O O . LEU A 1 360 ? -7.625 0.016 2.058 1.00 87.50 360 LEU A O 1
ATOM 2756 N N . LEU A 1 361 ? -6.002 -0.473 0.591 1.00 86.69 361 LEU A N 1
ATOM 2757 C CA . LEU A 1 361 ? -6.854 -1.234 -0.327 1.00 86.69 361 LEU A CA 1
ATOM 2758 C C . LEU A 1 361 ? -7.338 -2.559 0.274 1.00 86.69 361 LEU A C 1
ATOM 2760 O O . LEU A 1 361 ? -8.391 -3.054 -0.107 1.00 86.69 361 LEU A O 1
ATOM 2764 N N . SER A 1 362 ? -6.621 -3.119 1.248 1.00 83.19 362 SER A N 1
ATOM 2765 C CA . SER A 1 362 ? -7.117 -4.270 2.015 1.00 83.19 362 SER A CA 1
ATOM 2766 C C . SER A 1 362 ? -8.303 -3.895 2.910 1.00 83.19 362 SER A C 1
ATOM 2768 O O . SER A 1 362 ? -9.196 -4.707 3.136 1.00 83.19 362 SER A O 1
ATOM 2770 N N . ASP A 1 363 ? -8.319 -2.664 3.427 1.00 75.19 363 ASP A N 1
ATOM 2771 C CA . ASP A 1 363 ? -9.381 -2.156 4.302 1.00 75.19 363 ASP A CA 1
ATOM 2772 C C . ASP A 1 363 ? -10.545 -1.505 3.518 1.00 75.19 363 ASP A C 1
ATOM 2774 O O . ASP A 1 363 ? -11.706 -1.572 3.937 1.00 75.19 363 ASP A O 1
ATOM 2778 N N . GLU A 1 364 ? -10.247 -0.882 2.375 1.00 73.94 364 GLU A N 1
ATOM 2779 C CA . GLU A 1 364 ? -11.178 -0.181 1.482 1.00 73.94 364 GLU A CA 1
ATOM 2780 C C . GLU A 1 364 ? -10.926 -0.554 -0.002 1.00 73.94 364 GLU A C 1
ATOM 2782 O O . GLU A 1 364 ? -10.442 0.273 -0.780 1.00 73.94 364 GLU A O 1
ATOM 2787 N N . PRO A 1 365 ? -11.281 -1.778 -0.439 1.00 77.44 365 PRO A N 1
ATOM 2788 C CA . PRO A 1 365 ? -10.893 -2.317 -1.754 1.00 77.44 365 PRO A CA 1
ATOM 2789 C C . PRO A 1 365 ? -11.533 -1.624 -2.964 1.00 77.44 365 PRO A C 1
ATOM 2791 O O . PRO A 1 365 ? -11.075 -1.806 -4.087 1.00 77.44 365 PRO A O 1
ATOM 2794 N N . ASN A 1 366 ? -12.581 -0.825 -2.746 1.00 75.38 366 ASN A N 1
ATOM 2795 C CA . ASN A 1 366 ? -13.336 -0.154 -3.809 1.00 75.38 366 ASN A CA 1
ATOM 2796 C C . ASN A 1 366 ? -12.903 1.305 -4.038 1.00 75.38 366 ASN A C 1
ATOM 2798 O O . ASN A 1 366 ? -13.583 2.030 -4.764 1.00 75.38 366 ASN A O 1
ATOM 2802 N N . LEU A 1 367 ? -11.835 1.773 -3.382 1.00 75.25 367 LEU A N 1
ATOM 2803 C CA . LEU A 1 367 ? -11.323 3.120 -3.628 1.00 75.25 367 LEU A CA 1
ATOM 2804 C C . LEU A 1 367 ? -10.751 3.221 -5.041 1.00 75.25 367 LEU A C 1
ATOM 2806 O O . LEU A 1 367 ? -9.998 2.357 -5.485 1.00 75.25 367 LEU A O 1
ATOM 2810 N N . THR A 1 368 ? -11.058 4.322 -5.723 1.00 82.69 368 THR A N 1
ATOM 2811 C CA . THR A 1 368 ? -10.382 4.647 -6.981 1.00 82.69 368 THR A CA 1
ATOM 2812 C C . THR A 1 368 ? -8.954 5.113 -6.708 1.00 82.69 368 THR A C 1
ATOM 2814 O O . THR A 1 368 ? -8.649 5.640 -5.633 1.00 82.69 368 THR A O 1
ATOM 2817 N N . ASN A 1 369 ? -8.070 4.990 -7.696 1.00 85.56 369 ASN A N 1
ATOM 2818 C CA . ASN A 1 369 ? -6.705 5.512 -7.613 1.00 85.56 369 ASN A CA 1
ATOM 2819 C C . ASN A 1 369 ? -6.659 7.001 -7.209 1.00 85.56 369 ASN A C 1
ATOM 2821 O O . ASN A 1 369 ? -5.902 7.362 -6.311 1.00 85.56 369 ASN A O 1
ATOM 2825 N N . ALA A 1 370 ? -7.528 7.857 -7.757 1.00 81.00 370 ALA A N 1
ATOM 2826 C CA . ALA A 1 370 ? -7.633 9.266 -7.365 1.00 81.00 370 ALA A CA 1
ATOM 2827 C C . ALA A 1 370 ? -7.988 9.456 -5.876 1.00 81.00 370 ALA A C 1
ATOM 2829 O O . ALA A 1 370 ? -7.408 10.311 -5.199 1.00 81.00 370 ALA A O 1
ATOM 2830 N N . GLN A 1 371 ? -8.915 8.652 -5.344 1.00 77.00 371 GLN A N 1
ATOM 2831 C CA . GLN A 1 371 ? -9.298 8.695 -3.929 1.00 77.00 371 GLN A CA 1
ATOM 2832 C C . GLN A 1 371 ? -8.167 8.206 -3.022 1.00 77.00 371 GLN A C 1
ATOM 2834 O O . GLN A 1 371 ? -7.907 8.817 -1.985 1.00 77.00 371 GLN A O 1
ATOM 2839 N N . VAL A 1 372 ? -7.455 7.151 -3.427 1.00 85.56 372 VAL A N 1
ATOM 2840 C CA . VAL A 1 372 ? -6.268 6.671 -2.711 1.00 85.56 372 VAL A CA 1
ATOM 2841 C C . VAL A 1 372 ? -5.193 7.752 -2.659 1.00 85.56 372 VAL A C 1
ATOM 2843 O O . VAL A 1 372 ? -4.733 8.091 -1.570 1.00 85.56 372 VAL A O 1
ATOM 2846 N N . MET A 1 373 ? -4.830 8.343 -3.803 1.00 86.00 373 MET A N 1
ATOM 2847 C CA . MET A 1 373 ? -3.832 9.417 -3.868 1.00 86.00 373 MET A CA 1
ATOM 2848 C C . MET A 1 373 ? -4.210 10.575 -2.943 1.00 86.00 373 MET A C 1
ATOM 2850 O O . MET A 1 373 ? -3.392 11.047 -2.159 1.00 86.00 373 MET A O 1
ATOM 2854 N N . SER A 1 374 ? -5.473 10.993 -2.989 1.00 78.00 374 SER A N 1
ATOM 2855 C CA . SER A 1 374 ? -6.028 12.032 -2.128 1.00 78.00 374 SER A CA 1
ATOM 2856 C C . SER A 1 374 ? -5.882 11.703 -0.633 1.00 78.00 374 SER A C 1
ATOM 2858 O O . SER A 1 374 ? -5.403 12.549 0.123 1.00 78.00 374 SER A O 1
ATOM 2860 N N . LYS A 1 375 ? -6.230 10.484 -0.196 1.00 78.06 375 LYS A N 1
ATOM 2861 C CA . LYS A 1 375 ? -6.074 10.068 1.210 1.00 78.06 375 LYS A CA 1
ATOM 2862 C C . LYS A 1 375 ? -4.607 10.006 1.634 1.00 78.06 375 LYS A C 1
ATOM 2864 O O . LYS A 1 375 ? -4.259 10.518 2.695 1.00 78.06 375 LYS A O 1
ATOM 2869 N N . ILE A 1 376 ? -3.747 9.400 0.818 1.00 86.56 376 ILE A N 1
ATOM 2870 C CA . ILE A 1 376 ? -2.326 9.198 1.134 1.00 86.56 376 ILE A CA 1
ATOM 2871 C C . ILE A 1 376 ? -1.586 10.532 1.273 1.00 86.56 376 ILE A C 1
ATOM 2873 O O . ILE A 1 376 ? -0.809 10.698 2.212 1.00 86.56 376 ILE A O 1
ATOM 2877 N N . LYS A 1 377 ? -1.853 11.497 0.383 1.00 83.38 377 LYS A N 1
ATOM 2878 C CA . LYS A 1 377 ? -1.186 12.810 0.386 1.00 83.38 377 LYS A CA 1
ATOM 2879 C C . LYS A 1 377 ? -1.601 13.688 1.575 1.00 83.38 377 LYS A C 1
ATOM 2881 O O . LYS A 1 377 ? -0.798 14.485 2.052 1.00 83.38 377 LYS A O 1
ATOM 2886 N N . GLU A 1 378 ? -2.821 13.533 2.092 1.00 71.56 378 GLU A N 1
ATOM 2887 C CA . GLU A 1 378 ? -3.331 14.387 3.176 1.00 71.56 378 GLU A CA 1
ATOM 2888 C C . GLU A 1 378 ? -3.227 13.789 4.576 1.00 71.56 378 GLU A C 1
ATOM 2890 O O . GLU A 1 378 ? -3.048 14.529 5.544 1.00 71.56 378 GLU A O 1
ATOM 2895 N N . LEU A 1 379 ? -3.306 12.464 4.716 1.00 73.00 379 LEU A N 1
ATOM 2896 C CA . LEU A 1 379 ? -3.282 11.789 6.017 1.00 73.00 379 LEU A CA 1
ATOM 2897 C C . LEU A 1 379 ? -1.848 11.558 6.505 1.00 73.00 379 LEU A C 1
ATOM 2899 O O . LEU A 1 379 ? -1.419 10.446 6.818 1.00 73.00 379 LEU A O 1
ATOM 2903 N N . THR A 1 380 ? -1.107 12.657 6.576 1.00 79.19 380 THR A N 1
ATOM 2904 C CA . THR A 1 380 ? 0.318 12.700 6.881 1.00 79.19 380 THR A CA 1
ATOM 2905 C C . THR A 1 380 ? 0.586 13.317 8.257 1.00 79.19 380 THR A C 1
ATOM 2907 O O . THR A 1 380 ? -0.289 13.878 8.927 1.00 79.19 380 THR A O 1
ATOM 2910 N N . ASN A 1 381 ? 1.827 13.179 8.713 1.00 75.75 381 ASN A N 1
ATOM 2911 C CA . ASN A 1 381 ? 2.393 13.974 9.796 1.00 75.75 381 ASN A CA 1
ATOM 2912 C C . ASN A 1 381 ? 3.302 15.054 9.211 1.00 75.75 381 ASN A C 1
ATOM 2914 O O . ASN A 1 381 ? 3.936 14.831 8.189 1.00 75.75 381 ASN A O 1
ATOM 2918 N N . SER A 1 382 ? 3.437 16.196 9.877 1.00 77.50 382 SER A N 1
ATOM 2919 C CA . SER A 1 382 ? 4.295 17.277 9.383 1.00 77.50 382 SER A CA 1
ATOM 2920 C C . SER A 1 382 ? 5.772 16.882 9.355 1.00 77.50 382 SER A C 1
ATOM 2922 O O . SER A 1 382 ? 6.311 16.387 10.347 1.00 77.50 382 SER A O 1
ATOM 2924 N N . VAL A 1 383 ? 6.438 17.159 8.236 1.00 75.38 383 VAL A N 1
ATOM 2925 C CA . VAL A 1 383 ? 7.900 17.181 8.147 1.00 75.38 383 VAL A CA 1
ATOM 2926 C C . VAL A 1 383 ? 8.395 18.493 8.755 1.00 75.38 383 VAL A C 1
ATOM 2928 O O . VAL A 1 383 ? 7.859 19.566 8.476 1.00 75.38 383 VAL A O 1
ATOM 2931 N N . SER A 1 384 ? 9.427 18.429 9.594 1.00 75.50 384 SER A N 1
ATOM 2932 C CA . SER A 1 384 ? 9.984 19.616 10.250 1.00 75.50 384 SER A CA 1
ATOM 2933 C C . SER A 1 384 ? 10.457 20.653 9.226 1.00 75.50 384 SER A C 1
ATOM 2935 O O . SER A 1 384 ? 11.220 20.318 8.326 1.00 75.50 384 SER A O 1
ATOM 2937 N N . ASN A 1 385 ? 10.070 21.922 9.403 1.00 73.00 385 ASN A N 1
ATOM 2938 C CA . ASN A 1 385 ? 10.505 23.073 8.591 1.00 73.00 385 ASN A CA 1
ATOM 2939 C C . ASN A 1 385 ? 10.085 23.067 7.107 1.00 73.00 385 ASN A C 1
ATOM 2941 O O . ASN A 1 385 ? 10.525 23.937 6.357 1.00 73.00 385 ASN A O 1
ATOM 2945 N N . TYR A 1 386 ? 9.221 22.144 6.680 1.00 75.94 386 TYR A N 1
ATOM 2946 C CA . TYR A 1 386 ? 8.684 22.104 5.319 1.00 75.94 386 TYR A CA 1
ATOM 2947 C C . TYR A 1 386 ? 7.155 22.084 5.352 1.00 75.94 386 TYR A C 1
ATOM 2949 O O . TYR A 1 386 ? 6.553 21.457 6.221 1.00 75.94 386 TYR A O 1
ATOM 2957 N N . ASN A 1 387 ? 6.512 22.721 4.370 1.00 80.94 387 ASN A N 1
ATOM 2958 C CA . ASN A 1 387 ? 5.081 22.531 4.115 1.00 80.94 387 ASN A CA 1
ATOM 2959 C C . ASN A 1 387 ? 4.858 21.209 3.354 1.00 80.94 387 ASN A C 1
ATOM 2961 O O . ASN A 1 387 ? 4.407 21.207 2.212 1.00 80.94 387 ASN A O 1
ATOM 2965 N N . LEU A 1 388 ? 5.289 20.104 3.963 1.00 84.81 388 LEU A N 1
ATOM 2966 C CA . LEU A 1 388 ? 5.261 18.753 3.415 1.00 84.81 388 LEU A CA 1
ATOM 2967 C C . LEU A 1 388 ? 4.904 17.774 4.535 1.00 84.81 388 LEU A C 1
ATOM 2969 O O . LEU A 1 388 ? 5.340 17.931 5.678 1.00 84.81 388 LEU A O 1
ATOM 2973 N N . GLY A 1 389 ? 4.121 16.757 4.199 1.00 85.94 389 GLY A N 1
ATOM 2974 C CA . GLY A 1 389 ? 3.793 15.668 5.104 1.00 85.94 389 GLY A CA 1
ATOM 2975 C C . GLY A 1 389 ? 4.653 14.428 4.871 1.00 85.94 389 GLY A C 1
ATOM 2976 O O . GLY A 1 389 ? 5.095 14.185 3.753 1.00 85.94 389 GLY A O 1
ATOM 2977 N N . TYR A 1 390 ? 4.867 13.616 5.905 1.00 91.00 390 TYR A N 1
ATOM 2978 C CA . TYR A 1 390 ? 5.326 12.238 5.764 1.00 91.00 390 TYR A CA 1
ATOM 2979 C C . TYR A 1 390 ? 4.230 11.243 6.138 1.00 91.00 390 TYR A C 1
ATOM 2981 O O . TYR A 1 390 ? 3.370 11.534 6.976 1.00 91.00 390 TYR A O 1
ATOM 2989 N N . ILE A 1 391 ? 4.257 10.070 5.509 1.00 94.12 391 ILE A N 1
ATOM 2990 C CA . ILE A 1 391 ? 3.207 9.058 5.634 1.00 94.12 391 ILE A CA 1
ATOM 2991 C C . ILE A 1 391 ? 2.947 8.662 7.099 1.00 94.12 391 ILE A C 1
ATOM 2993 O O . ILE A 1 391 ? 3.869 8.406 7.877 1.00 94.12 391 ILE A O 1
ATOM 2997 N N . ASN A 1 392 ? 1.668 8.600 7.478 1.00 86.31 392 ASN A N 1
ATOM 2998 C CA . ASN A 1 392 ? 1.218 8.061 8.758 1.00 86.31 392 ASN A CA 1
ATOM 2999 C C . ASN A 1 392 ? 0.207 6.942 8.495 1.00 86.31 392 ASN A C 1
ATOM 3001 O O . ASN A 1 392 ? -0.969 7.181 8.227 1.00 86.31 392 ASN A O 1
ATOM 3005 N N . LEU A 1 393 ? 0.677 5.705 8.595 1.00 84.69 393 LEU A N 1
ATOM 3006 C CA . LEU A 1 393 ? -0.086 4.523 8.227 1.00 84.69 393 LEU A CA 1
ATOM 3007 C C . LEU A 1 393 ? -1.326 4.333 9.108 1.00 84.69 393 LEU A C 1
ATOM 3009 O O . LEU A 1 393 ? -2.396 3.969 8.630 1.00 84.69 393 LEU A O 1
ATOM 3013 N N . PHE A 1 394 ? -1.213 4.648 10.399 1.00 76.62 394 PHE A N 1
ATOM 3014 C CA . PHE A 1 394 ? -2.351 4.564 11.310 1.00 76.62 394 PHE A CA 1
ATOM 3015 C C . PHE A 1 394 ? -3.436 5.580 10.965 1.00 76.62 394 PHE A C 1
ATOM 3017 O O . PHE A 1 394 ? -4.615 5.243 11.004 1.00 76.62 394 PHE A O 1
ATOM 3024 N N . LYS A 1 395 ? -3.051 6.808 10.606 1.00 70.81 395 LYS A N 1
ATOM 3025 C CA . LYS A 1 395 ? -3.985 7.834 10.134 1.00 70.81 395 LYS A CA 1
ATOM 3026 C C . LYS A 1 395 ? -4.702 7.381 8.861 1.00 70.81 395 LYS A C 1
ATOM 3028 O O . LYS A 1 395 ? -5.928 7.441 8.815 1.00 70.81 395 LYS A O 1
ATOM 3033 N N . VAL A 1 396 ? -3.956 6.857 7.889 1.00 76.56 396 VAL A N 1
ATOM 3034 C CA . VAL A 1 396 ? -4.496 6.345 6.619 1.00 76.56 396 VAL A CA 1
ATOM 3035 C C . VAL A 1 396 ? -5.584 5.283 6.834 1.00 76.56 396 VAL A C 1
ATOM 3037 O O . VAL A 1 396 ? -6.631 5.360 6.195 1.00 76.56 396 VAL A O 1
ATOM 3040 N N . LEU A 1 397 ? -5.384 4.340 7.764 1.00 69.62 397 LEU A N 1
ATOM 3041 C CA . LEU A 1 397 ? -6.356 3.269 8.029 1.00 69.62 397 LEU A CA 1
ATOM 3042 C C . LEU A 1 397 ? -7.470 3.660 9.015 1.00 69.62 397 LEU A C 1
ATOM 3044 O O . LEU A 1 397 ? -8.619 3.257 8.843 1.00 69.62 397 LEU A O 1
ATOM 3048 N N . LYS A 1 398 ? -7.152 4.427 10.067 1.00 62.00 398 LYS A N 1
ATOM 3049 C CA . LYS A 1 398 ? -8.108 4.755 11.141 1.00 62.00 398 LYS A CA 1
ATOM 3050 C C . LYS A 1 398 ? -9.060 5.882 10.764 1.00 62.00 398 LYS A C 1
ATOM 3052 O O . LYS A 1 398 ? -10.186 5.918 11.258 1.00 62.00 398 LYS A O 1
ATOM 3057 N N . ILE A 1 399 ? -8.608 6.865 9.983 1.00 58.69 399 ILE A N 1
ATOM 3058 C CA . ILE A 1 399 ? -9.356 8.116 9.869 1.00 58.69 399 ILE A CA 1
ATOM 3059 C C . ILE A 1 399 ? -10.533 7.946 8.927 1.00 58.69 399 ILE A C 1
ATOM 3061 O O . ILE A 1 399 ? -10.426 7.634 7.739 1.00 58.69 399 ILE A O 1
ATOM 3065 N N . ARG A 1 400 ? -11.687 8.215 9.515 1.00 61.81 400 ARG A N 1
ATOM 3066 C CA . ARG A 1 400 ? -12.982 8.191 8.866 1.00 61.81 400 ARG A CA 1
ATOM 3067 C C . ARG A 1 400 ? -13.809 9.415 9.249 1.00 61.81 400 ARG A C 1
ATOM 3069 O O . ARG A 1 400 ? -14.994 9.446 8.982 1.00 61.81 400 ARG A O 1
ATOM 3076 N N . LEU A 1 401 ? -13.219 10.407 9.917 1.00 56.91 401 LEU A N 1
ATOM 3077 C CA . LEU A 1 401 ? -13.879 11.645 10.327 1.00 56.91 401 LEU A CA 1
ATOM 3078 C C . LEU A 1 401 ? -13.040 12.834 9.872 1.00 56.91 401 LEU A C 1
ATOM 3080 O O . LEU A 1 401 ? -11.940 13.054 10.376 1.00 56.91 401 LEU A O 1
ATOM 3084 N N . VAL A 1 402 ? -13.556 13.601 8.917 1.00 62.91 402 VAL A N 1
ATOM 3085 C CA . VAL A 1 402 ? -12.814 14.689 8.272 1.00 62.91 402 VAL A CA 1
ATOM 3086 C C . VAL A 1 402 ? -13.638 15.970 8.225 1.00 62.91 402 VAL A C 1
ATOM 3088 O O . VAL A 1 402 ? -14.865 15.940 8.145 1.00 62.91 402 VAL A O 1
ATOM 3091 N N . LYS A 1 403 ? -12.984 17.126 8.267 1.00 69.00 403 LYS A N 1
ATOM 3092 C CA . LYS A 1 403 ? -13.621 18.432 8.043 1.00 69.00 403 LYS A CA 1
ATOM 3093 C C . LYS A 1 403 ? -12.742 19.288 7.147 1.00 69.00 403 LYS A C 1
ATOM 3095 O O . LYS A 1 403 ? -11.537 19.087 7.111 1.00 69.00 403 LYS A O 1
ATOM 3100 N N . SER A 1 404 ? -13.326 20.278 6.482 1.00 75.06 404 SER A N 1
ATOM 3101 C CA . SER A 1 404 ? -12.551 21.267 5.732 1.00 75.06 404 SER A CA 1
ATOM 3102 C C . SER A 1 404 ? -12.854 22.683 6.217 1.00 75.06 404 SER A C 1
ATOM 3104 O O . SER A 1 404 ? -13.990 23.150 6.123 1.00 75.06 404 SER A O 1
ATOM 3106 N N . GLY A 1 405 ? -11.859 23.363 6.792 1.00 68.50 405 GLY A N 1
ATOM 3107 C CA . GLY A 1 405 ? -12.023 24.706 7.360 1.00 68.50 405 GLY A CA 1
ATOM 3108 C C . GLY A 1 405 ? -13.073 24.770 8.482 1.00 68.50 405 GLY A C 1
ATOM 3109 O O . GLY A 1 405 ? -13.043 23.975 9.422 1.00 68.50 405 GLY A O 1
ATOM 3110 N N . SER A 1 406 ? -14.010 25.721 8.386 1.00 59.34 406 SER A N 1
ATOM 3111 C CA . SER A 1 406 ? -15.152 25.891 9.307 1.00 59.34 406 SER A CA 1
ATOM 3112 C C . SER A 1 406 ? -16.381 25.040 8.943 1.00 59.34 406 SER A C 1
ATOM 3114 O O . SER A 1 406 ? -17.448 25.211 9.535 1.00 59.34 406 SER A O 1
ATOM 3116 N N . SER A 1 407 ? -16.249 24.135 7.969 1.00 60.00 407 SER A N 1
ATOM 3117 C CA . SER A 1 407 ? -17.351 23.304 7.473 1.00 60.00 407 SER A CA 1
ATOM 3118 C C . SER A 1 407 ? -17.800 22.248 8.488 1.00 60.00 407 SER A C 1
ATOM 3120 O O . SER A 1 407 ? -17.090 21.916 9.441 1.00 60.00 407 SER A O 1
ATOM 3122 N N . ALA A 1 408 ? -18.982 21.672 8.240 1.00 66.25 408 ALA A N 1
ATOM 3123 C CA . ALA A 1 408 ? -19.456 20.479 8.936 1.00 66.25 408 ALA A CA 1
ATOM 3124 C C . ALA A 1 408 ? -18.398 19.360 8.917 1.00 66.25 408 ALA A C 1
ATOM 3126 O O . ALA A 1 408 ? -17.557 19.286 8.021 1.00 66.25 408 ALA A O 1
ATOM 3127 N N . THR A 1 409 ? -18.434 18.485 9.917 1.00 66.25 409 THR A N 1
ATOM 3128 C CA . THR A 1 409 ? -17.588 17.287 9.938 1.00 66.25 409 THR A CA 1
ATOM 3129 C C . THR A 1 409 ? -18.285 16.159 9.206 1.00 66.25 409 THR A C 1
ATOM 3131 O O . THR A 1 409 ? -19.508 16.081 9.243 1.00 66.25 409 THR A O 1
ATOM 3134 N N . TYR A 1 410 ? -17.521 15.302 8.544 1.00 65.94 410 TYR A N 1
ATOM 3135 C CA . TYR A 1 410 ? -18.021 14.231 7.704 1.00 65.94 410 TYR A CA 1
ATOM 3136 C C . TYR A 1 410 ? -17.450 12.889 8.141 1.00 65.94 410 TYR A C 1
ATOM 3138 O O . TYR A 1 410 ? -16.252 12.789 8.388 1.00 65.94 410 TYR A O 1
ATOM 3146 N N . LEU A 1 411 ? -18.303 11.870 8.195 1.00 58.53 411 LEU A N 1
ATOM 3147 C CA . LEU A 1 411 ? -17.907 10.469 8.239 1.00 58.53 411 LEU A CA 1
ATOM 3148 C C . LEU A 1 411 ? -17.527 10.013 6.828 1.00 58.53 411 LEU A C 1
ATOM 3150 O O . LEU A 1 411 ? -18.320 10.217 5.917 1.00 58.53 411 LEU A O 1
ATOM 3154 N N . ILE A 1 412 ? -16.361 9.407 6.647 1.00 59.06 412 ILE A N 1
ATOM 3155 C CA . ILE A 1 412 ? -15.899 8.808 5.396 1.00 59.06 412 ILE A CA 1
ATOM 3156 C C . ILE A 1 412 ? -15.987 7.296 5.533 1.00 59.06 412 ILE A C 1
ATOM 3158 O O . ILE A 1 412 ? -15.381 6.740 6.441 1.00 59.06 412 ILE A O 1
ATOM 3162 N N . ASP A 1 413 ? -16.706 6.642 4.632 1.00 52.22 413 ASP A N 1
ATOM 3163 C CA . ASP A 1 413 ? -16.806 5.184 4.563 1.00 52.22 413 ASP A CA 1
ATOM 3164 C C . ASP A 1 413 ? -16.600 4.737 3.112 1.00 52.22 413 ASP A C 1
ATOM 3166 O O . ASP A 1 413 ? -17.456 4.961 2.249 1.00 52.22 413 ASP A O 1
ATOM 3170 N N . GLY A 1 414 ? -15.418 4.192 2.811 1.00 54.88 414 GLY A N 1
ATOM 3171 C CA . GLY A 1 414 ? -15.009 3.930 1.435 1.00 54.88 414 GLY A CA 1
ATOM 3172 C C . GLY A 1 414 ? -14.975 5.218 0.606 1.00 54.88 414 GLY A C 1
ATOM 3173 O O . GLY A 1 414 ? -14.340 6.214 0.962 1.00 54.88 414 GLY A O 1
ATOM 3174 N N . ALA A 1 415 ? -15.717 5.194 -0.502 1.00 55.47 415 ALA A N 1
ATOM 3175 C CA . ALA A 1 415 ? -15.896 6.315 -1.422 1.00 55.47 415 ALA A CA 1
ATOM 3176 C C . ALA A 1 415 ? -16.965 7.337 -0.972 1.00 55.47 415 ALA A C 1
ATOM 3178 O O . ALA A 1 415 ? -17.176 8.341 -1.655 1.00 55.47 415 ALA A O 1
ATOM 3179 N N . ASN A 1 416 ? -17.663 7.098 0.142 1.00 54.62 416 ASN A N 1
ATOM 3180 C CA . ASN A 1 416 ? -18.803 7.903 0.579 1.00 54.62 416 ASN A CA 1
ATOM 3181 C C . ASN A 1 416 ? -18.437 8.861 1.716 1.00 54.62 416 ASN A C 1
ATOM 3183 O O . ASN A 1 416 ? -17.667 8.506 2.606 1.00 54.62 416 ASN A O 1
ATOM 3187 N N . LYS A 1 417 ? -19.054 10.050 1.731 1.00 63.91 417 LYS A N 1
ATOM 3188 C CA . LYS A 1 417 ? -19.046 10.979 2.868 1.00 63.91 417 LYS A CA 1
ATOM 3189 C C . LYS A 1 417 ? -20.450 11.241 3.397 1.00 63.91 417 LYS A C 1
ATOM 3191 O O . LYS A 1 417 ? -21.384 11.450 2.627 1.00 63.91 417 LYS A O 1
ATOM 3196 N N . PHE A 1 418 ? -20.575 11.345 4.712 1.00 58.22 418 PHE A N 1
ATOM 3197 C CA . PHE A 1 418 ? -21.814 11.683 5.398 1.00 58.22 418 PHE A CA 1
ATOM 3198 C C . PHE A 1 418 ? -21.574 12.864 6.330 1.00 58.22 418 PHE A C 1
ATOM 3200 O O . PHE A 1 418 ? -20.780 12.764 7.259 1.00 58.22 418 PHE A O 1
ATOM 3207 N N . SER A 1 419 ? -22.250 13.987 6.110 1.00 68.19 419 SER A N 1
ATOM 3208 C CA . SER A 1 419 ? -22.143 15.135 7.016 1.00 68.19 419 SER A CA 1
ATOM 3209 C C . SER A 1 419 ? -22.714 14.783 8.393 1.00 68.19 419 SER A C 1
ATOM 3211 O O . SER A 1 419 ? -23.694 14.059 8.508 1.00 68.19 419 SER A O 1
ATOM 3213 N N . LEU A 1 420 ? -22.111 15.268 9.466 1.00 56.41 420 LEU A N 1
ATOM 3214 C CA . LEU A 1 420 ? -22.582 15.031 10.824 1.00 56.41 420 LEU A CA 1
ATOM 3215 C C . LEU A 1 420 ? -23.426 16.224 11.264 1.00 56.41 420 LEU A C 1
ATOM 3217 O O . LEU A 1 420 ? -22.943 17.359 11.325 1.00 56.41 420 LEU A O 1
ATOM 3221 N N . PHE A 1 421 ? -24.701 15.974 11.559 1.00 47.88 421 PHE A N 1
ATOM 3222 C CA . PHE A 1 421 ? -25.630 17.013 11.981 1.00 47.88 421 PHE A CA 1
ATOM 3223 C C . PHE A 1 421 ? -25.223 17.570 13.354 1.00 47.88 421 PHE A C 1
ATOM 3225 O O . PHE A 1 421 ? -25.098 16.832 14.330 1.00 47.88 421 PHE A O 1
ATOM 3232 N N . ASN A 1 422 ? -25.050 18.895 13.433 1.00 52.41 422 ASN A N 1
ATOM 3233 C CA . ASN A 1 422 ? -24.730 19.637 14.658 1.00 52.41 422 ASN A CA 1
ATOM 3234 C C . ASN A 1 422 ? -23.441 19.156 15.368 1.00 52.41 422 ASN A C 1
ATOM 3236 O O . ASN A 1 422 ? -23.464 18.750 16.537 1.00 52.41 422 ASN A O 1
ATOM 3240 N N . SER A 1 423 ? -22.314 19.226 14.643 1.00 51.62 423 SER A N 1
ATOM 3241 C CA . SER A 1 423 ? -20.981 18.744 15.049 1.00 51.62 423 SER A CA 1
ATOM 3242 C C . SER A 1 423 ? -20.612 19.095 16.496 1.00 51.62 423 SER A C 1
ATOM 3244 O O . SER A 1 423 ? -20.235 18.205 17.248 1.00 51.62 423 SER A O 1
ATOM 3246 N N . ASN A 1 424 ? -20.838 20.334 16.948 1.00 49.16 424 ASN A N 1
ATOM 3247 C CA . ASN A 1 424 ? -20.536 20.768 18.323 1.00 49.16 424 ASN A CA 1
ATOM 3248 C C . ASN A 1 424 ? -21.251 19.952 19.418 1.00 49.16 424 ASN A C 1
ATOM 3250 O O . ASN A 1 424 ? -20.674 19.714 20.477 1.00 49.16 424 ASN A O 1
ATOM 3254 N N . THR A 1 425 ? -22.476 19.481 19.165 1.00 45.81 425 THR A N 1
ATOM 3255 C CA . THR A 1 425 ? -23.194 18.574 20.084 1.00 45.81 425 THR A CA 1
ATOM 3256 C C . THR A 1 425 ? -22.939 17.098 19.804 1.00 45.81 425 THR A C 1
ATOM 3258 O O . THR A 1 425 ? -23.089 16.285 20.713 1.00 45.81 425 THR A O 1
ATOM 3261 N N . PHE A 1 426 ? -22.533 16.740 18.585 1.00 45.66 426 PHE A N 1
ATOM 3262 C CA . PHE A 1 426 ? -22.148 15.378 18.220 1.00 45.66 426 PHE A CA 1
ATOM 3263 C C . PHE A 1 426 ? -20.908 14.914 19.016 1.00 45.66 426 PHE A C 1
ATOM 3265 O O . PHE A 1 426 ? -20.941 13.832 19.596 1.00 45.66 426 PHE A O 1
ATOM 3272 N N . TRP A 1 427 ? -19.881 15.769 19.166 1.00 46.47 427 TRP A N 1
ATOM 3273 C CA . TRP A 1 427 ? -18.647 15.474 19.928 1.00 46.47 427 TRP A CA 1
ATOM 3274 C C . TRP A 1 427 ? -18.916 15.085 21.385 1.00 46.47 427 TRP A C 1
ATOM 3276 O O . TRP A 1 427 ? -18.463 14.051 21.867 1.00 46.47 427 TRP A O 1
ATOM 3286 N N . GLN A 1 428 ? -19.716 15.898 22.078 1.00 40.22 428 GLN A N 1
ATOM 3287 C CA . GLN A 1 428 ? -20.019 15.706 23.499 1.00 40.22 428 GLN A CA 1
ATOM 3288 C C . GLN A 1 428 ? -20.998 14.553 23.752 1.00 40.22 428 GLN A C 1
ATOM 3290 O O . GLN A 1 428 ? -20.973 13.951 24.821 1.00 40.22 428 GLN A O 1
ATOM 3295 N N . ARG A 1 429 ? -21.885 14.251 22.792 1.00 39.84 429 ARG A N 1
ATOM 3296 C CA . ARG A 1 429 ? -22.941 13.236 22.954 1.00 39.84 429 ARG A CA 1
ATOM 3297 C C . ARG A 1 429 ? -22.475 11.804 22.703 1.00 39.84 429 ARG A C 1
ATOM 3299 O O . ARG A 1 429 ? -23.174 10.897 23.142 1.00 39.84 429 ARG A O 1
ATOM 3306 N N . PHE A 1 430 ? -21.349 11.620 22.016 1.00 41.34 430 PHE A N 1
ATOM 3307 C CA . PHE A 1 430 ? -20.833 10.311 21.602 1.00 41.34 430 PHE A CA 1
ATOM 3308 C C . PHE A 1 430 ? -19.375 10.063 22.033 1.00 41.34 430 PHE A C 1
ATOM 3310 O O . PHE A 1 430 ? -18.733 9.157 21.524 1.00 41.34 430 PHE A O 1
ATOM 3317 N N . GLY A 1 431 ? -18.831 10.878 22.946 1.00 33.78 431 GLY A N 1
ATOM 3318 C CA . GLY A 1 431 ? -17.500 10.651 23.528 1.00 33.78 431 GLY A CA 1
ATOM 3319 C C . GLY A 1 431 ? -16.309 10.937 22.602 1.00 33.78 431 GLY A C 1
ATOM 3320 O O . GLY A 1 431 ? -15.170 10.662 22.973 1.00 33.78 431 GLY A O 1
ATOM 3321 N N . PHE A 1 432 ? -16.530 11.517 21.420 1.00 40.75 432 PHE A N 1
ATOM 3322 C CA . PHE A 1 432 ? -15.454 11.820 20.479 1.00 40.75 432 PHE A CA 1
ATOM 3323 C C . PHE A 1 432 ? -14.654 13.050 20.914 1.00 40.75 432 PHE A C 1
ATOM 3325 O O . PHE A 1 432 ? -15.192 14.152 21.048 1.00 40.75 432 PHE A O 1
ATOM 3332 N N . SER A 1 433 ? -13.339 12.885 21.053 1.00 42.75 433 SER A N 1
ATOM 3333 C CA . SER A 1 433 ? -12.421 14.021 21.173 1.00 42.75 433 SER A CA 1
ATOM 3334 C C . SER A 1 433 ? -12.312 14.764 19.834 1.00 42.75 433 SER A C 1
ATOM 3336 O O . SER A 1 433 ? -12.247 14.152 18.767 1.00 42.75 433 SER A O 1
ATOM 3338 N N . SER A 1 434 ? -12.216 16.096 19.873 1.00 47.31 434 SER A N 1
ATOM 3339 C CA . SER A 1 434 ? -11.959 16.928 18.685 1.00 47.31 434 SER A CA 1
ATOM 3340 C C . SER A 1 434 ? -10.638 16.582 17.982 1.00 47.31 434 SER A C 1
ATOM 3342 O O . SER A 1 434 ? -10.463 16.922 16.816 1.00 47.31 434 SER A O 1
ATOM 3344 N N . SER A 1 435 ? -9.739 15.861 18.661 1.00 45.72 435 SER A N 1
ATOM 3345 C CA . SER A 1 435 ? -8.492 15.320 18.112 1.00 45.72 435 SER A CA 1
ATOM 3346 C C . SER A 1 435 ? -8.674 14.162 17.121 1.00 45.72 435 SER A C 1
ATOM 3348 O O . SER A 1 435 ? -7.696 13.760 16.503 1.00 45.72 435 SER A O 1
ATOM 3350 N N . PHE A 1 436 ? -9.878 13.590 16.995 1.00 46.81 436 PHE A N 1
ATOM 3351 C CA . PHE A 1 436 ? -10.186 12.535 16.014 1.00 46.81 436 PHE A CA 1
ATOM 3352 C C . PHE A 1 436 ? -10.631 13.085 14.655 1.00 46.81 436 PHE A C 1
ATOM 3354 O O . PHE A 1 436 ? -10.762 12.322 13.700 1.00 46.81 436 PHE A O 1
ATOM 3361 N N . VAL A 1 437 ? -10.896 14.391 14.578 1.00 56.00 437 VAL A N 1
ATOM 3362 C CA . VAL A 1 437 ? -11.366 15.049 13.363 1.00 56.00 437 VAL A CA 1
ATOM 3363 C C . VAL A 1 437 ? -10.191 15.679 12.654 1.00 56.00 437 VAL A C 1
ATOM 3365 O O . VAL A 1 437 ? -9.599 16.639 13.151 1.00 56.00 437 VAL A O 1
ATOM 3368 N N . GLU A 1 438 ? -9.903 15.186 11.464 1.00 62.22 438 GLU A N 1
ATOM 3369 C CA . GLU A 1 438 ? -8.755 15.661 10.706 1.00 62.22 438 GLU A CA 1
ATOM 3370 C C . GLU A 1 438 ? -9.186 16.747 9.726 1.00 62.22 438 GLU A C 1
ATOM 3372 O O . GLU A 1 438 ? -10.246 16.676 9.094 1.00 62.22 438 GLU A O 1
ATOM 3377 N N . ASN A 1 439 ? -8.389 17.812 9.670 1.00 65.38 439 ASN A N 1
ATOM 3378 C CA . ASN A 1 439 ? -8.608 18.881 8.709 1.00 65.38 439 ASN A CA 1
ATOM 3379 C C . ASN A 1 439 ? -8.051 18.425 7.361 1.00 65.38 439 ASN A C 1
ATOM 3381 O O . ASN A 1 439 ? -6.842 18.285 7.213 1.00 65.38 439 ASN A O 1
ATOM 3385 N N . VAL A 1 440 ? -8.942 18.229 6.398 1.00 66.44 440 VAL A N 1
ATOM 3386 C CA . VAL A 1 440 ? -8.627 17.898 5.006 1.00 66.44 440 VAL A CA 1
ATOM 3387 C C . VAL A 1 440 ? -8.900 19.102 4.111 1.00 66.44 440 VAL A C 1
ATOM 3389 O O . VAL A 1 440 ? -9.687 20.000 4.458 1.00 66.44 440 VAL A O 1
ATOM 3392 N N . SER A 1 441 ? -8.278 19.142 2.936 1.00 68.50 441 SER A N 1
ATOM 3393 C CA . SER A 1 441 ? -8.603 20.178 1.954 1.00 68.50 441 SER A CA 1
ATOM 3394 C C . SER A 1 441 ? -10.039 20.019 1.439 1.00 68.50 441 SER A C 1
ATOM 3396 O O . SER A 1 441 ? -10.633 18.935 1.476 1.00 68.50 441 SER A O 1
ATOM 3398 N N . SER A 1 442 ? -10.615 21.100 0.909 1.00 72.81 442 SER A N 1
ATOM 3399 C CA . SER A 1 442 ? -11.941 21.037 0.284 1.00 72.81 442 SER A CA 1
ATOM 3400 C C . SER A 1 442 ? -11.952 20.080 -0.909 1.00 72.81 442 SER A C 1
ATOM 3402 O O . SER A 1 442 ? -12.957 19.420 -1.150 1.00 72.81 442 SER A O 1
ATOM 3404 N N . SER A 1 443 ? -10.837 19.975 -1.640 1.00 65.94 443 SER A N 1
ATOM 3405 C CA . SER A 1 443 ? -10.687 19.055 -2.771 1.00 65.94 443 SER A CA 1
ATOM 3406 C C . SER A 1 443 ? -10.786 17.595 -2.349 1.00 65.94 443 SER A C 1
ATOM 3408 O O . SER A 1 443 ? -11.497 16.831 -2.994 1.00 65.94 443 SER A O 1
ATOM 3410 N N . VAL A 1 444 ? -10.152 17.218 -1.239 1.00 62.44 444 VAL A N 1
ATOM 3411 C CA . VAL A 1 444 ? -10.219 15.845 -0.727 1.00 62.44 444 VAL A CA 1
ATOM 3412 C C . VAL A 1 444 ? -11.571 15.548 -0.126 1.00 62.44 444 VAL A C 1
ATOM 3414 O O . VAL A 1 444 ? -12.141 14.501 -0.394 1.00 62.44 444 VAL A O 1
ATOM 3417 N N . LEU A 1 445 ? -12.177 16.502 0.577 1.00 68.69 445 LEU A N 1
ATOM 3418 C CA . LEU A 1 445 ? -13.561 16.330 0.990 1.00 68.69 445 LEU A CA 1
ATOM 3419 C C . LEU A 1 445 ? -14.497 16.139 -0.220 1.00 68.69 445 LEU A C 1
ATOM 3421 O O . LEU A 1 445 ? -15.464 15.388 -0.133 1.00 68.69 445 LEU A O 1
ATOM 3425 N N . ASN A 1 446 ? -14.244 16.807 -1.344 1.00 73.94 446 ASN A N 1
ATOM 3426 C CA . ASN A 1 446 ? -15.074 16.729 -2.548 1.00 73.94 446 ASN A CA 1
ATOM 3427 C C . ASN A 1 446 ? -14.817 15.497 -3.427 1.00 73.94 446 ASN A C 1
ATOM 3429 O O . ASN A 1 446 ? -15.655 15.221 -4.279 1.00 73.94 446 ASN A O 1
ATOM 3433 N N . SER A 1 447 ? -13.740 14.737 -3.202 1.00 66.56 447 SER A N 1
ATOM 3434 C CA . SER A 1 447 ? -13.495 13.468 -3.908 1.00 66.56 447 SER A CA 1
ATOM 3435 C C . SER A 1 447 ? -14.388 12.317 -3.413 1.00 66.56 447 SER A C 1
ATOM 3437 O O . SER A 1 447 ? -14.500 11.284 -4.077 1.00 66.56 447 SER A O 1
ATOM 3439 N N . PHE A 1 448 ? -15.050 12.498 -2.264 1.00 59.03 448 PHE A N 1
ATOM 3440 C CA . PHE A 1 448 ? -16.023 11.558 -1.712 1.00 59.03 448 PHE A CA 1
ATOM 3441 C C . PHE A 1 448 ? -17.459 11.914 -2.109 1.00 59.03 448 PHE A C 1
ATOM 3443 O O . PHE A 1 448 ? -17.882 13.076 -2.051 1.00 59.03 448 PHE A O 1
ATOM 3450 N N . THR A 1 449 ? -18.247 10.888 -2.418 1.00 64.56 449 THR A N 1
ATOM 3451 C CA . THR A 1 449 ? -19.660 11.005 -2.793 1.00 64.56 449 THR A CA 1
ATOM 3452 C C . THR A 1 449 ? -20.505 11.370 -1.574 1.00 64.56 449 THR A C 1
ATOM 3454 O O . THR A 1 449 ? -20.497 10.654 -0.576 1.00 64.56 449 THR A O 1
ATOM 3457 N N . ASN A 1 450 ? -21.234 12.490 -1.620 1.00 68.19 450 ASN A N 1
ATOM 3458 C CA . ASN A 1 450 ? -22.063 12.933 -0.495 1.00 68.19 450 ASN A CA 1
ATOM 3459 C C . ASN A 1 450 ? -23.343 12.096 -0.375 1.00 68.19 450 ASN A C 1
ATOM 3461 O O . ASN A 1 450 ? -24.162 12.100 -1.287 1.00 68.19 450 ASN A O 1
ATOM 3465 N N . GLN A 1 451 ? -23.529 11.447 0.771 1.00 58.59 451 GLN A N 1
ATOM 3466 C CA . GLN A 1 451 ? -24.663 10.569 1.069 1.00 58.59 451 GLN A CA 1
ATOM 3467 C C . GLN A 1 451 ? -25.672 11.189 2.059 1.00 58.59 451 GLN A C 1
ATOM 3469 O O . GLN A 1 451 ? -26.607 10.523 2.490 1.00 58.59 451 GLN A O 1
ATOM 3474 N N . GLY A 1 452 ? -25.513 12.468 2.435 1.00 60.47 452 GLY A N 1
ATOM 3475 C CA . GLY A 1 452 ? -26.467 13.194 3.290 1.00 60.47 452 GLY A CA 1
ATOM 3476 C C . GLY A 1 452 ? -25.942 13.513 4.695 1.00 60.47 452 GLY A C 1
ATOM 3477 O O . GLY A 1 452 ? -24.740 13.727 4.875 1.00 60.47 452 GLY A O 1
ATOM 3478 N N . SER A 1 453 ? -26.834 13.627 5.691 1.00 56.56 453 SER A N 1
ATOM 3479 C CA . SER A 1 453 ? -26.482 14.029 7.067 1.00 56.56 453 SER A CA 1
ATOM 3480 C C . SER A 1 453 ? -26.841 12.985 8.122 1.00 56.56 453 SER A C 1
ATOM 3482 O O . SER A 1 453 ? -28.015 12.798 8.407 1.00 56.56 453 SER A O 1
ATOM 3484 N N . LEU A 1 454 ? -25.857 12.388 8.790 1.00 51.06 454 LEU A N 1
ATOM 3485 C CA . LEU A 1 454 ? -26.086 11.500 9.931 1.00 51.06 454 LEU A CA 1
ATOM 3486 C C . LEU A 1 454 ? -26.418 12.299 11.198 1.00 51.06 454 LEU A C 1
ATOM 3488 O O . LEU A 1 454 ? -25.755 13.285 11.526 1.00 51.06 454 LEU A O 1
ATOM 3492 N N . THR A 1 455 ? -27.430 11.847 11.938 1.00 48.88 455 THR A N 1
ATOM 3493 C CA . THR A 1 455 ? -27.908 12.447 13.194 1.00 48.88 455 THR A CA 1
ATOM 3494 C C . THR A 1 455 ? -27.562 11.609 14.432 1.00 48.88 455 THR A C 1
ATOM 3496 O O . THR A 1 455 ? -27.555 12.151 15.540 1.00 48.88 455 THR A O 1
ATOM 3499 N N . GLY A 1 456 ? -27.211 10.321 14.283 1.00 49.44 456 GLY A N 1
ATOM 3500 C CA . GLY A 1 456 ? -26.586 9.527 15.354 1.00 49.44 456 GLY A CA 1
ATOM 3501 C C . GLY A 1 456 ? -26.630 8.003 15.178 1.00 49.44 456 GLY A C 1
ATOM 3502 O O . GLY A 1 456 ? -27.165 7.500 14.197 1.00 49.44 456 GLY A O 1
ATOM 3503 N N . LEU A 1 457 ? -26.110 7.270 16.174 1.00 50.38 457 LEU A N 1
ATOM 3504 C CA . LEU A 1 457 ? -26.187 5.803 16.301 1.00 50.38 457 LEU A CA 1
ATOM 3505 C C . LEU A 1 457 ? -27.261 5.378 17.315 1.00 50.38 457 LEU A C 1
ATOM 3507 O O . LEU A 1 457 ? -27.257 5.832 18.462 1.00 50.38 457 LEU A O 1
ATOM 3511 N N . TRP A 1 458 ? -28.203 4.535 16.891 1.00 53.41 458 TRP A N 1
ATOM 3512 C CA . TRP A 1 458 ? -29.402 4.179 17.653 1.00 53.41 458 TRP A CA 1
ATOM 3513 C C . TRP A 1 458 ? -29.633 2.664 17.650 1.00 53.41 458 TRP A C 1
ATOM 3515 O O . TRP A 1 458 ? -29.314 1.977 16.688 1.00 53.41 458 TRP A O 1
ATOM 3525 N N . LYS A 1 459 ? -30.230 2.123 18.710 1.00 54.09 459 LYS A N 1
ATOM 3526 C CA . LYS A 1 459 ? -30.721 0.737 18.781 1.00 54.09 459 LYS A CA 1
ATOM 3527 C C . LYS A 1 459 ? -32.051 0.686 19.518 1.00 54.09 459 LYS A C 1
ATOM 3529 O O . LYS A 1 459 ? -32.317 1.540 20.367 1.00 54.09 459 LYS A O 1
ATOM 3534 N N . THR A 1 460 ? -32.883 -0.309 19.223 1.00 56.28 460 THR A N 1
ATOM 3535 C CA . THR A 1 460 ? -34.140 -0.491 19.957 1.00 56.28 460 THR A CA 1
ATOM 3536 C C . THR A 1 460 ? -33.907 -1.200 21.288 1.00 56.28 460 THR A C 1
ATOM 3538 O O . THR A 1 460 ? -32.989 -2.007 21.448 1.00 56.28 460 THR A O 1
ATOM 3541 N N . GLN A 1 461 ? -34.737 -0.880 22.276 1.00 49.56 461 GLN A N 1
ATOM 3542 C CA . GLN A 1 461 ? -34.700 -1.505 23.593 1.00 49.56 461 GLN A CA 1
ATOM 3543 C C . GLN A 1 461 ? -34.969 -3.017 23.458 1.00 49.56 461 GLN A C 1
ATOM 3545 O O . GLN A 1 461 ? -36.053 -3.425 23.057 1.00 49.56 461 GLN A O 1
ATOM 3550 N N . GLY A 1 462 ? -33.958 -3.848 23.744 1.00 49.44 462 GLY A N 1
ATOM 3551 C CA . GLY A 1 462 ? -34.033 -5.311 23.608 1.00 49.44 462 GLY A CA 1
ATOM 3552 C C . GLY A 1 462 ? -33.451 -5.901 22.313 1.00 49.44 462 GLY A C 1
ATOM 3553 O O . GLY A 1 462 ? -33.362 -7.121 22.217 1.00 49.44 462 GLY A O 1
ATOM 3554 N N . ASN A 1 463 ? -32.996 -5.082 21.353 1.00 53.94 463 ASN A N 1
ATOM 3555 C CA . ASN A 1 463 ? -32.316 -5.536 20.130 1.00 53.94 463 ASN A CA 1
ATOM 3556 C C . ASN A 1 463 ? -30.840 -5.084 20.117 1.00 53.94 463 ASN A C 1
ATOM 3558 O O . ASN A 1 463 ? -30.516 -3.957 20.496 1.00 53.94 463 ASN A O 1
ATOM 3562 N N . SER A 1 464 ? -29.932 -5.955 19.672 1.00 51.38 464 SER A N 1
ATOM 3563 C CA . SER A 1 464 ? -28.501 -5.655 19.505 1.00 51.38 464 SER A CA 1
ATOM 3564 C C . SER A 1 464 ? -28.150 -5.027 18.151 1.00 51.38 464 SER A C 1
ATOM 3566 O O . SER A 1 464 ? -27.013 -4.601 17.960 1.00 51.38 464 SER A O 1
ATOM 3568 N N . GLN A 1 465 ? -29.092 -4.979 17.206 1.00 53.75 465 GLN A N 1
ATOM 3569 C CA . GLN A 1 465 ? -28.924 -4.343 15.905 1.00 53.75 465 GLN A CA 1
ATOM 3570 C C . GLN A 1 465 ? -28.829 -2.825 16.086 1.00 53.75 465 GLN A C 1
ATOM 3572 O O . GLN A 1 465 ? -29.764 -2.178 16.563 1.00 53.75 465 GLN A O 1
ATOM 3577 N N . VAL A 1 466 ? -27.681 -2.268 15.711 1.00 51.38 466 VAL A N 1
ATOM 3578 C CA . VAL A 1 466 ? -27.438 -0.825 15.735 1.00 51.38 466 VAL A CA 1
ATOM 3579 C C . VAL A 1 466 ? -27.786 -0.241 14.375 1.00 51.38 466 VAL A C 1
ATOM 3581 O O . VAL A 1 466 ? -27.668 -0.923 13.355 1.00 51.38 466 VAL A O 1
ATOM 3584 N N . TYR A 1 467 ? -28.239 1.004 14.371 1.00 54.03 467 TYR A N 1
ATOM 3585 C CA . TYR A 1 467 ? -28.603 1.753 13.190 1.00 54.03 467 TYR A CA 1
ATOM 3586 C C . TYR A 1 467 ? -27.912 3.110 13.188 1.00 54.03 467 TYR A C 1
ATOM 3588 O O . TYR A 1 467 ? -27.869 3.780 14.218 1.00 54.03 467 TYR A O 1
ATOM 3596 N N . PHE A 1 468 ? -27.429 3.541 12.031 1.00 51.94 468 PHE A N 1
ATOM 3597 C CA . PHE A 1 468 ? -27.229 4.962 11.789 1.00 51.94 468 PHE A CA 1
ATOM 3598 C C . PHE A 1 468 ? -28.586 5.590 11.472 1.00 51.94 468 PHE A C 1
ATOM 3600 O O . PHE A 1 468 ? -29.362 5.036 10.697 1.00 51.94 468 PHE A O 1
ATOM 3607 N N . ILE A 1 469 ? -28.882 6.725 12.093 1.00 47.34 469 ILE A N 1
ATOM 3608 C CA . ILE A 1 469 ? -30.108 7.499 11.893 1.00 47.34 469 ILE A CA 1
ATOM 3609 C C . ILE A 1 469 ? -29.715 8.825 11.260 1.00 47.34 469 ILE A C 1
ATOM 3611 O O . ILE A 1 469 ? -28.724 9.428 11.676 1.00 47.34 469 ILE A O 1
ATOM 3615 N N . ASP A 1 470 ? -30.467 9.264 10.255 1.00 48.78 470 ASP A N 1
ATOM 3616 C CA . ASP A 1 470 ? -30.432 10.636 9.742 1.00 48.78 470 ASP A CA 1
ATOM 3617 C C . ASP A 1 470 ? -31.703 11.404 10.178 1.00 48.78 470 ASP A C 1
ATOM 3619 O O . ASP A 1 470 ? -32.336 11.049 11.169 1.00 48.78 470 ASP A O 1
ATOM 3623 N N . LEU A 1 471 ? -32.062 12.523 9.539 1.00 43.22 471 LEU A N 1
ATOM 3624 C CA . LEU A 1 471 ? -33.283 13.269 9.896 1.00 43.22 471 LEU A CA 1
ATOM 3625 C C . LEU A 1 471 ? -34.588 12.590 9.422 1.00 43.22 471 LEU A C 1
ATOM 3627 O O . LEU A 1 471 ? -35.666 13.062 9.781 1.00 43.22 471 LEU A O 1
ATOM 3631 N N . LYS A 1 472 ? -34.511 11.544 8.590 1.00 44.41 472 LYS A N 1
ATOM 3632 C CA . LYS A 1 472 ? -35.634 10.947 7.847 1.00 44.41 472 LYS A CA 1
ATOM 3633 C C . LYS A 1 472 ? -35.619 9.409 7.760 1.00 44.41 472 LYS A C 1
ATOM 3635 O O . LYS A 1 472 ? -36.668 8.851 7.474 1.00 44.41 472 LYS A O 1
ATOM 3640 N N . SER A 1 473 ? -34.499 8.729 8.004 1.00 48.88 473 SER A N 1
ATOM 3641 C CA . SER A 1 473 ? -34.282 7.309 7.685 1.00 48.88 473 SER A CA 1
ATOM 3642 C C . SER A 1 473 ? -33.354 6.603 8.684 1.00 48.88 473 SER A C 1
ATOM 3644 O O . SER A 1 473 ? -32.584 7.248 9.404 1.00 48.88 473 SER A O 1
ATOM 3646 N N . ARG A 1 474 ? -33.410 5.258 8.710 1.00 50.38 474 ARG A N 1
ATOM 3647 C CA . ARG A 1 474 ? -32.529 4.398 9.527 1.00 50.38 474 ARG A CA 1
ATOM 3648 C C . ARG A 1 474 ? -31.803 3.314 8.718 1.00 50.38 474 ARG A C 1
ATOM 3650 O O . ARG A 1 474 ? -32.443 2.567 7.980 1.00 50.38 474 ARG A O 1
ATOM 3657 N N . TYR A 1 475 ? -30.494 3.160 8.933 1.00 50.06 475 TYR A N 1
ATOM 3658 C CA . TYR A 1 475 ? -29.603 2.218 8.230 1.00 50.06 475 TYR A CA 1
ATOM 3659 C C . TYR A 1 475 ? -29.036 1.180 9.196 1.00 50.06 475 TYR A C 1
ATOM 3661 O O . TYR A 1 475 ? -28.441 1.565 10.195 1.00 50.06 475 TYR A O 1
ATOM 3669 N N . SER A 1 476 ? -29.184 -0.125 8.935 1.00 49.00 476 SER A N 1
ATOM 3670 C CA . SER A 1 476 ? -28.675 -1.165 9.853 1.00 49.00 476 SER A CA 1
ATOM 3671 C C . SER A 1 476 ? -27.152 -1.327 9.747 1.00 49.00 476 SER A C 1
ATOM 3673 O O . SER A 1 476 ? -26.638 -1.543 8.655 1.00 49.00 476 SER A O 1
ATOM 3675 N N . VAL A 1 477 ? -26.447 -1.291 10.877 1.00 47.53 477 VAL A N 1
ATOM 3676 C CA . VAL A 1 477 ? -24.986 -1.435 11.005 1.00 47.53 477 VAL A CA 1
ATOM 3677 C C . VAL A 1 477 ? -24.602 -2.890 11.286 1.00 47.53 477 VAL A C 1
ATOM 3679 O O . VAL A 1 477 ? -25.219 -3.532 12.136 1.00 47.53 477 VAL A O 1
ATOM 3682 N N . TRP A 1 478 ? -23.573 -3.436 10.630 1.00 47.03 478 TRP A N 1
ATOM 3683 C CA . TRP A 1 478 ? -23.122 -4.807 10.906 1.00 47.03 478 TRP A CA 1
ATOM 3684 C C . TRP A 1 478 ? -22.589 -4.925 12.347 1.00 47.03 478 TRP A C 1
ATOM 3686 O O . TRP A 1 478 ? -21.615 -4.256 12.695 1.00 47.03 478 TRP A O 1
ATOM 3696 N N . PRO A 1 479 ? -23.155 -5.792 13.206 1.00 47.62 479 PRO A N 1
ATOM 3697 C CA . PRO A 1 479 ? -22.627 -6.003 14.544 1.00 47.62 479 PRO A CA 1
ATOM 3698 C C . PRO A 1 479 ? -21.453 -6.988 14.468 1.00 47.62 479 PRO A C 1
ATOM 3700 O O . PRO A 1 479 ? -21.621 -8.187 14.672 1.00 47.62 479 PRO A O 1
ATOM 3703 N N . SER A 1 480 ? -20.258 -6.505 14.128 1.00 41.69 480 SER A N 1
ATOM 3704 C CA . SER A 1 480 ? -19.023 -7.288 14.243 1.00 41.69 480 SER A CA 1
ATOM 3705 C C . SER A 1 480 ? -18.032 -6.551 15.131 1.00 41.69 480 SER A C 1
ATOM 3707 O O . SER A 1 480 ? -17.960 -5.324 15.125 1.00 41.69 480 SER A O 1
ATOM 3709 N N . ASN A 1 481 ? -17.243 -7.298 15.903 1.00 40.78 481 ASN A N 1
ATOM 3710 C CA . ASN A 1 481 ? -16.181 -6.706 16.720 1.00 40.78 481 ASN A CA 1
ATOM 3711 C C . ASN A 1 481 ? -15.147 -5.972 15.850 1.00 40.78 481 ASN A C 1
ATOM 3713 O O . ASN A 1 481 ? -14.561 -4.998 16.304 1.00 40.78 481 ASN A O 1
ATOM 3717 N N . ALA A 1 482 ? -14.993 -6.382 14.585 1.00 38.84 482 ALA A N 1
ATOM 3718 C CA . ALA A 1 482 ? -14.191 -5.679 13.591 1.00 38.84 482 ALA A CA 1
ATOM 3719 C C . ALA A 1 482 ? -14.754 -4.286 13.273 1.00 38.84 482 ALA A C 1
ATOM 3721 O O . ALA A 1 482 ? -13.991 -3.331 13.274 1.00 38.84 482 ALA A O 1
ATOM 3722 N N . PHE A 1 483 ? -16.073 -4.133 13.089 1.00 42.78 483 PHE A N 1
ATOM 3723 C CA . PHE A 1 483 ? -16.696 -2.817 12.913 1.00 42.78 483 PHE A CA 1
ATOM 3724 C C . PHE A 1 483 ? -16.470 -1.945 14.159 1.00 42.78 483 PHE A C 1
ATOM 3726 O O . PHE A 1 483 ? -15.845 -0.896 14.074 1.00 42.78 483 PHE A O 1
ATOM 3733 N N . TRP A 1 484 ? -16.873 -2.398 15.348 1.00 47.78 484 TRP A N 1
ATOM 3734 C CA . TRP A 1 484 ? -16.735 -1.593 16.572 1.00 47.78 484 TRP A CA 1
ATOM 3735 C C . TRP A 1 484 ? -15.279 -1.204 16.882 1.00 47.78 484 TRP A C 1
ATOM 3737 O O . TRP A 1 484 ? -15.015 -0.057 17.234 1.00 47.78 484 TRP A O 1
ATOM 3747 N N . SER A 1 485 ? -14.329 -2.124 16.673 1.00 42.25 485 SER A N 1
ATOM 3748 C CA . SER A 1 485 ? -12.890 -1.882 16.852 1.00 42.25 485 SER A CA 1
ATOM 3749 C C . SER A 1 485 ? -12.292 -0.965 15.781 1.00 42.25 485 SER A C 1
ATOM 3751 O O . SER A 1 485 ? -11.347 -0.236 16.075 1.00 42.25 485 SER A O 1
ATOM 3753 N N . ARG A 1 486 ? -12.819 -0.994 14.550 1.00 40.97 486 ARG A N 1
ATOM 3754 C CA . ARG A 1 486 ? -12.388 -0.133 13.435 1.00 40.97 486 ARG A CA 1
ATOM 3755 C C . ARG A 1 486 ? -12.776 1.329 13.660 1.00 40.97 486 ARG A C 1
ATOM 3757 O O . ARG A 1 486 ? -12.050 2.218 13.228 1.00 40.97 486 ARG A O 1
ATOM 3764 N N . TRP A 1 487 ? -13.873 1.569 14.378 1.00 41.75 487 TRP A N 1
ATOM 3765 C CA . TRP A 1 487 ? -14.422 2.906 14.630 1.00 41.75 487 TRP A CA 1
ATOM 3766 C C . TRP A 1 487 ? -14.224 3.426 16.064 1.00 41.75 487 TRP A C 1
ATOM 3768 O O . TRP A 1 487 ? -14.567 4.573 16.336 1.00 41.75 487 TRP A O 1
ATOM 3778 N N . ASP A 1 488 ? -13.650 2.616 16.965 1.00 37.78 488 ASP A N 1
ATOM 3779 C CA . ASP A 1 488 ? -13.434 2.952 18.389 1.00 37.78 488 ASP A CA 1
ATOM 3780 C C . ASP A 1 488 ? -14.742 3.295 19.138 1.00 37.78 488 ASP A C 1
ATOM 3782 O O . ASP A 1 488 ? -14.763 4.083 20.078 1.00 37.78 488 ASP A O 1
ATOM 3786 N N . PHE A 1 489 ? -15.866 2.730 18.686 1.00 44.28 489 PHE A N 1
ATOM 3787 C CA . PHE A 1 489 ? -17.191 2.962 19.263 1.00 44.28 489 PHE A CA 1
ATOM 3788 C C . PHE A 1 489 ? -17.464 1.982 20.415 1.00 44.28 489 PHE A C 1
ATOM 3790 O O . PHE A 1 489 ? -17.235 0.772 20.311 1.00 44.28 489 PHE A O 1
ATOM 3797 N N . HIS A 1 490 ? -18.054 2.483 21.494 1.00 45.03 490 HIS A N 1
ATOM 3798 C CA . HIS A 1 490 ? -18.485 1.720 22.656 1.00 45.03 490 HIS A CA 1
ATOM 3799 C C . HIS A 1 490 ? -20.013 1.615 22.741 1.00 45.03 490 HIS A C 1
ATOM 3801 O O . HIS A 1 490 ? -20.777 2.407 22.198 1.00 45.03 490 HIS A O 1
ATOM 3807 N N . ASN A 1 491 ? -20.500 0.630 23.503 1.00 46.56 491 ASN A N 1
ATOM 3808 C CA . ASN A 1 491 ? -21.937 0.463 23.759 1.00 46.56 491 ASN A CA 1
ATOM 3809 C C . ASN A 1 491 ? -22.590 1.689 24.432 1.00 46.56 491 ASN A C 1
ATOM 3811 O O . ASN A 1 491 ? -23.812 1.822 24.368 1.00 46.56 491 ASN A O 1
ATOM 3815 N N . SER A 1 492 ? -21.798 2.540 25.096 1.00 43.75 492 SER A N 1
ATOM 3816 C CA . SER A 1 492 ? -22.215 3.834 25.655 1.00 43.75 492 SER A CA 1
ATOM 3817 C C . SER A 1 492 ? -22.607 4.853 24.587 1.00 43.75 492 SER A C 1
ATOM 3819 O O . SER A 1 492 ? -23.395 5.750 24.874 1.00 43.75 492 SER A O 1
ATOM 3821 N N . ASP A 1 493 ? -22.110 4.683 23.363 1.00 42.88 493 ASP A N 1
ATOM 3822 C CA . ASP A 1 493 ? -22.235 5.655 22.275 1.00 42.88 493 ASP A CA 1
ATOM 3823 C C . ASP A 1 493 ? -23.469 5.358 21.405 1.00 42.88 493 ASP A C 1
ATOM 3825 O O . ASP A 1 493 ? -23.807 6.100 20.489 1.00 42.88 493 ASP A O 1
ATOM 3829 N N . VAL A 1 494 ? -24.201 4.280 21.703 1.00 47.09 494 VAL A N 1
ATOM 3830 C CA . VAL A 1 494 ? -25.422 3.900 20.988 1.00 47.09 494 VAL A CA 1
ATOM 3831 C C . VAL A 1 494 ? -26.647 4.268 21.819 1.00 47.09 494 VAL A C 1
ATOM 3833 O O . VAL A 1 494 ? -26.904 3.683 22.879 1.00 47.09 494 VAL A O 1
ATOM 3836 N N . ARG A 1 495 ? -27.469 5.200 21.319 1.00 45.94 495 ARG A N 1
ATOM 3837 C CA . ARG A 1 495 ? -28.724 5.565 21.988 1.00 45.94 495 ARG A CA 1
ATOM 3838 C C . ARG A 1 495 ? -29.705 4.408 21.937 1.00 45.94 495 ARG A C 1
ATOM 3840 O O . ARG A 1 495 ? -30.052 3.913 20.871 1.00 45.94 495 ARG A O 1
ATOM 3847 N N . THR A 1 496 ? -30.181 4.005 23.107 1.00 49.41 496 THR A N 1
ATOM 3848 C CA . THR A 1 496 ? -31.271 3.036 23.203 1.00 49.41 496 THR A CA 1
ATOM 3849 C C . THR A 1 496 ? -32.590 3.790 23.190 1.00 49.41 496 THR A C 1
ATOM 3851 O O . THR A 1 496 ? -32.791 4.684 24.011 1.00 49.41 496 THR A O 1
ATOM 3854 N N . VAL A 1 497 ? -33.464 3.442 22.256 1.00 47.97 497 VAL A N 1
ATOM 3855 C CA . VAL A 1 497 ? -34.768 4.083 22.068 1.00 47.97 497 VAL A CA 1
ATOM 3856 C C . VAL A 1 497 ? -35.888 3.047 22.051 1.00 47.97 497 VAL A C 1
ATOM 3858 O O . VAL A 1 497 ? -35.632 1.855 21.859 1.00 47.97 497 VAL A O 1
ATOM 3861 N N . SER A 1 498 ? -37.129 3.483 22.265 1.00 47.34 498 SER A N 1
ATOM 3862 C CA . SER A 1 498 ? -38.295 2.617 22.075 1.00 47.34 498 SER A CA 1
ATOM 3863 C C . SER A 1 498 ? -38.428 2.199 20.605 1.00 47.34 498 SER A C 1
ATOM 3865 O O . SER A 1 498 ? -37.964 2.905 19.704 1.00 47.34 498 SER A O 1
ATOM 3867 N N . SER A 1 499 ? -39.057 1.047 20.361 1.00 50.59 499 SER A N 1
ATOM 3868 C CA . SER A 1 499 ? -39.429 0.570 19.018 1.00 50.59 499 SER A CA 1
ATOM 3869 C C . SER A 1 499 ? -40.177 1.643 18.228 1.00 50.59 499 SER A C 1
ATOM 3871 O O . SER A 1 499 ? -39.813 1.941 17.096 1.00 50.59 499 SER A O 1
ATOM 3873 N N . ASP A 1 500 ? -41.124 2.304 18.883 1.00 47.22 500 ASP A N 1
ATOM 3874 C CA . ASP A 1 500 ? -42.038 3.267 18.270 1.00 47.22 500 ASP A CA 1
ATOM 3875 C C . ASP A 1 500 ? -41.298 4.519 17.779 1.00 47.22 500 ASP A C 1
ATOM 3877 O O . ASP A 1 500 ? -41.613 5.072 16.730 1.00 47.22 500 ASP A O 1
ATOM 3881 N N . LEU A 1 501 ? -40.256 4.952 18.504 1.00 43.69 501 LEU A N 1
ATOM 3882 C CA . LEU A 1 501 ? -39.418 6.075 18.078 1.00 43.69 501 LEU A CA 1
ATOM 3883 C C . LEU A 1 501 ? -38.540 5.694 16.879 1.00 43.69 501 LEU A C 1
ATOM 3885 O O . LEU A 1 501 ? -38.261 6.535 16.031 1.00 43.69 501 LEU A O 1
ATOM 3889 N N . MET A 1 502 ? -38.108 4.433 16.802 1.00 51.38 502 MET A N 1
ATOM 3890 C CA . MET A 1 502 ? -37.337 3.923 15.670 1.00 51.38 502 MET A CA 1
ATOM 3891 C C . MET A 1 502 ? -38.206 3.851 14.408 1.00 51.38 502 MET A C 1
ATOM 3893 O O . MET A 1 502 ? -37.738 4.195 13.327 1.00 51.38 502 MET A O 1
ATOM 3897 N N . GLU A 1 503 ? -39.474 3.458 14.553 1.00 50.00 503 GLU A N 1
ATOM 3898 C CA . GLU A 1 503 ? -40.478 3.339 13.485 1.00 50.00 503 GLU A CA 1
ATOM 3899 C C . GLU A 1 503 ? -40.833 4.653 12.782 1.00 50.00 503 GLU A C 1
ATOM 3901 O O . GLU A 1 503 ? -41.212 4.616 11.613 1.00 50.00 503 GLU A O 1
ATOM 3906 N N . LEU A 1 504 ? -40.602 5.802 13.425 1.00 41.31 504 LEU A N 1
ATOM 3907 C CA . LEU A 1 504 ? -40.714 7.124 12.792 1.00 41.31 504 LEU A CA 1
ATOM 3908 C C . LEU A 1 504 ? -39.683 7.357 11.678 1.00 41.31 504 LEU A C 1
ATOM 3910 O O . LEU A 1 504 ? -39.881 8.229 10.835 1.00 41.31 504 LEU A O 1
ATOM 3914 N N . PHE A 1 505 ? -38.594 6.588 11.676 1.00 41.25 505 PHE A N 1
ATOM 3915 C CA . PHE A 1 505 ? -37.572 6.602 10.638 1.00 41.25 505 PHE A CA 1
ATOM 3916 C C . PHE A 1 505 ? -37.787 5.389 9.728 1.00 41.25 505 PHE A C 1
ATOM 3918 O O . PHE A 1 505 ? -37.499 4.267 10.164 1.00 41.25 505 PHE A O 1
ATOM 3925 N N . PRO A 1 506 ? -38.299 5.567 8.495 1.00 43.28 506 PRO A N 1
ATOM 3926 C CA . PRO A 1 506 ? -38.408 4.505 7.508 1.00 43.28 506 PRO A CA 1
ATOM 3927 C C . PRO A 1 506 ? -37.161 3.611 7.464 1.00 43.28 506 PRO A C 1
ATOM 3929 O O . PRO A 1 506 ? -36.028 4.089 7.343 1.00 43.28 506 PRO A O 1
ATOM 3932 N N . TYR A 1 507 ? -37.376 2.300 7.607 1.00 39.25 507 TYR A N 1
ATOM 3933 C CA . TYR A 1 507 ? -36.323 1.301 7.463 1.00 39.25 507 TYR A CA 1
ATOM 3934 C C . TYR A 1 507 ? -36.012 1.133 5.987 1.00 39.25 507 TYR A C 1
ATOM 3936 O O . TYR A 1 507 ? -36.868 0.694 5.227 1.00 39.25 507 TYR A O 1
ATOM 3944 N N . VAL A 1 508 ? -34.788 1.464 5.594 1.00 40.66 508 VAL A N 1
ATOM 3945 C CA . VAL A 1 508 ? -34.377 1.408 4.184 1.00 40.66 508 VAL A CA 1
ATOM 3946 C C . VAL A 1 508 ? -33.817 0.028 3.793 1.00 40.66 508 VAL A C 1
ATOM 3948 O O . VAL A 1 508 ? -33.195 -0.116 2.747 1.00 40.66 508 VAL A O 1
ATOM 3951 N N . GLY A 1 509 ? -34.061 -1.003 4.617 1.00 38.62 509 GLY A N 1
ATOM 3952 C CA . GLY A 1 509 ? -33.755 -2.403 4.305 1.00 38.62 509 GLY A CA 1
ATOM 3953 C C . GLY A 1 509 ? -32.298 -2.836 4.523 1.00 38.62 509 GLY A C 1
ATOM 3954 O O . GLY A 1 509 ? -31.454 -2.088 5.023 1.00 38.62 509 GLY A O 1
ATOM 3955 N N . ARG A 1 510 ? -32.021 -4.096 4.156 1.00 44.34 510 ARG A N 1
ATOM 3956 C CA . ARG A 1 510 ? -30.682 -4.695 3.981 1.00 44.34 510 ARG A CA 1
ATOM 3957 C C . ARG A 1 510 ? -30.532 -5.093 2.508 1.00 44.34 510 ARG A C 1
ATOM 3959 O O . ARG A 1 510 ? -31.410 -5.759 1.974 1.00 44.34 510 ARG A O 1
ATOM 3966 N N . LEU A 1 511 ? -29.414 -4.765 1.868 1.00 34.81 511 LEU A N 1
ATOM 3967 C CA . LEU A 1 511 ? -29.113 -5.218 0.500 1.00 34.81 511 LEU A CA 1
ATOM 3968 C C . LEU A 1 511 ? -28.825 -6.730 0.486 1.00 34.81 511 LEU A C 1
ATOM 3970 O O . LEU A 1 511 ? -27.996 -7.171 1.284 1.00 34.81 511 LEU A O 1
ATOM 3974 N N . THR A 1 512 ? -29.501 -7.524 -0.369 1.00 39.72 512 THR A N 1
ATOM 3975 C CA . THR A 1 512 ? -29.314 -8.997 -0.382 1.00 39.72 512 THR A CA 1
ATOM 3976 C C . THR A 1 512 ? -28.982 -9.680 -1.731 1.00 39.72 512 THR A C 1
ATOM 3978 O O . THR A 1 512 ? -27.961 -10.356 -1.714 1.00 39.72 512 THR A O 1
ATOM 3981 N N . ALA A 1 513 ? -29.708 -9.562 -2.868 1.00 40.09 513 ALA A N 1
ATOM 3982 C CA . ALA A 1 513 ? -29.232 -10.047 -4.205 1.00 40.09 513 ALA A CA 1
ATOM 3983 C C . ALA A 1 513 ? -30.184 -9.777 -5.410 1.00 40.09 513 ALA A C 1
ATOM 3985 O O . ALA A 1 513 ? -31.392 -9.614 -5.237 1.00 40.09 513 ALA A O 1
ATOM 3986 N N . LEU A 1 514 ? -29.648 -9.854 -6.643 1.00 49.53 514 LEU A N 1
ATOM 3987 C CA . LEU A 1 514 ? -30.367 -10.085 -7.916 1.00 49.53 514 LEU A CA 1
ATOM 3988 C C . LEU A 1 514 ? -30.295 -11.574 -8.280 1.00 49.53 514 LEU A C 1
ATOM 3990 O O . LEU A 1 514 ? -29.214 -12.155 -8.198 1.00 49.53 514 LEU A O 1
ATOM 3994 N N . VAL A 1 515 ? -31.402 -12.205 -8.696 1.00 50.41 515 VAL A N 1
ATOM 3995 C CA . VAL A 1 515 ? -31.405 -13.658 -8.972 1.00 50.41 515 VAL A CA 1
ATOM 3996 C C . VAL A 1 515 ? -32.062 -14.027 -10.300 1.00 50.41 515 VAL A C 1
ATOM 3998 O O . VAL A 1 515 ? -33.015 -13.384 -10.747 1.00 50.41 515 VAL A O 1
ATOM 4001 N N . LYS A 1 516 ? -31.602 -15.127 -10.903 1.00 65.94 516 LYS A N 1
ATOM 4002 C CA . LYS A 1 516 ? -32.310 -15.815 -11.991 1.00 65.94 516 LYS A CA 1
ATOM 4003 C C . LYS A 1 516 ? -32.301 -17.320 -11.779 1.00 65.94 516 LYS A C 1
ATOM 4005 O O . LYS A 1 516 ? -31.407 -17.872 -11.141 1.00 65.94 516 LYS A O 1
ATOM 4010 N N . GLY A 1 517 ? -33.307 -17.988 -12.327 1.00 71.81 517 GLY A N 1
ATOM 4011 C CA . GLY A 1 517 ? -33.343 -19.444 -12.333 1.00 71.81 517 GLY A CA 1
ATOM 4012 C C . GLY A 1 517 ? -32.324 -20.003 -13.319 1.00 71.81 517 GLY A C 1
ATOM 4013 O O . GLY A 1 517 ? -32.142 -19.454 -14.400 1.00 71.81 517 GLY A O 1
ATOM 4014 N N . ASN A 1 518 ? -31.686 -21.117 -12.981 1.00 70.19 518 ASN A N 1
ATOM 4015 C CA . ASN A 1 518 ? -30.698 -21.781 -13.838 1.00 70.19 518 ASN A CA 1
ATOM 4016 C C . ASN A 1 518 ? -31.215 -22.206 -15.227 1.00 70.19 518 ASN A C 1
ATOM 4018 O O . ASN A 1 518 ? -30.411 -22.459 -16.116 1.00 70.19 518 ASN A O 1
ATOM 4022 N N . SER A 1 519 ? -32.535 -22.256 -15.423 1.00 69.88 519 SER A N 1
ATOM 4023 C CA . SER A 1 519 ? -33.203 -22.544 -16.703 1.00 69.88 519 SER A CA 1
ATOM 4024 C C . SER A 1 519 ? -34.067 -21.380 -17.212 1.00 69.88 519 SER A C 1
ATOM 4026 O O . SER A 1 519 ? -34.781 -21.529 -18.199 1.00 69.88 519 SER A O 1
ATOM 4028 N N . SER A 1 520 ? -34.003 -20.214 -16.560 1.00 72.31 520 SER A N 1
ATOM 4029 C CA . SER A 1 520 ? -34.819 -19.037 -16.865 1.00 72.31 520 SER A CA 1
ATOM 4030 C C . SER A 1 520 ? -33.939 -17.834 -17.193 1.00 72.31 520 SER A C 1
ATOM 4032 O O . SER A 1 520 ? -33.103 -17.422 -16.391 1.00 72.31 520 SER A O 1
ATOM 4034 N N . SER A 1 521 ? -34.184 -17.202 -18.342 1.00 65.06 521 SER A N 1
ATOM 4035 C CA . SER A 1 521 ? -33.584 -15.907 -18.690 1.00 65.06 521 SER A CA 1
ATOM 4036 C C . SER A 1 521 ? -34.222 -14.734 -17.935 1.00 65.06 521 SER A C 1
ATOM 4038 O O . SER A 1 521 ? -33.608 -13.676 -17.824 1.00 65.06 521 SER A O 1
ATOM 4040 N N . GLN A 1 522 ? -35.422 -14.926 -17.370 1.00 76.62 522 GLN A N 1
ATOM 4041 C CA . GLN A 1 522 ? -36.111 -13.929 -16.554 1.00 76.62 522 GLN A CA 1
ATOM 4042 C C . GLN A 1 522 ? -35.356 -13.685 -15.241 1.00 76.62 522 GLN A C 1
ATOM 4044 O O . GLN A 1 522 ? -35.140 -14.612 -14.452 1.00 76.62 522 GLN A O 1
ATOM 4049 N N . VAL A 1 523 ? -35.001 -12.422 -15.017 1.00 61.75 523 VAL A N 1
ATOM 4050 C CA . VAL A 1 523 ? -34.334 -11.919 -13.811 1.00 61.75 523 VAL A CA 1
ATOM 4051 C C . VAL A 1 523 ? -35.383 -11.381 -12.853 1.00 61.75 523 VAL A C 1
ATOM 4053 O O . VAL A 1 523 ? -36.419 -10.857 -13.279 1.00 61.75 523 VAL A O 1
ATOM 4056 N N . TYR A 1 524 ? -35.112 -11.512 -11.561 1.00 66.31 524 TYR A N 1
ATOM 4057 C CA . TYR A 1 524 ? -35.968 -11.002 -10.507 1.00 66.31 524 TYR A CA 1
ATOM 4058 C C . TYR A 1 524 ? -35.139 -10.223 -9.495 1.00 66.31 524 TYR A C 1
ATOM 4060 O O . TYR A 1 524 ? -34.057 -10.660 -9.091 1.00 66.31 524 TYR A O 1
ATOM 4068 N N . PHE A 1 525 ? -35.696 -9.112 -9.024 1.00 55.53 525 PHE A N 1
ATOM 4069 C CA . PHE A 1 525 ? -35.269 -8.559 -7.747 1.00 55.53 525 PHE A CA 1
ATOM 4070 C C . PHE A 1 525 ? -35.850 -9.397 -6.617 1.00 55.53 525 PHE A C 1
ATOM 4072 O O . PHE A 1 525 ? -37.045 -9.722 -6.640 1.00 55.53 525 PHE A O 1
ATOM 4079 N N . VAL A 1 526 ? -34.998 -9.732 -5.646 1.00 48.47 526 VAL A N 1
ATOM 4080 C CA . VAL A 1 526 ? -35.410 -10.416 -4.423 1.00 48.47 526 VAL A CA 1
ATOM 4081 C C . VAL A 1 526 ? -35.328 -9.436 -3.277 1.00 48.47 526 VAL A C 1
ATOM 4083 O O . VAL A 1 526 ? -34.251 -8.990 -2.892 1.00 48.47 526 VAL A O 1
ATOM 4086 N N . ASP A 1 527 ? -36.495 -9.137 -2.736 1.00 48.41 527 ASP A N 1
ATOM 4087 C CA . ASP A 1 527 ? -36.638 -8.323 -1.546 1.00 48.41 527 ASP A CA 1
ATOM 4088 C C . ASP A 1 527 ? -37.543 -9.073 -0.574 1.00 48.41 527 ASP A C 1
ATOM 4090 O O . ASP A 1 527 ? -38.636 -9.520 -0.936 1.00 48.41 527 ASP A O 1
ATOM 4094 N N . GLU A 1 528 ? -37.018 -9.317 0.626 1.00 51.00 528 GLU A N 1
ATOM 4095 C CA . GLU A 1 528 ? -37.687 -10.073 1.692 1.00 51.00 528 GLU A CA 1
ATOM 4096 C C . GLU A 1 528 ? -38.309 -11.414 1.228 1.00 51.00 528 GLU A C 1
ATOM 4098 O O . GLU A 1 528 ? -39.404 -11.801 1.636 1.00 51.00 528 GLU A O 1
ATOM 4103 N N . GLY A 1 529 ? -37.616 -12.146 0.343 1.00 51.72 529 GLY A N 1
ATOM 4104 C CA . GLY A 1 529 ? -38.054 -13.459 -0.158 1.00 51.72 529 GLY A CA 1
ATOM 4105 C C . GLY A 1 529 ? -39.186 -13.421 -1.197 1.00 51.72 529 GLY A C 1
ATOM 4106 O O . GLY A 1 529 ? -39.675 -14.478 -1.608 1.00 51.72 529 GLY A O 1
ATOM 4107 N N . LYS A 1 530 ? -39.599 -12.228 -1.646 1.00 59.03 530 LYS A N 1
ATOM 4108 C CA . LYS A 1 530 ? -40.526 -12.034 -2.770 1.00 59.03 530 LYS A CA 1
ATOM 4109 C C . LYS A 1 530 ? -39.759 -11.727 -4.046 1.00 59.03 530 LYS A C 1
ATOM 4111 O O . LYS A 1 530 ? -38.763 -11.010 -4.017 1.00 59.03 530 LYS A O 1
ATOM 4116 N N . ARG A 1 531 ? -40.257 -12.252 -5.169 1.00 67.44 531 ARG A N 1
ATOM 4117 C CA . ARG A 1 531 ? -39.684 -12.021 -6.498 1.00 67.44 531 ARG A CA 1
ATOM 4118 C C . ARG A 1 531 ? -40.510 -10.997 -7.269 1.00 67.44 531 ARG A C 1
ATOM 4120 O O . ARG A 1 531 ? -41.725 -11.157 -7.428 1.00 67.44 531 ARG A O 1
ATOM 4127 N N . TYR A 1 532 ? -39.844 -9.967 -7.775 1.00 67.50 532 TYR A N 1
ATOM 4128 C CA . TYR A 1 532 ? -40.464 -8.927 -8.594 1.00 67.50 532 TYR A CA 1
ATOM 4129 C C . TYR A 1 532 ? -39.963 -9.051 -10.038 1.00 67.50 532 TYR A C 1
ATOM 4131 O O . TYR A 1 532 ? -38.756 -8.925 -10.265 1.00 67.50 532 TYR A O 1
ATOM 4139 N N . PRO A 1 533 ? -40.849 -9.369 -11.002 1.00 61.19 533 PRO A N 1
ATOM 4140 C CA . PRO A 1 533 ? -40.449 -9.577 -12.388 1.00 61.19 533 PRO A CA 1
ATOM 4141 C C . PRO A 1 533 ? -40.128 -8.243 -13.069 1.00 61.19 533 PRO A C 1
ATOM 4143 O O . PRO A 1 533 ? -40.918 -7.299 -13.010 1.00 61.19 533 PRO A O 1
ATOM 4146 N N . VAL A 1 534 ? -38.971 -8.182 -13.732 1.00 59.31 534 VAL A N 1
ATOM 4147 C CA . VAL A 1 534 ? -38.565 -7.036 -14.563 1.00 59.31 534 VAL A CA 1
ATOM 4148 C C . VAL A 1 534 ? -38.906 -7.288 -16.031 1.00 59.31 534 VAL A C 1
ATOM 4150 O O . VAL A 1 534 ? -38.938 -8.431 -16.477 1.00 59.31 534 VAL A O 1
ATOM 4153 N N . TRP A 1 535 ? -39.197 -6.236 -16.796 1.00 54.00 535 TRP A N 1
ATOM 4154 C CA . TRP A 1 535 ? -39.913 -6.393 -18.069 1.00 54.00 535 TRP A CA 1
ATOM 4155 C C . TRP A 1 535 ? -39.088 -7.014 -19.213 1.00 54.00 535 TRP A C 1
ATOM 4157 O O . TRP A 1 535 ? -39.657 -7.679 -20.073 1.00 54.00 535 TRP A O 1
ATOM 4167 N N . SER A 1 536 ? -37.757 -6.880 -19.193 1.00 58.94 536 SER A N 1
ATOM 4168 C CA . SER A 1 536 ? -36.831 -7.729 -19.959 1.00 58.94 536 SER A CA 1
ATOM 4169 C C . SER A 1 536 ? -35.431 -7.653 -19.346 1.00 58.94 536 SER A C 1
ATOM 4171 O O . SER A 1 536 ? -35.043 -6.599 -18.852 1.00 58.94 536 SER A O 1
ATOM 4173 N N . SER A 1 537 ? -34.664 -8.746 -19.342 1.00 54.66 537 SER A N 1
ATOM 4174 C CA . SER A 1 537 ? -33.341 -8.783 -18.702 1.00 54.66 537 SER A CA 1
ATOM 4175 C C . SER A 1 537 ? -32.320 -7.888 -19.407 1.00 54.66 537 SER A C 1
ATOM 4177 O O . SER A 1 537 ? -31.580 -7.183 -18.743 1.00 54.66 537 SER A O 1
ATOM 4179 N N . GLU A 1 538 ? -32.316 -7.856 -20.738 1.00 51.53 538 GLU A N 1
ATOM 4180 C CA . GLU A 1 538 ? -31.302 -7.168 -21.551 1.00 51.53 538 GLU A CA 1
ATOM 4181 C C . GLU A 1 538 ? -31.521 -5.645 -21.625 1.00 51.53 538 GLU A C 1
ATOM 4183 O O . GLU A 1 538 ? -30.577 -4.869 -21.492 1.00 51.53 538 GLU A O 1
ATOM 4188 N N . GLU A 1 539 ? -32.778 -5.196 -21.719 1.00 50.59 539 GLU A N 1
ATOM 4189 C CA . GLU A 1 539 ? -33.136 -3.772 -21.626 1.00 50.59 539 GLU A CA 1
ATOM 4190 C C . GLU A 1 539 ? -32.963 -3.260 -20.190 1.00 50.59 539 GLU A C 1
ATOM 4192 O O . GLU A 1 539 ? -32.557 -2.117 -19.988 1.00 50.59 539 GLU A O 1
ATOM 4197 N N . PHE A 1 540 ? -33.229 -4.113 -19.192 1.00 52.91 540 PHE A N 1
ATOM 4198 C CA . PHE A 1 540 ? -32.979 -3.818 -17.784 1.00 52.91 540 PHE A CA 1
ATOM 4199 C C . PHE A 1 540 ? -31.471 -3.659 -17.510 1.00 52.91 540 PHE A C 1
ATOM 4201 O O . PHE A 1 540 ? -31.046 -2.626 -17.001 1.00 52.91 540 PHE A O 1
ATOM 4208 N N . TYR A 1 541 ? -30.633 -4.607 -17.932 1.00 49.59 541 TYR A N 1
ATOM 4209 C CA . TYR A 1 541 ? -29.171 -4.498 -17.835 1.00 49.59 541 TYR A CA 1
ATOM 4210 C C . TYR A 1 541 ? -28.640 -3.223 -18.510 1.00 49.59 541 TYR A C 1
ATOM 4212 O O . TYR A 1 541 ? -27.857 -2.481 -17.918 1.00 49.59 541 TYR A O 1
ATOM 4220 N N . ARG A 1 542 ? -29.145 -2.905 -19.710 1.00 44.97 542 ARG A N 1
ATOM 4221 C CA . ARG A 1 542 ? -28.718 -1.743 -20.502 1.00 44.97 542 ARG A CA 1
ATOM 4222 C C . ARG A 1 542 ? -29.208 -0.392 -19.960 1.00 44.97 542 ARG A C 1
ATOM 4224 O O . ARG A 1 542 ? -28.477 0.588 -20.067 1.00 44.97 542 ARG A O 1
ATOM 4231 N N . ARG A 1 543 ? -30.429 -0.305 -19.413 1.00 43.00 543 ARG A N 1
ATOM 4232 C CA . ARG A 1 543 ? -30.984 0.946 -18.850 1.00 43.00 543 ARG A CA 1
ATOM 4233 C C . ARG A 1 543 ? -30.460 1.253 -17.449 1.00 43.00 543 ARG A C 1
ATOM 4235 O O . ARG A 1 543 ? -30.269 2.424 -17.141 1.00 43.00 543 ARG A O 1
ATOM 4242 N N . TRP A 1 544 ? -30.194 0.226 -16.641 1.00 44.09 544 TRP A N 1
ATOM 4243 C CA . TRP A 1 544 ? -29.885 0.377 -15.211 1.00 44.09 544 TRP A CA 1
ATOM 4244 C C . TRP A 1 544 ? -28.429 0.056 -14.847 1.00 44.09 544 TRP A C 1
ATOM 4246 O O . TRP A 1 544 ? -28.052 0.212 -13.691 1.00 44.09 544 TRP A O 1
ATOM 4256 N N . GLY A 1 545 ? -27.601 -0.357 -15.816 1.00 36.09 545 GLY A N 1
ATOM 4257 C CA . GLY A 1 545 ? -26.152 -0.520 -15.644 1.00 36.09 545 GLY A CA 1
ATOM 4258 C C . GLY A 1 545 ? -25.708 -1.804 -14.933 1.00 36.09 545 GLY A C 1
ATOM 4259 O O . GLY A 1 545 ? -24.612 -1.830 -14.383 1.00 36.09 545 GLY A O 1
ATOM 4260 N N . PHE A 1 546 ? -26.532 -2.856 -14.937 1.00 44.22 546 PHE A N 1
ATOM 4261 C CA . PHE A 1 546 ? -26.180 -4.184 -14.408 1.00 44.22 546 PHE A CA 1
ATOM 4262 C C . PHE A 1 546 ? -25.655 -5.103 -15.522 1.00 44.22 546 PHE A C 1
ATOM 4264 O O . PHE A 1 546 ? -26.052 -4.964 -16.676 1.00 44.22 546 PHE A O 1
ATOM 4271 N N . SER A 1 547 ? -24.812 -6.078 -15.184 1.00 47.41 547 SER A N 1
ATOM 4272 C CA . SER A 1 547 ? -24.286 -7.100 -16.098 1.00 47.41 547 SER A CA 1
ATOM 4273 C C . SER A 1 547 ? -24.803 -8.503 -15.750 1.00 47.41 547 SER A C 1
ATOM 4275 O O . SER A 1 547 ? -25.335 -8.750 -14.667 1.00 47.41 547 SER A O 1
ATOM 4277 N N . SER A 1 548 ? -24.632 -9.473 -16.655 1.00 53.06 548 SER A N 1
ATOM 4278 C CA . SER A 1 548 ? -25.074 -10.855 -16.413 1.00 53.06 548 SER A CA 1
ATOM 4279 C C . SER A 1 548 ? -24.344 -11.553 -15.258 1.00 53.06 548 SER A C 1
ATOM 4281 O O . SER A 1 548 ? -24.882 -12.522 -14.722 1.00 53.06 548 SER A O 1
ATOM 4283 N N . SER A 1 549 ? -23.152 -11.079 -14.880 1.00 45.28 549 SER A N 1
ATOM 4284 C CA . SER A 1 549 ? -22.368 -11.561 -13.732 1.00 45.28 549 SER A CA 1
ATOM 4285 C C . SER A 1 549 ? -22.903 -11.090 -12.377 1.00 45.28 549 SER A C 1
ATOM 4287 O O . SER A 1 549 ? -22.598 -11.714 -11.367 1.00 45.28 549 SER A O 1
ATOM 4289 N N . ASP A 1 550 ? -23.750 -10.056 -12.345 1.00 41.62 550 ASP A N 1
ATOM 4290 C CA . ASP A 1 550 ? -24.347 -9.519 -11.111 1.00 41.62 550 ASP A CA 1
ATOM 4291 C C . ASP A 1 550 ? -25.592 -10.302 -10.660 1.00 41.62 550 ASP A C 1
ATOM 4293 O O . ASP A 1 550 ? -26.185 -10.023 -9.615 1.00 41.62 550 ASP A O 1
ATOM 4297 N N . VAL A 1 551 ? -26.014 -11.289 -11.460 1.00 50.59 551 VAL A N 1
ATOM 4298 C CA . VAL A 1 551 ? -27.218 -12.083 -11.223 1.00 50.59 551 VAL A CA 1
ATOM 4299 C C . VAL A 1 551 ? -26.855 -13.467 -10.709 1.00 50.59 551 VAL A C 1
ATOM 4301 O O . VAL A 1 551 ? -26.321 -14.313 -11.427 1.00 50.59 551 VAL A O 1
ATOM 4304 N N . VAL A 1 552 ? -27.234 -13.730 -9.463 1.00 48.69 552 VAL A N 1
ATOM 4305 C CA . VAL A 1 552 ? -27.019 -15.012 -8.797 1.00 48.69 552 VAL A CA 1
ATOM 4306 C C . VAL A 1 552 ? -27.925 -16.071 -9.425 1.00 48.69 552 VAL A C 1
ATOM 4308 O O . VAL A 1 552 ? -29.156 -15.970 -9.399 1.00 48.69 552 VAL A O 1
ATOM 4311 N N . VAL A 1 553 ? -27.317 -17.107 -10.001 1.00 61.69 553 VAL A N 1
ATOM 4312 C CA . VAL A 1 553 ? -28.050 -18.224 -10.601 1.00 61.69 553 VAL A CA 1
ATOM 4313 C C . VAL A 1 553 ? -28.430 -19.221 -9.514 1.00 61.69 553 VAL A C 1
ATOM 4315 O O . VAL A 1 553 ? -27.571 -19.857 -8.909 1.00 61.69 553 VAL A O 1
ATOM 4318 N N . ILE A 1 554 ? -29.729 -19.369 -9.279 1.00 56.47 554 ILE A N 1
ATOM 4319 C CA . ILE A 1 554 ? -30.282 -20.301 -8.291 1.00 56.47 554 ILE A CA 1
ATOM 4320 C C . ILE A 1 554 ? -31.149 -21.358 -8.983 1.00 56.47 554 ILE A C 1
ATOM 4322 O O . ILE A 1 554 ? -31.520 -21.214 -10.149 1.00 56.47 554 ILE A O 1
ATOM 4326 N N . SER A 1 555 ? -31.469 -22.461 -8.302 1.00 67.75 555 SER A N 1
ATOM 4327 C CA . SER A 1 555 ? -32.284 -23.515 -8.923 1.00 67.75 555 SER A CA 1
ATOM 4328 C C . SER A 1 555 ? -33.687 -23.001 -9.271 1.00 67.75 555 SER A C 1
ATOM 4330 O O . SER A 1 555 ? -34.279 -22.208 -8.536 1.00 67.75 555 SER A O 1
ATOM 4332 N N . GLN A 1 556 ? -34.255 -23.461 -10.388 1.00 77.25 556 GLN A N 1
ATOM 4333 C CA . GLN A 1 556 ? -35.570 -22.994 -10.841 1.00 77.25 556 GLN A CA 1
ATOM 4334 C C . GLN A 1 556 ? -36.689 -23.225 -9.808 1.00 77.25 556 GLN A C 1
ATOM 4336 O O . GLN A 1 556 ? -37.614 -22.418 -9.700 1.00 77.25 556 GLN A O 1
ATOM 4341 N N . SER A 1 557 ? -36.592 -24.287 -9.004 1.00 70.00 557 SER A N 1
ATOM 4342 C CA . SER A 1 557 ? -37.527 -24.559 -7.908 1.00 70.00 557 SER A CA 1
ATOM 4343 C C . SER A 1 557 ? -37.442 -23.508 -6.795 1.00 70.00 557 SER A C 1
ATOM 4345 O O . SER A 1 557 ? -38.479 -23.086 -6.287 1.00 70.00 557 SER A O 1
ATOM 4347 N N . GLN A 1 558 ? -36.240 -23.017 -6.463 1.00 58.06 558 GLN A N 1
ATOM 4348 C CA . GLN A 1 558 ? -36.053 -21.940 -5.483 1.00 58.06 558 GLN A CA 1
ATOM 4349 C C . GLN A 1 558 ? -36.701 -20.636 -5.943 1.00 58.06 558 GLN A C 1
ATOM 4351 O O . GLN A 1 558 ? -37.362 -19.982 -5.143 1.00 58.06 558 GLN A O 1
ATOM 4356 N N . VAL A 1 559 ? -36.582 -20.287 -7.228 1.00 64.88 559 VAL A N 1
ATOM 4357 C CA . VAL A 1 559 ? -37.266 -19.104 -7.775 1.00 64.88 559 VAL A CA 1
ATOM 4358 C C . VAL A 1 559 ? -38.785 -19.295 -7.724 1.00 64.88 559 VAL A C 1
ATOM 4360 O O . VAL A 1 559 ? -39.509 -18.380 -7.347 1.00 64.88 559 VAL A O 1
ATOM 4363 N N . ASN A 1 560 ? -39.289 -20.477 -8.088 1.00 75.56 560 ASN A N 1
ATOM 4364 C CA . ASN A 1 560 ? -40.729 -20.759 -8.154 1.00 75.56 560 ASN A CA 1
ATOM 4365 C C . ASN A 1 560 ? -41.427 -20.783 -6.791 1.00 75.56 560 ASN A C 1
ATOM 4367 O O . ASN A 1 560 ? -42.621 -20.499 -6.728 1.00 75.56 560 ASN A O 1
ATOM 4371 N N . ASN A 1 561 ? -40.687 -21.059 -5.717 1.00 68.00 561 ASN A N 1
ATOM 4372 C CA . ASN A 1 561 ? -41.205 -21.030 -4.351 1.00 68.00 561 ASN A CA 1
ATOM 4373 C C . ASN A 1 561 ? -41.320 -19.605 -3.765 1.00 68.00 561 ASN A C 1
ATOM 4375 O O . ASN A 1 561 ? -41.872 -19.445 -2.677 1.00 68.00 561 ASN A O 1
ATOM 4379 N N . MET A 1 562 ? -40.834 -18.569 -4.461 1.00 68.12 562 MET A N 1
ATOM 4380 C CA . MET A 1 562 ? -40.962 -17.168 -4.036 1.00 68.12 562 MET A CA 1
ATOM 4381 C C . MET A 1 562 ? -42.318 -16.571 -4.454 1.00 68.12 562 MET A C 1
ATOM 4383 O O . MET A 1 562 ? -42.778 -16.747 -5.587 1.00 68.12 562 MET A O 1
ATOM 4387 N N . GLN A 1 563 ? -42.956 -15.798 -3.566 1.00 70.19 563 GLN A N 1
ATOM 4388 C CA . GLN A 1 563 ? -44.208 -15.091 -3.883 1.00 70.19 563 GLN A CA 1
ATOM 4389 C C . GLN A 1 563 ? -43.970 -13.980 -4.921 1.00 70.19 563 GLN A C 1
ATOM 4391 O O . GLN A 1 563 ? -42.967 -13.271 -4.855 1.00 70.19 563 GLN A O 1
ATOM 4396 N N . THR A 1 564 ? -44.891 -13.832 -5.882 1.00 62.16 564 THR A N 1
ATOM 4397 C CA . THR A 1 564 ? -44.695 -12.984 -7.076 1.00 62.16 564 THR A CA 1
ATOM 4398 C C . THR A 1 564 ? -45.401 -11.628 -6.942 1.00 62.16 564 THR A C 1
ATOM 4400 O O . THR A 1 564 ? -46.602 -11.579 -6.673 1.00 62.16 564 THR A O 1
ATOM 4403 N N . GLY A 1 565 ? -44.655 -10.532 -7.122 1.00 65.00 565 GLY A N 1
ATOM 4404 C CA . GLY A 1 565 ? -45.176 -9.156 -7.148 1.00 65.00 565 GLY A CA 1
ATOM 4405 C C . GLY A 1 565 ? -45.767 -8.726 -8.506 1.00 65.00 565 GLY A C 1
ATOM 4406 O O . GLY A 1 565 ? -45.776 -9.503 -9.458 1.00 65.00 565 GLY A O 1
ATOM 4407 N N . ARG A 1 566 ? -46.278 -7.485 -8.608 1.00 58.44 566 ARG A N 1
ATOM 4408 C CA . ARG A 1 566 ? -46.817 -6.916 -9.868 1.00 58.44 566 ARG A CA 1
ATOM 4409 C C . ARG A 1 566 ? -45.708 -6.363 -10.776 1.00 58.44 566 ARG A C 1
ATOM 4411 O O . ARG A 1 566 ? -44.655 -5.971 -10.286 1.00 58.44 566 ARG A O 1
ATOM 4418 N N . TRP A 1 567 ? -45.996 -6.304 -12.079 1.00 53.94 567 TRP A N 1
ATOM 4419 C CA . TRP A 1 567 ? -45.125 -5.735 -13.114 1.00 53.94 567 TRP A CA 1
ATOM 4420 C C . TRP A 1 567 ? -44.964 -4.218 -12.953 1.00 53.94 567 TRP A C 1
ATOM 4422 O O . TRP A 1 567 ? -45.917 -3.529 -12.592 1.00 53.94 567 TRP A O 1
ATOM 4432 N N . LEU A 1 568 ? -43.770 -3.702 -13.239 1.00 54.69 568 LEU A N 1
ATOM 4433 C CA . LEU A 1 568 ? -43.425 -2.280 -13.127 1.00 54.69 568 LEU A CA 1
ATOM 4434 C C . LEU A 1 568 ? -43.270 -1.670 -14.541 1.00 54.69 568 LEU A C 1
ATOM 4436 O O . LEU A 1 568 ? -42.515 -2.231 -15.334 1.00 54.69 568 LEU A O 1
ATOM 4440 N N . THR A 1 569 ? -43.985 -0.569 -14.867 1.00 48.28 569 THR A N 1
ATOM 4441 C CA . THR A 1 569 ? -44.217 -0.122 -16.272 1.00 48.28 569 THR A CA 1
ATOM 4442 C C . THR A 1 569 ? -43.907 1.347 -16.658 1.00 48.28 569 THR A C 1
ATOM 4444 O O . THR A 1 569 ? -43.787 1.597 -17.854 1.00 48.28 569 THR A O 1
ATOM 4447 N N . GLY A 1 570 ? -43.774 2.336 -15.753 1.00 47.75 570 GLY A N 1
ATOM 4448 C CA . GLY A 1 570 ? -43.622 3.764 -16.157 1.00 47.75 570 GLY A CA 1
ATOM 4449 C C . GLY A 1 570 ? -43.538 4.814 -15.024 1.00 47.75 570 GLY A C 1
ATOM 4450 O O . GLY A 1 570 ? -44.093 4.546 -13.956 1.00 47.75 570 GLY A O 1
ATOM 4451 N N . LEU A 1 571 ? -42.941 6.007 -15.275 1.00 46.25 571 LEU A N 1
ATOM 4452 C CA . LEU A 1 571 ? -42.835 7.193 -14.374 1.00 46.25 571 LEU A CA 1
ATOM 4453 C C . LEU A 1 571 ? -43.223 8.542 -15.048 1.00 46.25 571 LEU A C 1
ATOM 4455 O O . LEU A 1 571 ? -43.022 8.669 -16.247 1.00 46.25 571 LEU A O 1
ATOM 4459 N N . ILE A 1 572 ? -43.744 9.544 -14.299 1.00 43.44 572 ILE A N 1
ATOM 4460 C CA . ILE A 1 572 ? -44.069 10.937 -14.769 1.00 43.44 572 ILE A CA 1
ATOM 4461 C C . ILE A 1 572 ? -43.827 12.045 -13.692 1.00 43.44 572 ILE A C 1
ATOM 4463 O O . ILE A 1 572 ? -44.015 11.742 -12.515 1.00 43.44 572 ILE A O 1
ATOM 4467 N N . ARG A 1 573 ? -43.469 13.317 -14.032 1.00 45.03 573 ARG A N 1
ATOM 4468 C CA . ARG A 1 573 ? -43.112 14.435 -13.077 1.00 45.03 573 ARG A CA 1
ATOM 4469 C C . ARG A 1 573 ? -44.096 15.625 -13.047 1.00 45.03 573 ARG A C 1
ATOM 4471 O O . ARG A 1 573 ? -44.542 16.111 -14.081 1.00 45.03 573 ARG A O 1
ATOM 4478 N N . GLY A 1 574 ? -44.377 16.170 -11.854 1.00 49.38 574 GLY A N 1
ATOM 4479 C CA . GLY A 1 574 ? -45.206 17.376 -11.638 1.00 49.38 574 GLY A CA 1
ATOM 4480 C C . GLY A 1 574 ? -44.476 18.728 -11.808 1.00 49.38 574 GLY A C 1
ATOM 4481 O O . GLY A 1 574 ? -43.308 18.861 -11.456 1.00 49.38 574 GLY A O 1
ATOM 4482 N N . LYS A 1 575 ? -45.172 19.758 -12.328 1.00 42.66 575 LYS A N 1
ATOM 4483 C CA . LYS A 1 575 ? -44.569 21.013 -12.848 1.00 42.66 575 LYS A CA 1
ATOM 4484 C C . LYS A 1 575 ? -44.344 22.149 -11.825 1.00 42.66 575 LYS A C 1
ATOM 4486 O O . LYS A 1 575 ? -43.478 22.987 -12.045 1.00 42.66 575 LYS A O 1
ATOM 4491 N N . THR A 1 576 ? -45.112 22.212 -10.735 1.00 42.09 576 THR A N 1
ATOM 4492 C CA . THR A 1 576 ? -45.059 23.304 -9.722 1.00 42.09 576 THR A CA 1
ATOM 4493 C C . THR A 1 576 ? -44.502 22.850 -8.368 1.00 42.09 576 THR A C 1
ATOM 4495 O O . THR A 1 576 ? -44.028 23.668 -7.585 1.00 42.09 576 THR A O 1
ATOM 4498 N N . LEU A 1 577 ? -44.545 21.542 -8.110 1.00 46.38 577 LEU A N 1
ATOM 4499 C CA . LEU A 1 577 ? -43.898 20.825 -7.013 1.00 46.38 577 LEU A CA 1
ATOM 4500 C C . LEU A 1 577 ? -43.284 19.575 -7.654 1.00 46.38 577 LEU A C 1
ATOM 4502 O O . LEU A 1 577 ? -44.037 18.809 -8.266 1.00 46.38 577 LEU A O 1
ATOM 4506 N N . PRO A 1 578 ? -41.963 19.366 -7.590 1.00 47.16 578 PRO A N 1
ATOM 4507 C CA . PRO A 1 578 ? -41.338 18.301 -8.346 1.00 47.16 578 PRO A CA 1
ATOM 4508 C C . PRO A 1 578 ? -41.534 16.994 -7.563 1.00 47.16 578 PRO A C 1
ATOM 4510 O O . PRO A 1 578 ? -40.858 16.702 -6.590 1.00 47.16 578 PRO A O 1
ATOM 4513 N N . MET A 1 579 ? -42.571 16.243 -7.921 1.00 49.03 579 MET A N 1
ATOM 4514 C CA . MET A 1 579 ? -42.855 14.898 -7.415 1.00 49.03 579 MET A CA 1
ATOM 4515 C C . MET A 1 579 ? -43.097 13.974 -8.609 1.00 49.03 579 MET A C 1
ATOM 4517 O O . MET A 1 579 ? -43.612 14.430 -9.634 1.00 49.03 579 MET A O 1
ATOM 4521 N N . VAL A 1 580 ? -42.722 12.698 -8.480 1.00 42.62 580 VAL A N 1
ATOM 4522 C CA . VAL A 1 580 ? -42.791 11.693 -9.554 1.00 42.62 580 VAL A CA 1
ATOM 4523 C C . VAL A 1 580 ? -43.830 10.615 -9.213 1.00 42.62 580 VAL A C 1
ATOM 4525 O O . VAL A 1 580 ? -43.972 10.236 -8.051 1.00 42.62 580 VAL A O 1
ATOM 4528 N N . TYR A 1 581 ? -44.586 10.139 -10.205 1.00 51.62 581 TYR A N 1
ATOM 4529 C CA . TYR A 1 581 ? -45.719 9.216 -10.039 1.00 51.62 581 TYR A CA 1
ATOM 4530 C C . TYR A 1 581 ? -45.486 7.899 -10.802 1.00 51.62 581 TYR A C 1
ATOM 4532 O O . TYR A 1 581 ? -45.063 7.939 -11.953 1.00 51.62 581 TYR A O 1
ATOM 4540 N N . LEU A 1 582 ? -45.819 6.748 -10.192 1.00 43.91 582 LEU A N 1
ATOM 4541 C CA . LEU A 1 582 ? -45.979 5.454 -10.885 1.00 43.91 582 LEU A CA 1
ATOM 4542 C C . LEU A 1 582 ? -47.416 5.335 -11.400 1.00 43.91 582 LEU A C 1
ATOM 4544 O O . LEU A 1 582 ? -48.370 5.648 -10.677 1.00 43.91 582 LEU A O 1
ATOM 4548 N N . ILE A 1 583 ? -47.567 4.837 -12.624 1.00 46.72 583 ILE A N 1
ATOM 4549 C CA . ILE A 1 583 ? -48.858 4.751 -13.316 1.00 46.72 583 ILE A CA 1
ATOM 4550 C C . ILE A 1 583 ? -49.191 3.321 -13.755 1.00 46.72 583 ILE A C 1
ATOM 4552 O O . ILE A 1 583 ? -48.321 2.583 -14.215 1.00 46.72 583 ILE A O 1
ATOM 4556 N N . ASP A 1 584 ? -50.473 2.962 -13.614 1.00 55.78 584 ASP A N 1
ATOM 4557 C CA . ASP A 1 584 ? -51.117 1.824 -14.285 1.00 55.78 584 ASP A CA 1
ATOM 4558 C C . ASP A 1 584 ? -52.167 2.328 -15.304 1.00 55.78 584 ASP A C 1
ATOM 4560 O O . ASP A 1 584 ? -52.495 3.515 -15.310 1.00 55.78 584 ASP A O 1
ATOM 4564 N N . GLU A 1 585 ? -52.680 1.455 -16.185 1.00 49.19 585 GLU A N 1
ATOM 4565 C CA . GLU A 1 585 ? -53.500 1.821 -17.364 1.00 49.19 585 GLU A CA 1
ATOM 4566 C C . GLU A 1 585 ? -54.817 2.567 -17.076 1.00 49.19 585 GLU A C 1
ATOM 4568 O O . GLU A 1 585 ? -55.458 3.051 -18.007 1.00 49.19 585 GLU A O 1
ATOM 4573 N N . ALA A 1 586 ? -55.245 2.698 -15.819 1.00 44.97 586 ALA A N 1
ATOM 4574 C CA . ALA A 1 586 ? -56.493 3.392 -15.510 1.00 44.97 586 ALA A CA 1
ATOM 4575 C C . ALA A 1 586 ? -56.431 4.307 -14.282 1.00 44.97 586 ALA A C 1
ATOM 4577 O O . ALA A 1 586 ? -57.387 5.056 -14.052 1.00 44.97 586 ALA A O 1
ATOM 4578 N N . LYS A 1 587 ? -55.365 4.264 -13.465 1.00 48.97 587 LYS A N 1
ATOM 4579 C CA . LYS A 1 587 ? -55.262 5.075 -12.241 1.00 48.97 587 LYS A CA 1
ATOM 4580 C C . LYS A 1 587 ? -53.839 5.568 -11.968 1.00 48.97 587 LYS A C 1
ATOM 4582 O O . LYS A 1 587 ? -52.871 4.815 -11.982 1.00 48.97 587 LYS A O 1
ATOM 4587 N N . ALA A 1 588 ? -53.739 6.843 -11.592 1.00 49.62 588 ALA A N 1
ATOM 4588 C CA . ALA A 1 588 ? -52.512 7.437 -11.067 1.00 49.62 588 ALA A CA 1
ATOM 4589 C C . ALA A 1 588 ? -52.467 7.320 -9.537 1.00 49.62 588 ALA A C 1
ATOM 4591 O O . ALA A 1 588 ? -53.452 7.624 -8.855 1.00 49.62 588 ALA A O 1
ATOM 4592 N N . LYS A 1 589 ? -51.320 6.908 -8.987 1.00 49.69 589 LYS A N 1
ATOM 4593 C CA . LYS A 1 589 ? -51.078 6.895 -7.539 1.00 49.69 589 LYS A CA 1
ATOM 4594 C C . LYS A 1 589 ? -49.973 7.894 -7.172 1.00 49.69 589 LYS A C 1
ATOM 4596 O O . LYS A 1 589 ? -48.896 7.832 -7.761 1.00 49.69 589 LYS A O 1
ATOM 4601 N N . PRO A 1 590 ? -50.208 8.806 -6.209 1.00 42.97 590 PRO A N 1
ATOM 4602 C CA . PRO A 1 590 ? -49.180 9.728 -5.745 1.00 42.97 590 PRO A CA 1
ATOM 4603 C C . PRO A 1 590 ? -48.099 8.979 -4.971 1.00 42.97 590 PRO A C 1
ATOM 4605 O O . PRO A 1 590 ? -48.410 8.152 -4.113 1.00 42.97 590 PRO A O 1
ATOM 4608 N N . ILE A 1 591 ? -46.837 9.303 -5.241 1.00 43.19 591 ILE A N 1
ATOM 4609 C CA . ILE A 1 591 ? -45.701 8.784 -4.482 1.00 43.19 591 ILE A CA 1
ATOM 4610 C C . ILE A 1 591 ? -45.053 9.958 -3.766 1.00 43.19 591 ILE A C 1
ATOM 4612 O O . ILE A 1 591 ? -44.558 10.888 -4.394 1.00 43.19 591 ILE A O 1
ATOM 4616 N N . MET A 1 592 ? -45.113 9.949 -2.433 1.00 39.03 592 MET A N 1
ATOM 4617 C CA . MET A 1 592 ? -44.423 10.943 -1.618 1.00 39.03 592 MET A CA 1
ATOM 4618 C C . MET A 1 592 ? -42.909 10.667 -1.576 1.00 39.03 592 MET A C 1
ATOM 4620 O O . MET A 1 592 ? -42.477 9.583 -1.193 1.00 39.03 592 MET A O 1
ATOM 4624 N N . SER A 1 593 ? -42.143 11.719 -1.900 1.00 41.00 593 SER A N 1
ATOM 4625 C CA . SER A 1 593 ? -40.674 11.897 -1.931 1.00 41.00 593 SER A CA 1
ATOM 4626 C C . SER A 1 593 ? -39.921 11.523 -3.228 1.00 41.00 593 SER A C 1
ATOM 4628 O O . SER A 1 593 ? -40.052 10.426 -3.762 1.00 41.00 593 SER A O 1
ATOM 4630 N N . GLU A 1 594 ? -39.093 12.467 -3.712 1.00 42.22 594 GLU A N 1
ATOM 4631 C CA . GLU A 1 594 ? -38.301 12.417 -4.965 1.00 42.22 594 GLU A CA 1
ATOM 4632 C C . GLU A 1 594 ? -37.174 11.360 -4.978 1.00 42.22 594 GLU A C 1
ATOM 4634 O O . GLU A 1 594 ? -36.605 11.079 -6.029 1.00 42.22 594 GLU A O 1
ATOM 4639 N N . GLY A 1 595 ? -36.853 10.739 -3.839 1.00 41.16 595 GLY A N 1
ATOM 4640 C CA . GLY A 1 595 ? -35.735 9.792 -3.712 1.00 41.16 595 GLY A CA 1
ATOM 4641 C C . GLY A 1 595 ? -36.014 8.353 -4.170 1.00 41.16 595 GLY A C 1
ATOM 4642 O O . GLY A 1 595 ? -35.071 7.591 -4.356 1.00 41.16 595 GLY A O 1
ATOM 4643 N N . ILE A 1 596 ? -37.276 7.963 -4.384 1.00 38.44 596 ILE A N 1
ATOM 4644 C CA . ILE A 1 596 ? -37.656 6.578 -4.737 1.00 38.44 596 ILE A CA 1
ATOM 4645 C C . ILE A 1 596 ? -37.312 6.205 -6.197 1.00 38.44 596 ILE A C 1
ATOM 4647 O O . ILE A 1 596 ? -37.228 5.023 -6.517 1.00 38.44 596 ILE A O 1
ATOM 4651 N N . PHE A 1 597 ? -37.041 7.183 -7.073 1.00 39.91 597 PHE A N 1
ATOM 4652 C CA . PHE A 1 597 ? -36.942 6.946 -8.522 1.00 39.91 597 PHE A CA 1
ATOM 4653 C C . PHE A 1 597 ? -35.508 6.927 -9.096 1.00 39.91 597 PHE A C 1
ATOM 4655 O O . PHE A 1 597 ? -35.214 6.059 -9.917 1.00 39.91 597 PHE A O 1
ATOM 4662 N N . TYR A 1 598 ? -34.569 7.760 -8.611 1.00 37.28 598 TYR A N 1
ATOM 4663 C CA . TYR A 1 598 ? -33.148 7.696 -9.035 1.00 37.28 598 TYR A CA 1
ATOM 4664 C C . TYR A 1 598 ? -32.408 6.472 -8.446 1.00 37.28 598 TYR A C 1
ATOM 4666 O O . TYR A 1 598 ? -31.439 6.000 -9.026 1.00 37.28 598 TYR A O 1
ATOM 4674 N N . HIS A 1 599 ? -32.879 5.911 -7.320 1.00 34.53 599 HIS A N 1
ATOM 4675 C CA . HIS A 1 599 ? -32.374 4.657 -6.722 1.00 34.53 599 HIS A CA 1
ATOM 4676 C C . HIS A 1 599 ? -32.844 3.390 -7.448 1.00 34.53 599 HIS A C 1
ATOM 4678 O O . HIS A 1 599 ? -32.206 2.347 -7.336 1.00 34.53 599 HIS A O 1
ATOM 4684 N N . TRP A 1 600 ? -33.941 3.470 -8.205 1.00 35.03 600 TRP A N 1
ATOM 4685 C CA . TRP A 1 600 ? -34.283 2.439 -9.183 1.00 35.03 600 TRP A CA 1
ATOM 4686 C C . TRP A 1 600 ? -33.539 2.640 -10.497 1.00 35.03 600 TRP A C 1
ATOM 4688 O O . TRP A 1 600 ? -33.605 1.710 -11.279 1.00 35.03 600 TRP A O 1
ATOM 4698 N N . GLY A 1 601 ? -32.824 3.779 -10.646 1.00 34.50 601 GLY A N 1
ATOM 4699 C CA . GLY A 1 601 ? -31.923 4.253 -11.715 1.00 34.50 601 GLY A CA 1
ATOM 4700 C C . GLY A 1 601 ? -32.573 5.082 -12.840 1.00 34.50 601 GLY A C 1
ATOM 4701 O O . GLY A 1 601 ? -32.045 5.106 -13.949 1.00 34.50 601 GLY A O 1
ATOM 4702 N N . TRP A 1 602 ? -33.755 5.681 -12.601 1.00 38.91 602 TRP A N 1
ATOM 4703 C CA . TRP A 1 602 ? -34.545 6.312 -13.668 1.00 38.91 602 TRP A CA 1
ATOM 4704 C C . TRP A 1 602 ? -33.933 7.690 -13.897 1.00 38.91 602 TRP A C 1
ATOM 4706 O O . TRP A 1 602 ? -33.701 8.427 -12.934 1.00 38.91 602 TRP A O 1
ATOM 4716 N N . LYS A 1 603 ? -33.662 8.048 -15.152 1.00 43.22 603 LYS A N 1
ATOM 4717 C CA . LYS A 1 603 ? -33.227 9.398 -15.532 1.00 43.22 603 LYS A CA 1
ATOM 4718 C C . LYS A 1 603 ? -34.438 10.332 -15.623 1.00 43.22 603 LYS A C 1
ATOM 4720 O O . LYS A 1 603 ? -35.515 9.916 -16.033 1.00 43.22 603 LYS A O 1
ATOM 4725 N N . ASP A 1 604 ? -34.229 11.629 -15.386 1.00 47.25 604 ASP A N 1
ATOM 4726 C CA . ASP A 1 604 ? -35.233 12.701 -15.577 1.00 47.25 604 ASP A CA 1
ATOM 4727 C C . ASP A 1 604 ? -35.810 12.787 -17.017 1.00 47.25 604 ASP A C 1
ATOM 4729 O O . ASP A 1 604 ? -36.782 13.496 -17.235 1.00 47.25 604 ASP A O 1
ATOM 4733 N N . SER A 1 605 ? -35.226 12.093 -18.006 1.00 45.16 605 SER A N 1
ATOM 4734 C CA . SER A 1 605 ? -35.707 11.991 -19.398 1.00 45.16 605 SER A CA 1
ATOM 4735 C C . SER A 1 605 ? -36.702 10.846 -19.650 1.00 45.16 605 SER A C 1
ATOM 4737 O O . SER A 1 605 ? -37.219 10.717 -20.758 1.00 45.16 605 SER A O 1
ATOM 4739 N N . GLU A 1 606 ? -36.889 9.966 -18.665 1.00 42.06 606 GLU A N 1
ATOM 4740 C CA . GLU A 1 606 ? -37.776 8.786 -18.687 1.00 42.06 606 GLU A CA 1
ATOM 4741 C C . GLU A 1 606 ? -39.083 9.029 -17.903 1.00 42.06 606 GLU A C 1
ATOM 4743 O O . GLU A 1 606 ? -39.889 8.115 -17.723 1.00 42.06 606 GLU A O 1
ATOM 4748 N N . ILE A 1 607 ? -39.247 10.268 -17.434 1.00 47.19 607 ILE A N 1
ATOM 4749 C CA . ILE A 1 607 ? -40.273 10.849 -16.567 1.00 47.19 607 ILE A CA 1
ATOM 4750 C C . ILE A 1 607 ? -40.824 12.091 -17.281 1.00 47.19 607 ILE A C 1
ATOM 4752 O O . ILE A 1 607 ? -42.033 12.396 -17.126 1.00 47.19 607 ILE A O 1
#

Radius of gyration: 29.53 Å; chains: 1; bounding box: 82×52×85 Å

Sequence (607 aa):
MIPIFNKKAFIVLFLFFLISVPALSFSKTKKIVLIKFKNQKASERFLKEHKNSQKTKIENLVEIRDPSFFEEQWLKLSSKFDSNIEYVESGEPIKKALVPNDSGYSNQWGLSKIYASKAWNISTGSSSNIIAIVDTGVQLNHPDLVNKIWVNESEYNGTEGVDDDSNGFVDDIYGWDFGDSDNNPSDSDGHGTLVSGVAGAETNNNQGIAGVDWQAKIMAVKVWKNGENEASPTDAALGVQYAADNGAKVINMSWGSFTDWSVIRDAIEYAYSKGCILVGATGNDGSLTQVYYPAKYSQVIGVGAINSSSNLTSYTNRGTGLDLAAPGDSIYSTYKGSTYAYASGTSLAAPFVSGAVSLLLSDEPNLTNAQVMSKIKELTNSVSNYNLGYINLFKVLKIRLVKSGSSATYLIDGANKFSLFNSNTFWQRFGFSSSFVENVSSSVLNSFTNQGSLTGLWKTQGNSQVYFIDLKSRYSVWPSNAFWSRWDFHNSDVRTVSSDLMELFPYVGRLTALVKGNSSSQVYFVDEGKRYPVWSSEEFYRRWGFSSSDVVVISQSQVNNMQTGRWLTGLIRGKTLPMVYLIDEAKAKPIMSEGIFYHWGWKDSEI

Foldseek 3Di:
DDDDDDPPPPPVVPPPPPDDDPDPPDPQQKKKKKWAFPDQVVLVVVCVVDVQWDDDPPGRIIMHISDDPVRLVVRQVVCVPDPGTPHMDMDGPDDDQDDWLAPCAVVALQCVVLVLSLLVVQPLFAQLAEEEQAEQFAQCPQVQAVVQQDFPPQLVVHDQQDPRVPPVAGSLGRHAALQAGHNDRHHPPWLSNQLSFQQETQTNPNYFYGHSRNNYHYRIQRQHHPPDPDGDLQSSLVSLQRCLVSPHQEYFALDFDQDDDPSNVVSLVNSLVSQHAAEYEQWFQLAAAGGGPPLLPPSYAYEFADDSVLAGDSRRHHHRSHQAYGHFAQGWGATPPSDIGTDGGSSNGRSSLRNLLSRLCRQQVPAGSVLSSQLQSQQFPDRPPDPHGHNRSSSSQQQQWEDEDPDFIWGHDRQATAGEPPRVVLCVLQVHDPVNYYHGHPVSVVSHHYPYYWDFWEDEDPDPFIWTDDPAATHTDDPDPSVCVSHVGDPSRYHYDHPVVNVSHDYPADDDAKEDEPPDQWIFDDDPQATETEPHDVVLCVQQVHDPVRYHYDHPVSNVPGHYDDYFDAKDFDDPDTFMWGDDPPDIDGDPDPPPACVSPDDPVRD

Secondary structure (DSSP, 8-state):
------TTSSSTTSSS--S------------EEEEEESSHHHHHHHHHH-TTEEE-SSTTEEEEES--HHHHHHHHHHTTT-TTEEEEEEE---PPP-----TTGGG-HHHHHTTHHHHTTT----TT-EEEEEES---TT-TTTTTTB---HHHHTS-TTS-SS-SS-TT-BTEEETTTTBS----SSSHHHHHHHHHH---SSSSS---SSSS-EEEEEE-SPTT-SS--HHHHHHHHHHHHHTT-SEEEE---BSS--HHHHHHHHHHHHTT-EEEEE--SS--SS---BTTTSTTEEEEEEE-TTSPBPTT---STT--EEEE-SSEEEEETTTEEEEE-SHHHHHHHHHHHHHHHHHH-TT--HHHHHHHHHHSEEEPTTSS-EEE-HHHHHH--EEE-TTSPEEEEETTEEEEETTHHHHHHHTT--GGG-EE--HHHHHTSEEEEEEEEEEEETT---EEEEESS-EEEEP--HHHHHHHT--GGGSEEE-HHHHHTS-B-----EEEEETT---EEEEETTEEEE-S-HHHHHHHHT--GGGEEEE-HHHHHTSEE------EEE-SSS--EEEE-SS-EE----THHHHTTT--TT--

pLDDT: mean 75.27, std 22.86, range [23.53, 98.94]